Protein AF-I0GXN6-F1 (afdb_monomer_lite)

Structure (mmCIF, N/CA/C/O backbone):
data_AF-I0GXN6-F1
#
_entry.id   AF-I0GXN6-F1
#
loop_
_atom_site.group_PDB
_atom_site.id
_atom_site.type_symbol
_atom_site.label_atom_id
_atom_site.label_alt_id
_atom_site.label_comp_id
_atom_site.label_asym_id
_atom_site.label_entity_id
_atom_site.label_seq_id
_atom_site.pdbx_PDB_ins_code
_atom_site.Cartn_x
_atom_site.Cartn_y
_atom_site.Cartn_z
_atom_site.occupancy
_atom_site.B_iso_or_equiv
_atom_site.auth_seq_id
_atom_site.auth_comp_id
_atom_site.auth_asym_id
_atom_site.auth_atom_id
_atom_site.pdbx_PDB_model_num
ATOM 1 N N . MET A 1 1 ? -26.404 16.709 31.142 1.00 31.50 1 MET A N 1
ATOM 2 C CA . MET A 1 1 ? -27.588 17.248 31.840 1.00 31.50 1 MET A CA 1
ATOM 3 C C . MET A 1 1 ? -27.893 18.623 31.267 1.00 31.50 1 MET A C 1
ATOM 5 O O . MET A 1 1 ? -26.993 19.454 31.212 1.00 31.50 1 MET A O 1
ATOM 9 N N . THR A 1 2 ? -29.100 18.821 30.747 1.00 30.22 2 THR A N 1
ATOM 10 C CA . THR A 1 2 ? -29.524 20.034 30.027 1.00 30.22 2 THR A CA 1
ATOM 11 C C . THR A 1 2 ? -30.707 20.605 30.791 1.00 30.22 2 THR A C 1
ATOM 13 O O . THR A 1 2 ? -31.682 19.888 30.996 1.00 30.22 2 THR A O 1
ATOM 16 N N . VAL A 1 3 ? -30.616 21.853 31.242 1.00 32.50 3 VAL A N 1
ATOM 17 C CA . VAL A 1 3 ? -31.709 22.527 31.955 1.00 32.50 3 VAL A CA 1
ATOM 18 C C . VAL A 1 3 ? -32.399 23.438 30.945 1.00 32.50 3 VAL A C 1
ATOM 20 O O . VAL A 1 3 ? -31.756 24.317 30.375 1.00 32.50 3 VAL A O 1
ATOM 23 N N . SER A 1 4 ? -33.682 23.206 30.658 1.00 33.03 4 SER A N 1
ATOM 24 C CA . SER A 1 4 ? -34.466 24.128 29.832 1.00 33.03 4 SER A CA 1
ATOM 25 C C . SER A 1 4 ? -35.092 25.189 30.728 1.00 33.03 4 SER A C 1
ATOM 27 O O . SER A 1 4 ? -36.022 24.895 31.477 1.00 33.03 4 SER A O 1
ATOM 29 N N . LEU A 1 5 ? -34.598 26.420 30.648 1.00 36.62 5 LEU A N 1
ATOM 30 C CA . LEU A 1 5 ? -35.263 27.571 31.249 1.00 36.62 5 LEU A CA 1
ATOM 31 C C . LEU A 1 5 ? -36.235 28.145 30.214 1.00 36.62 5 LEU A C 1
ATOM 33 O O . LEU A 1 5 ? -35.822 28.652 29.173 1.00 36.62 5 LEU A O 1
ATOM 37 N N . SER A 1 6 ? -37.534 28.012 30.481 1.00 29.80 6 SER A N 1
ATOM 38 C CA . SER A 1 6 ? -38.593 28.665 29.712 1.00 29.80 6 SER A CA 1
ATOM 39 C C . SER A 1 6 ? -38.822 30.054 30.300 1.00 29.80 6 SER A C 1
ATOM 41 O O . SER A 1 6 ? -39.542 30.192 31.285 1.00 29.80 6 SER A O 1
ATOM 43 N N . VAL A 1 7 ? -38.216 31.078 29.704 1.00 34.28 7 VAL A N 1
ATOM 44 C CA . VAL A 1 7 ? -38.621 32.471 29.933 1.00 34.28 7 VAL A CA 1
ATOM 45 C C . VAL A 1 7 ? -39.534 32.864 28.774 1.00 34.28 7 VAL A C 1
ATOM 47 O O . VAL A 1 7 ? -39.228 32.575 27.618 1.00 34.28 7 VAL A O 1
ATOM 50 N N . GLY A 1 8 ? -40.698 33.427 29.106 1.00 36.94 8 GLY A N 1
ATOM 51 C CA . GLY A 1 8 ? -41.785 33.719 28.174 1.00 36.94 8 GLY A CA 1
ATOM 52 C C . GLY A 1 8 ? -41.322 34.409 26.887 1.00 36.94 8 GLY A C 1
ATOM 53 O O . GLY A 1 8 ? -40.549 35.361 26.930 1.00 36.94 8 GLY A O 1
ATOM 54 N N . SER A 1 9 ? -41.865 33.925 25.765 1.00 33.72 9 SER A N 1
ATOM 55 C CA . SER A 1 9 ? -41.633 34.293 24.354 1.00 33.72 9 SER A CA 1
ATOM 56 C C . SER A 1 9 ? -40.656 33.393 23.566 1.00 33.72 9 SER A C 1
ATOM 58 O O . SER A 1 9 ? -39.495 33.690 23.311 1.00 33.72 9 SER A O 1
ATOM 60 N N . GLY A 1 10 ? -41.188 32.253 23.107 1.00 33.81 10 GLY A N 1
ATOM 61 C CA . GLY A 1 10 ? -40.954 31.698 21.763 1.00 33.81 10 GLY A CA 1
ATOM 62 C C . GLY A 1 10 ? -39.565 31.197 21.340 1.00 33.81 10 GLY A C 1
ATOM 63 O O . GLY A 1 10 ? -39.453 30.701 20.220 1.00 33.81 10 GLY A O 1
ATOM 64 N N . ARG A 1 11 ? -38.511 31.270 22.162 1.00 32.34 11 ARG A N 1
ATOM 65 C CA . ARG A 1 11 ? -37.195 30.682 21.835 1.00 32.34 11 ARG A CA 1
ATOM 66 C C . ARG A 1 11 ? -36.614 29.925 23.025 1.00 32.34 11 ARG A C 1
ATOM 68 O O . ARG A 1 11 ? -36.042 30.512 23.935 1.00 32.34 11 ARG A O 1
ATOM 75 N N . ALA A 1 12 ? -36.718 28.596 22.992 1.00 33.88 12 ALA A N 1
ATOM 76 C CA . ALA A 1 12 ? -36.054 27.726 23.956 1.00 33.88 12 ALA A CA 1
ATOM 77 C C . ALA A 1 12 ? -34.528 27.759 23.738 1.00 33.88 12 ALA A C 1
ATOM 79 O O . ALA A 1 12 ? -33.988 27.014 22.917 1.00 33.88 12 ALA A O 1
ATOM 80 N N . PHE A 1 13 ? -33.822 28.623 24.469 1.00 42.44 13 PHE A N 1
ATOM 81 C CA . PHE A 1 13 ? -32.364 28.577 24.560 1.00 42.44 13 PHE A CA 1
ATOM 82 C C . PHE A 1 13 ? -31.957 27.342 25.373 1.00 42.44 13 PHE A C 1
ATOM 84 O O . PHE A 1 13 ? -32.178 27.262 26.580 1.00 42.44 13 PHE A O 1
ATOM 91 N N . ARG A 1 14 ? -31.370 26.342 24.709 1.00 49.38 14 ARG A N 1
ATOM 92 C CA . ARG A 1 14 ? -30.769 25.191 25.394 1.00 49.38 14 ARG A CA 1
ATOM 93 C C . ARG A 1 14 ? -29.404 25.607 25.939 1.00 49.38 14 ARG A C 1
ATOM 95 O O . ARG A 1 14 ? -28.432 25.627 25.192 1.00 49.38 14 ARG A O 1
ATOM 102 N N . VAL A 1 15 ? -29.342 25.930 27.227 1.00 56.28 15 VAL A N 1
ATOM 103 C CA . VAL A 1 15 ? -28.089 26.237 27.932 1.00 56.28 15 VAL A CA 1
ATOM 104 C C . VAL A 1 15 ? -27.496 24.938 28.478 1.00 56.28 15 VAL A C 1
ATOM 106 O O . VAL A 1 15 ? -28.181 24.134 29.119 1.00 56.28 15 VAL A O 1
ATOM 109 N N . HIS A 1 16 ? -26.219 24.689 28.195 1.00 66.00 16 HIS A N 1
ATOM 110 C CA . HIS A 1 16 ? -25.517 23.518 28.714 1.00 66.00 16 HIS A CA 1
ATOM 111 C C . HIS A 1 16 ? -25.014 23.772 30.146 1.00 66.00 16 HIS A C 1
ATOM 113 O O . HIS A 1 16 ? -24.611 24.881 30.474 1.00 66.00 16 HIS A O 1
ATOM 119 N N . LEU A 1 17 ? -24.965 22.735 30.994 1.00 70.75 17 LEU A N 1
ATOM 120 C CA . LEU A 1 17 ? -24.555 22.848 32.407 1.00 70.75 17 LEU A CA 1
ATOM 121 C C . LEU A 1 17 ? -23.215 23.585 32.606 1.00 70.75 17 LEU A C 1
ATOM 123 O O . LEU A 1 17 ? -23.088 24.390 33.520 1.00 70.75 17 LEU A O 1
ATOM 127 N N . HIS A 1 18 ? -22.238 23.368 31.720 1.00 68.19 18 HIS A N 1
ATOM 128 C CA . HIS A 1 18 ? -20.937 24.041 31.793 1.00 68.19 18 HIS A CA 1
ATOM 129 C C . HIS A 1 18 ? -21.024 25.560 31.578 1.00 68.19 18 HIS A C 1
ATOM 131 O O . HIS A 1 18 ? -20.219 26.282 32.150 1.00 68.19 18 HIS A O 1
ATOM 137 N N . GLN A 1 19 ? -22.002 26.047 30.807 1.00 76.38 19 GLN A N 1
ATOM 138 C CA . GLN A 1 19 ? -22.241 27.481 30.597 1.00 76.38 19 GLN A CA 1
ATOM 139 C C . GLN A 1 19 ? -22.880 28.126 31.827 1.00 76.38 19 GLN A C 1
ATOM 141 O O . GLN A 1 19 ? -22.605 29.280 32.138 1.00 76.38 19 GLN A O 1
ATOM 146 N N . LEU A 1 20 ? -23.717 27.381 32.552 1.00 75.69 20 LEU A N 1
ATOM 147 C CA . LEU A 1 20 ? -24.344 27.866 33.779 1.00 75.69 20 LEU A CA 1
ATOM 148 C C . LEU A 1 20 ? -23.318 27.958 34.916 1.00 75.69 20 LEU A C 1
ATOM 150 O O . LEU A 1 20 ? -23.207 28.996 35.563 1.00 75.69 20 LEU A O 1
ATOM 154 N N . VAL A 1 21 ? -22.503 26.911 35.081 1.00 76.56 21 VAL A N 1
ATOM 155 C CA . VAL A 1 21 ? -21.411 26.879 36.065 1.00 76.56 21 VAL A CA 1
ATOM 156 C C . VAL A 1 21 ? -20.353 27.943 35.758 1.00 76.56 21 VAL A C 1
ATOM 158 O O . VAL A 1 21 ? -19.896 28.626 36.670 1.00 76.56 21 VAL A O 1
ATOM 161 N N . SER A 1 22 ? -19.990 28.142 34.485 1.00 76.50 22 SER A N 1
ATOM 162 C CA . SER A 1 22 ? -19.014 29.171 34.107 1.00 76.50 22 SER A CA 1
ATOM 163 C C . SER A 1 22 ? -19.541 30.589 34.333 1.00 76.50 22 SER A C 1
ATOM 165 O O . SER A 1 22 ? -18.807 31.443 34.822 1.00 76.50 22 SER A O 1
ATOM 167 N N . THR A 1 23 ? -20.824 30.834 34.059 1.00 82.25 23 THR A N 1
ATOM 168 C CA . THR A 1 23 ? -21.454 32.139 34.308 1.00 82.25 23 THR A CA 1
ATOM 169 C C . THR A 1 23 ? -21.528 32.448 35.806 1.00 82.25 23 THR A C 1
ATOM 171 O O . THR A 1 23 ? -21.248 33.573 36.213 1.00 82.25 23 THR A O 1
ATOM 174 N N . GLN A 1 24 ? -21.820 31.448 36.644 1.00 85.06 24 GLN A N 1
ATOM 175 C CA . GLN A 1 24 ? -21.778 31.595 38.104 1.00 85.06 24 GLN A CA 1
ATOM 176 C C . GLN A 1 24 ? -20.355 31.854 38.616 1.00 85.06 24 GLN A C 1
ATOM 178 O O . GLN A 1 24 ? -20.150 32.765 39.414 1.00 85.06 24 GLN A O 1
ATOM 183 N N . ALA A 1 25 ? -19.360 31.113 38.121 1.00 79.88 25 ALA A N 1
ATOM 184 C CA . ALA A 1 25 ? -17.959 31.314 38.492 1.00 79.88 25 ALA A CA 1
ATOM 185 C C . ALA A 1 25 ? -17.436 32.701 38.079 1.00 79.88 25 ALA A C 1
ATOM 187 O O . ALA A 1 25 ? -16.730 33.345 38.851 1.00 79.88 25 ALA A O 1
ATOM 188 N N . ALA A 1 26 ? -17.821 33.190 36.895 1.00 83.06 26 ALA A N 1
ATOM 189 C CA . ALA A 1 26 ? -17.499 34.536 36.426 1.00 83.06 26 ALA A CA 1
ATOM 190 C C . ALA A 1 26 ? -18.100 35.624 37.336 1.00 83.06 26 ALA A C 1
ATOM 192 O O . ALA A 1 26 ? -17.415 36.590 37.665 1.00 83.06 26 ALA A O 1
ATOM 193 N N . ALA A 1 27 ? -19.345 35.445 37.795 1.00 82.00 27 ALA A N 1
ATOM 194 C CA . ALA A 1 27 ? -19.984 36.366 38.735 1.00 82.00 27 ALA A CA 1
ATOM 195 C C . ALA A 1 27 ? -19.277 36.392 40.102 1.00 82.00 27 ALA A C 1
ATOM 197 O O . ALA A 1 27 ? -19.053 37.467 40.654 1.00 82.00 27 ALA A O 1
ATOM 198 N N . VAL A 1 28 ? -18.867 35.227 40.621 1.00 84.00 28 VAL A N 1
ATOM 199 C CA . VAL A 1 28 ? -18.099 35.123 41.877 1.00 84.00 28 VAL A CA 1
ATOM 200 C C . VAL A 1 28 ? -16.722 35.779 41.749 1.00 84.00 28 VAL A C 1
ATOM 202 O O . VAL A 1 28 ? -16.310 36.496 42.654 1.00 84.00 28 VAL A O 1
ATOM 205 N N . LEU A 1 29 ? -16.031 35.584 40.621 1.00 82.50 29 LEU A N 1
ATOM 206 C CA . LEU A 1 29 ? -14.744 36.230 40.330 1.00 82.50 29 LEU A CA 1
ATOM 207 C C . LEU A 1 29 ? -14.850 37.756 40.392 1.00 82.50 29 LEU A C 1
ATOM 209 O O . LEU A 1 29 ? -14.042 38.395 41.058 1.00 82.50 29 LEU A O 1
ATOM 213 N N . ILE A 1 30 ? -15.869 38.330 39.746 1.00 81.88 30 ILE A N 1
ATOM 214 C CA . ILE A 1 30 ? -16.115 39.778 39.770 1.00 81.88 30 ILE A CA 1
ATOM 215 C C . ILE A 1 30 ? -16.428 40.251 41.196 1.00 81.88 30 ILE A C 1
ATOM 217 O O . ILE A 1 30 ? -15.875 41.257 41.629 1.00 81.88 30 ILE A O 1
ATOM 221 N N . LEU A 1 31 ? -17.258 39.511 41.942 1.00 81.88 31 LEU A N 1
ATOM 222 C CA . LEU A 1 31 ? -17.613 39.851 43.324 1.00 81.88 31 LEU A CA 1
ATOM 223 C C . LEU A 1 31 ? -16.386 39.865 44.251 1.00 81.88 31 LEU A C 1
ATOM 225 O O . LEU A 1 31 ? -16.247 40.774 45.061 1.00 81.88 31 LEU A O 1
ATOM 229 N N . LEU A 1 32 ? -15.486 38.888 44.107 1.00 80.19 32 LEU A N 1
ATOM 230 C CA . LEU A 1 32 ? -14.233 38.827 44.865 1.00 80.19 32 LEU A CA 1
ATOM 231 C C . LEU A 1 32 ? -13.286 39.977 44.503 1.00 80.19 32 LEU A C 1
ATOM 233 O O . LEU A 1 32 ? -12.672 40.550 45.394 1.00 80.19 32 LEU A O 1
ATOM 237 N N . GLY A 1 33 ? -13.208 40.357 43.223 1.00 79.12 33 GLY A N 1
ATOM 238 C CA . GLY A 1 33 ? -12.402 41.501 42.788 1.00 79.12 33 GLY A CA 1
ATOM 239 C C . GLY A 1 33 ? -12.858 42.822 43.414 1.00 79.12 33 GLY A C 1
ATOM 240 O O . GLY A 1 33 ? -12.026 43.612 43.841 1.00 79.12 33 GLY A O 1
ATOM 241 N N . VAL A 1 34 ? -14.174 43.033 43.546 1.00 83.94 34 VAL A N 1
ATOM 242 C CA . VAL A 1 34 ? -14.754 44.251 44.155 1.00 83.94 34 VAL A CA 1
ATOM 243 C C . VAL A 1 34 ? -14.379 44.408 45.634 1.00 83.94 34 VAL A C 1
ATOM 245 O O . VAL A 1 34 ? -14.353 45.528 46.136 1.00 83.94 34 VAL A O 1
ATOM 248 N N . LEU A 1 35 ? -14.052 43.316 46.329 1.00 81.12 35 LEU A N 1
ATOM 249 C CA . LEU A 1 35 ? -13.689 43.341 47.748 1.00 81.12 35 LEU A CA 1
ATOM 250 C C . LEU A 1 35 ? -12.219 43.723 48.007 1.00 81.12 35 LEU A C 1
ATOM 252 O O . LEU A 1 35 ? -11.901 44.089 49.134 1.00 81.12 35 LEU A O 1
ATOM 256 N N . ASP A 1 36 ? -11.344 43.659 46.996 1.00 76.31 36 ASP A N 1
ATOM 257 C CA . ASP A 1 36 ? -9.877 43.687 47.167 1.00 76.31 36 ASP A CA 1
ATOM 258 C C . ASP A 1 36 ? -9.191 44.905 46.487 1.00 76.31 36 ASP A C 1
ATOM 260 O O . ASP A 1 36 ? -7.967 45.028 46.530 1.00 76.31 36 ASP A O 1
ATOM 264 N N . GLY A 1 37 ? -9.952 45.805 45.834 1.00 79.75 37 GLY A N 1
ATOM 265 C CA . GLY A 1 37 ? -9.473 47.085 45.260 1.00 79.75 37 GLY A CA 1
ATOM 266 C C . GLY A 1 37 ? -9.602 47.263 43.730 1.00 79.75 37 GLY A C 1
ATOM 267 O O . GLY A 1 37 ? -9.988 46.362 42.994 1.00 79.75 37 GLY A O 1
ATOM 268 N N . ASP A 1 38 ? -9.262 48.450 43.207 1.00 75.75 38 ASP A N 1
ATOM 269 C CA . ASP A 1 38 ? -9.528 48.813 41.795 1.00 75.75 38 ASP A CA 1
ATOM 270 C C . ASP A 1 38 ? -8.754 47.962 40.767 1.00 75.75 38 ASP A C 1
ATOM 272 O O . ASP A 1 38 ? -9.274 47.623 39.700 1.00 75.75 38 ASP A O 1
ATOM 276 N N . LEU A 1 39 ? -7.511 47.571 41.073 1.00 78.56 39 LEU A N 1
ATOM 277 C CA . LEU A 1 39 ? -6.679 46.782 40.153 1.00 78.56 39 LEU A CA 1
ATOM 278 C C . LEU A 1 39 ? -7.114 45.306 40.091 1.00 78.56 39 LEU A C 1
ATOM 280 O O . LEU A 1 39 ? -7.051 44.675 39.031 1.00 78.56 39 LEU A O 1
ATOM 284 N N . SER A 1 40 ? -7.587 44.753 41.211 1.00 77.88 40 SER A N 1
ATOM 285 C CA . SER A 1 40 ? -8.103 43.384 41.289 1.00 77.88 40 SER A CA 1
ATOM 286 C C . SER A 1 40 ? -9.468 43.257 40.611 1.00 77.88 40 SER A C 1
ATOM 288 O O . SER A 1 40 ? -9.710 42.231 39.976 1.00 77.88 40 SER A O 1
ATOM 290 N N . VAL A 1 41 ? -10.306 44.305 40.605 1.00 81.38 41 VAL A N 1
ATOM 291 C CA . VAL A 1 41 ? -11.535 44.359 39.786 1.00 81.38 41 VAL A CA 1
ATOM 292 C C . VAL A 1 41 ? -11.224 44.229 38.297 1.00 81.38 41 VAL A C 1
ATOM 294 O O . VAL A 1 41 ? -11.871 43.441 37.609 1.00 81.38 41 VAL A O 1
ATOM 297 N N . VAL A 1 42 ? -10.225 44.955 37.784 1.00 82.12 42 VAL A N 1
ATOM 298 C CA . VAL A 1 42 ? -9.860 44.892 36.356 1.00 82.12 42 VAL A CA 1
ATOM 299 C C . VAL A 1 42 ? -9.353 43.496 35.978 1.00 82.12 42 VAL A C 1
ATOM 301 O O . VAL A 1 42 ? -9.777 42.941 34.962 1.00 82.12 42 VAL A O 1
ATOM 304 N N . LEU A 1 43 ? -8.500 42.889 36.810 1.00 80.88 43 LEU A N 1
ATOM 305 C CA . LEU A 1 43 ? -8.011 41.520 36.602 1.00 80.88 43 LEU A CA 1
ATOM 306 C C . LEU A 1 43 ? -9.135 40.477 36.704 1.00 80.88 43 LEU A C 1
ATOM 308 O O . LEU A 1 43 ? -9.212 39.571 35.869 1.00 80.88 43 LEU A O 1
ATOM 312 N N . ALA A 1 44 ? -10.037 40.618 37.677 1.00 81.25 44 ALA A N 1
ATOM 313 C CA . ALA A 1 44 ? -11.186 39.736 37.857 1.00 81.25 44 ALA A CA 1
ATOM 314 C C . ALA A 1 44 ? -12.187 39.846 36.699 1.00 81.25 44 ALA A C 1
ATOM 316 O O . ALA A 1 44 ? -12.662 38.825 36.201 1.00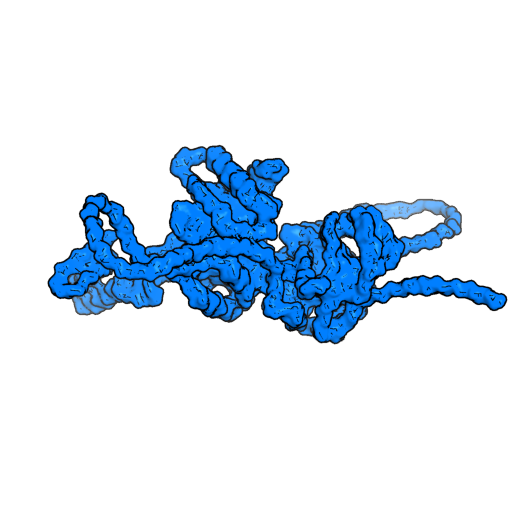 81.25 44 ALA A O 1
ATOM 317 N N . ALA A 1 45 ? -12.462 41.062 36.221 1.00 81.94 45 ALA A N 1
ATOM 318 C CA . ALA A 1 45 ? -13.316 41.310 35.065 1.00 81.94 45 ALA A CA 1
ATOM 319 C C . ALA A 1 45 ? -12.705 40.733 33.781 1.00 81.94 45 ALA A C 1
ATOM 321 O O . ALA A 1 45 ? -13.408 40.081 33.007 1.00 81.94 45 ALA A O 1
ATOM 322 N N . ALA A 1 46 ? -11.393 40.892 33.577 1.00 82.88 46 ALA A N 1
ATOM 323 C CA . ALA A 1 46 ? -10.683 40.273 32.459 1.00 82.88 46 ALA A CA 1
ATOM 324 C C . ALA A 1 46 ? -10.731 38.734 32.529 1.00 82.88 46 ALA A C 1
ATOM 326 O O . ALA A 1 46 ? -11.007 38.076 31.522 1.00 82.88 46 ALA A O 1
ATOM 327 N N . GLY A 1 47 ? -10.536 38.150 33.716 1.00 81.88 47 GLY A N 1
ATOM 328 C CA . GLY A 1 47 ? -10.654 36.706 33.946 1.00 81.88 47 GLY A CA 1
ATOM 329 C C . GLY A 1 47 ? -12.070 36.174 33.701 1.00 81.88 47 GLY A C 1
ATOM 330 O O . GLY A 1 47 ? -12.246 35.174 33.003 1.00 81.88 47 GLY A O 1
ATOM 331 N N . ALA A 1 48 ? -13.090 36.875 34.203 1.00 84.12 48 ALA A N 1
ATOM 332 C CA . ALA A 1 48 ? -14.500 36.559 33.985 1.00 84.12 48 ALA A CA 1
ATOM 333 C C . ALA A 1 48 ? -14.886 36.648 32.500 1.00 84.12 48 ALA A C 1
ATOM 335 O O . ALA A 1 48 ? -15.521 35.731 31.972 1.00 84.12 48 ALA A O 1
ATOM 336 N N . ALA A 1 49 ? -14.444 37.698 31.800 1.00 82.25 49 ALA A N 1
ATOM 337 C CA . ALA A 1 49 ? -14.640 37.850 30.361 1.00 82.25 49 ALA A CA 1
ATOM 338 C C . ALA A 1 49 ? -13.961 36.721 29.570 1.00 82.25 49 ALA A C 1
ATOM 340 O O . ALA A 1 49 ? -14.573 36.157 28.664 1.00 82.25 49 ALA A O 1
ATOM 341 N N . GLY A 1 50 ? -12.737 36.329 29.943 1.00 80.94 50 GLY A N 1
ATOM 342 C CA . GLY A 1 50 ? -12.037 35.189 29.345 1.00 80.94 50 GLY A CA 1
ATOM 343 C C . GLY A 1 50 ? -12.767 33.858 29.556 1.00 80.94 50 GLY A C 1
ATOM 344 O O . GLY A 1 50 ? -12.911 33.070 28.621 1.00 80.94 50 GLY A O 1
ATOM 345 N N . LEU A 1 51 ? -13.292 33.620 30.759 1.00 81.12 51 LEU A N 1
ATOM 346 C CA . LEU A 1 51 ? -14.006 32.392 31.125 1.00 81.12 51 LEU A CA 1
ATOM 347 C C . LEU A 1 51 ? -15.372 32.278 30.421 1.00 81.12 51 LEU A C 1
ATOM 349 O O . LEU A 1 51 ? -15.745 31.207 29.922 1.00 81.12 51 LEU A O 1
ATOM 353 N N . LEU A 1 52 ? -16.089 33.398 30.300 1.00 80.94 52 LEU A N 1
ATOM 354 C CA . LEU A 1 52 ? -17.300 33.494 29.485 1.00 80.94 52 LEU A CA 1
ATOM 355 C C . LEU A 1 52 ? -16.980 33.304 28.001 1.00 80.94 52 LEU A C 1
ATOM 357 O O . LEU A 1 52 ? -17.620 32.479 27.350 1.00 80.94 52 LEU A O 1
ATOM 361 N N . ALA A 1 53 ? -15.941 33.960 27.478 1.00 79.69 53 ALA A N 1
ATOM 362 C CA . ALA A 1 53 ? -15.508 33.774 26.096 1.00 79.69 53 ALA A CA 1
ATOM 363 C C . ALA A 1 53 ? -15.163 32.302 25.808 1.00 79.69 53 ALA A C 1
ATOM 365 O O . ALA A 1 53 ? -15.611 31.746 24.809 1.00 79.69 53 ALA A O 1
ATOM 366 N N . MET A 1 54 ? -14.465 31.614 26.714 1.00 73.31 54 MET A N 1
ATOM 367 C CA . MET A 1 54 ? -14.129 30.195 26.552 1.00 73.31 54 MET A CA 1
ATOM 368 C C . MET A 1 54 ? -15.350 29.267 26.474 1.00 73.31 54 MET A C 1
ATOM 370 O O . MET A 1 54 ? -15.286 28.231 25.806 1.00 73.31 54 MET A O 1
ATOM 374 N N . THR A 1 55 ? -16.449 29.609 27.146 1.00 74.81 55 THR A N 1
ATOM 375 C CA . THR A 1 55 ? -17.639 28.746 27.269 1.00 74.81 55 THR A CA 1
ATOM 376 C C . THR A 1 55 ? -18.801 29.145 26.360 1.00 74.81 55 THR A C 1
ATOM 378 O O . THR A 1 55 ? -19.677 28.317 26.101 1.00 74.81 55 THR A O 1
ATOM 381 N N . TRP A 1 56 ? -18.780 30.364 25.818 1.00 74.62 56 TRP A N 1
ATOM 382 C CA . TRP A 1 56 ? -19.810 30.892 24.920 1.00 74.62 56 TRP A CA 1
ATOM 383 C C . TRP A 1 56 ? -19.329 31.130 23.483 1.00 74.62 56 TRP A C 1
ATOM 385 O O . TRP A 1 56 ? -20.153 31.133 22.569 1.00 74.62 56 TRP A O 1
ATOM 395 N N . VAL A 1 57 ? -18.022 31.277 23.235 1.00 77.06 57 VAL A N 1
ATOM 396 C CA . VAL A 1 57 ? -17.500 31.458 21.870 1.00 77.06 57 VAL A CA 1
ATOM 397 C C . VAL A 1 57 ? -17.345 30.106 21.181 1.00 77.06 57 VAL A C 1
ATOM 399 O O . VAL A 1 57 ? -16.673 29.193 21.675 1.00 77.06 57 VAL A O 1
ATOM 402 N N . ARG A 1 58 ? -17.948 29.997 19.993 1.00 70.25 58 ARG A N 1
ATOM 403 C CA . ARG A 1 58 ? -17.851 28.828 19.119 1.00 70.25 58 ARG A CA 1
ATOM 404 C C . ARG A 1 58 ? -17.020 29.170 17.886 1.00 70.25 58 ARG A C 1
ATOM 406 O O . ARG A 1 58 ? -17.356 30.079 17.136 1.00 70.25 58 ARG A O 1
ATOM 413 N N . VAL A 1 59 ? -15.938 28.429 17.669 1.00 63.59 59 VAL A N 1
ATOM 414 C CA . VAL A 1 59 ? -15.018 28.598 16.538 1.00 63.59 59 VAL A CA 1
ATOM 415 C C . VAL A 1 59 ? -14.947 27.282 15.772 1.00 63.59 59 VAL A C 1
ATOM 417 O O . VAL A 1 59 ? -14.521 26.270 16.333 1.00 63.59 59 VAL A O 1
ATOM 420 N N . ARG A 1 60 ? -15.332 27.299 14.486 1.00 55.25 60 ARG A N 1
ATOM 421 C CA . ARG A 1 60 ? -15.322 26.119 13.591 1.00 55.25 60 ARG A CA 1
ATOM 422 C C . ARG A 1 60 ? -16.035 24.907 14.214 1.00 55.25 60 ARG A C 1
ATOM 424 O O . ARG A 1 60 ? -15.435 23.853 14.403 1.00 55.25 60 ARG A O 1
ATOM 431 N N . ASP A 1 61 ? -17.289 25.113 14.614 1.00 58.78 61 ASP A N 1
ATOM 432 C CA . ASP A 1 61 ? -18.183 24.134 15.257 1.00 58.78 61 ASP A CA 1
ATOM 433 C C . ASP A 1 61 ? -17.787 23.627 16.652 1.00 58.78 61 ASP A C 1
ATOM 435 O O . ASP A 1 61 ? -18.574 22.899 17.266 1.00 58.78 61 ASP A O 1
ATOM 439 N N . ARG A 1 62 ? -16.665 24.085 17.220 1.00 64.50 62 ARG A N 1
ATOM 440 C CA . ARG A 1 62 ? -16.193 23.716 18.568 1.00 64.50 62 ARG A CA 1
ATOM 441 C C . ARG A 1 62 ? -16.222 24.898 19.533 1.00 64.50 62 ARG A C 1
ATOM 443 O O . ARG A 1 62 ? -16.002 26.038 19.130 1.00 64.50 62 ARG A O 1
ATOM 450 N N . TRP A 1 63 ? -16.469 24.633 20.812 1.00 74.62 63 TRP A N 1
ATOM 451 C CA . TRP A 1 63 ? -16.393 25.658 21.861 1.00 74.62 63 TRP A CA 1
ATOM 452 C C . TRP A 1 63 ? -14.930 25.981 22.192 1.00 74.62 63 TRP A C 1
ATOM 454 O O . TRP A 1 63 ? -14.076 25.094 22.157 1.00 74.62 63 TRP A O 1
ATOM 464 N N . ALA A 1 64 ? -14.617 27.231 22.531 1.00 70.94 64 ALA A N 1
ATOM 465 C CA . ALA A 1 64 ? -13.241 27.671 22.786 1.00 70.94 64 ALA A CA 1
ATOM 466 C C . ALA A 1 64 ? -12.524 26.873 23.903 1.00 70.94 64 ALA A C 1
ATOM 468 O O . ALA A 1 64 ? -11.340 26.562 23.767 1.00 70.94 64 ALA A O 1
ATOM 469 N N . PHE A 1 65 ? -13.231 26.418 24.944 1.00 65.38 65 PHE A N 1
ATOM 470 C CA . PHE A 1 65 ? -12.651 25.530 25.964 1.00 65.38 65 PHE A CA 1
ATOM 471 C C . PHE A 1 65 ? -12.227 24.157 25.420 1.00 65.38 65 PHE A C 1
ATOM 473 O O . PHE A 1 65 ? -11.287 23.554 25.932 1.00 65.38 65 PHE A O 1
ATOM 480 N N . GLN A 1 66 ? -12.882 23.662 24.366 1.00 68.31 66 GLN A N 1
ATOM 481 C CA . GLN A 1 66 ? -12.520 22.396 23.723 1.00 68.31 66 GLN A CA 1
ATOM 482 C C . GLN A 1 66 ? -11.221 22.543 22.938 1.00 68.31 66 GLN A C 1
ATOM 484 O O . GLN A 1 66 ? -10.382 21.644 22.967 1.00 68.31 66 GLN A O 1
ATOM 489 N N . TRP A 1 67 ? -11.029 23.691 22.281 1.00 70.62 67 TRP A N 1
ATOM 490 C CA . TRP A 1 67 ? -9.747 24.039 21.673 1.00 70.62 67 TRP A CA 1
ATOM 491 C C . TRP A 1 67 ? -8.646 24.145 22.726 1.00 70.62 67 TRP A C 1
ATOM 493 O O . TRP A 1 67 ? -7.567 23.605 22.503 1.00 70.62 67 TRP A O 1
ATOM 503 N N . LEU A 1 68 ? -8.917 24.754 23.886 1.00 71.56 68 LEU A N 1
ATOM 504 C CA . LEU A 1 68 ? -7.926 24.849 24.962 1.00 71.56 68 LEU A CA 1
ATOM 505 C C . LEU A 1 68 ? -7.582 23.474 25.549 1.00 71.56 68 LEU A C 1
ATOM 507 O O . LEU A 1 68 ? -6.407 23.181 25.736 1.00 71.56 68 LEU A O 1
ATOM 511 N N . ALA A 1 69 ? -8.568 22.598 25.756 1.00 71.38 69 ALA A N 1
ATOM 512 C CA . ALA A 1 69 ? -8.327 21.225 26.200 1.00 71.38 69 ALA A CA 1
ATOM 513 C C . ALA A 1 69 ? -7.488 20.425 25.186 1.00 71.38 69 ALA A C 1
ATOM 515 O O . ALA A 1 69 ? -6.562 19.719 25.579 1.00 71.38 69 ALA A O 1
ATOM 516 N N . LEU A 1 70 ? -7.768 20.564 23.883 1.00 69.00 70 LEU A N 1
ATOM 517 C CA . LEU A 1 70 ? -6.967 19.953 22.816 1.00 69.00 70 LEU A CA 1
ATOM 518 C C . LEU A 1 70 ? -5.541 20.513 22.780 1.00 69.00 70 LEU A C 1
ATOM 520 O O . LEU A 1 70 ? -4.593 19.739 22.691 1.00 69.00 70 LEU A O 1
ATOM 524 N N . LEU A 1 71 ? -5.377 21.833 22.892 1.00 73.94 71 LEU A N 1
ATOM 525 C CA . LEU A 1 71 ? -4.070 22.495 22.910 1.00 73.94 71 LEU A CA 1
ATOM 526 C C . LEU A 1 71 ? -3.248 22.107 24.143 1.00 73.94 71 LEU A C 1
ATOM 528 O O . LEU A 1 71 ? -2.075 21.781 23.999 1.00 73.94 71 LEU A O 1
ATOM 532 N N . ALA A 1 72 ? -3.847 22.090 25.335 1.00 71.00 72 ALA A N 1
ATOM 533 C CA . ALA A 1 72 ? -3.180 21.696 26.576 1.00 71.00 72 ALA A CA 1
ATOM 534 C C . ALA A 1 72 ? -2.748 20.222 26.540 1.00 71.00 72 ALA A C 1
ATOM 536 O O . ALA A 1 72 ? -1.626 19.872 26.906 1.00 71.00 72 ALA A O 1
ATOM 537 N N . HIS A 1 73 ? -3.617 19.351 26.031 1.00 71.00 73 HIS A N 1
ATOM 538 C CA . HIS A 1 73 ? -3.324 17.933 25.844 1.00 71.00 73 HIS A CA 1
ATOM 539 C C . HIS A 1 73 ? -2.231 17.694 24.795 1.00 71.00 73 HIS A C 1
ATOM 541 O O . HIS A 1 73 ? -1.345 16.865 24.988 1.00 71.00 73 HIS A O 1
ATOM 547 N N . PHE A 1 74 ? -2.250 18.455 23.702 1.00 68.69 74 PHE A N 1
ATOM 548 C CA . PHE A 1 74 ? -1.203 18.411 22.684 1.00 68.69 74 PHE A CA 1
ATOM 549 C C . PHE A 1 74 ? 0.137 18.940 23.220 1.00 68.69 74 PHE A C 1
ATOM 551 O O . PHE A 1 74 ? 1.187 18.359 22.952 1.00 68.69 74 PHE A O 1
ATOM 558 N N . ALA A 1 75 ? 0.113 20.011 24.018 1.00 71.38 75 ALA A N 1
ATOM 559 C CA . ALA A 1 75 ? 1.307 20.618 24.603 1.00 71.38 75 ALA A CA 1
ATOM 560 C C . ALA A 1 75 ? 1.991 19.719 25.648 1.00 71.38 75 ALA A C 1
ATOM 562 O O . ALA A 1 75 ? 3.213 19.760 25.774 1.00 71.38 75 ALA A O 1
ATOM 563 N N . THR A 1 76 ? 1.222 18.896 26.367 1.00 69.50 76 THR A N 1
ATOM 564 C CA . THR A 1 76 ? 1.729 18.011 27.434 1.00 69.50 76 THR A CA 1
ATOM 565 C C . THR A 1 76 ? 2.231 16.653 26.929 1.00 69.50 76 THR A C 1
ATOM 567 O O . THR A 1 76 ? 2.910 15.937 27.664 1.00 69.50 76 THR A O 1
ATOM 570 N N . ARG A 1 77 ? 1.952 16.284 25.671 1.00 73.50 77 ARG A N 1
ATOM 571 C CA . ARG A 1 77 ? 2.370 15.003 25.079 1.00 73.50 77 ARG A CA 1
ATOM 572 C C . ARG A 1 77 ? 3.775 15.042 24.476 1.00 73.50 77 ARG A C 1
ATOM 574 O O . ARG A 1 77 ? 4.233 16.053 23.941 1.00 73.50 77 ARG A O 1
ATOM 581 N N . ARG A 1 78 ? 4.457 13.888 24.498 1.00 69.12 78 ARG A N 1
ATOM 582 C CA . ARG A 1 78 ? 5.703 13.687 23.743 1.00 69.12 78 ARG A CA 1
ATOM 583 C C . ARG A 1 78 ? 5.387 13.698 22.249 1.00 69.12 78 ARG A C 1
ATOM 585 O O . ARG A 1 78 ? 4.663 12.841 21.762 1.00 69.12 78 ARG A O 1
ATOM 592 N N . ARG A 1 79 ? 5.957 14.672 21.538 1.00 77.81 79 ARG A N 1
ATOM 593 C CA . ARG A 1 79 ? 5.712 14.924 20.106 1.00 77.81 79 ARG A CA 1
ATOM 594 C C . ARG A 1 79 ? 6.700 14.223 19.183 1.00 77.81 79 ARG A C 1
ATOM 596 O O . ARG A 1 79 ? 6.595 14.360 17.969 1.00 77.81 79 ARG A O 1
ATOM 603 N N . THR A 1 80 ? 7.680 13.516 19.737 1.00 82.50 80 THR A N 1
ATOM 604 C CA . THR A 1 80 ? 8.716 12.836 18.967 1.00 82.50 80 THR A CA 1
ATOM 605 C C . THR A 1 80 ? 8.938 11.420 19.478 1.00 82.50 80 THR A C 1
ATOM 607 O O . THR A 1 80 ? 8.986 11.185 20.686 1.00 82.50 80 THR A O 1
ATOM 610 N N . ALA A 1 81 ? 9.078 10.476 18.551 1.00 82.50 81 ALA A N 1
ATOM 611 C CA . ALA A 1 81 ? 9.410 9.087 18.846 1.00 82.50 81 ALA A CA 1
ATOM 612 C C . ALA A 1 81 ? 10.393 8.568 17.794 1.00 82.50 81 ALA A C 1
ATOM 614 O O . ALA A 1 81 ? 10.208 8.804 16.601 1.00 82.50 81 ALA A O 1
ATOM 615 N N . ARG A 1 82 ? 11.450 7.876 18.229 1.00 84.00 82 ARG A N 1
ATOM 616 C CA . ARG A 1 82 ? 12.390 7.205 17.326 1.00 84.00 82 ARG A CA 1
ATOM 617 C C . ARG A 1 82 ? 11.978 5.746 17.186 1.00 84.00 82 ARG A C 1
ATOM 619 O O . ARG A 1 82 ? 11.784 5.068 18.192 1.00 84.00 82 ARG A O 1
ATOM 626 N N . LEU A 1 83 ? 11.835 5.284 15.950 1.00 81.50 83 LEU A N 1
ATOM 627 C CA . LEU A 1 83 ? 11.377 3.933 15.642 1.00 81.50 83 LEU A CA 1
ATOM 628 C C . LEU A 1 83 ? 12.550 3.116 15.109 1.00 81.50 83 LEU A C 1
ATOM 630 O O . LEU A 1 83 ? 12.841 3.172 13.923 1.00 81.50 83 LEU A O 1
ATOM 634 N N . SER A 1 84 ? 13.237 2.373 15.976 1.00 77.38 84 SER A N 1
ATOM 635 C CA . SER A 1 84 ? 14.405 1.580 15.560 1.00 77.38 84 SER A CA 1
ATOM 636 C C . SER A 1 84 ? 14.030 0.313 14.788 1.00 77.38 84 SER A C 1
ATOM 638 O O . SER A 1 84 ? 14.687 -0.051 13.824 1.00 77.38 84 SER A O 1
ATOM 640 N N . ASN A 1 85 ? 12.923 -0.334 15.165 1.00 80.06 85 ASN A N 1
ATOM 641 C CA . ASN A 1 85 ? 12.501 -1.616 14.600 1.00 80.06 85 ASN A CA 1
ATOM 642 C C . ASN A 1 85 ? 11.046 -1.578 14.108 1.00 80.06 85 ASN A C 1
ATOM 644 O O . ASN A 1 85 ? 10.250 -0.800 14.638 1.00 80.06 85 ASN A O 1
ATOM 648 N N . PRO A 1 86 ? 10.645 -2.472 13.181 1.00 78.12 86 PRO A N 1
ATOM 649 C CA . PRO A 1 86 ? 9.252 -2.602 12.749 1.00 78.12 86 PRO A CA 1
ATOM 650 C C . PRO A 1 86 ? 8.267 -2.854 13.896 1.00 78.12 86 PRO A C 1
ATOM 652 O O . PRO A 1 86 ? 7.142 -2.383 13.842 1.00 78.12 86 PRO A O 1
ATOM 655 N N . SER A 1 87 ? 8.678 -3.538 14.968 1.00 81.38 87 SER A N 1
ATOM 656 C CA . SER A 1 87 ? 7.850 -3.754 16.164 1.00 81.38 87 SER A CA 1
ATOM 657 C C . SER A 1 87 ? 7.676 -2.502 17.031 1.00 81.38 87 SER A C 1
ATOM 659 O O . SER A 1 87 ? 6.712 -2.411 17.792 1.00 81.38 87 SER A O 1
ATOM 661 N N . ALA A 1 88 ? 8.558 -1.504 16.898 1.00 83.88 88 ALA A N 1
ATOM 662 C CA . ALA A 1 88 ? 8.488 -0.272 17.680 1.00 83.88 88 ALA A CA 1
ATOM 663 C C . ALA A 1 88 ? 7.219 0.536 17.367 1.00 83.88 88 ALA A C 1
ATOM 665 O O . ALA A 1 88 ? 6.715 1.238 18.242 1.00 83.88 88 ALA A O 1
ATOM 666 N N . ILE A 1 89 ? 6.660 0.403 16.154 1.00 85.31 89 ILE A N 1
ATOM 667 C CA . ILE A 1 89 ? 5.398 1.066 15.809 1.00 85.31 89 ILE A CA 1
ATOM 668 C C . ILE A 1 89 ? 4.231 0.499 16.614 1.00 85.31 89 ILE A C 1
ATOM 670 O O . ILE A 1 89 ? 3.360 1.253 17.038 1.00 85.31 89 ILE A O 1
ATOM 674 N N . LEU A 1 90 ? 4.226 -0.812 16.863 1.00 84.94 90 LEU A N 1
ATOM 675 C CA . LEU A 1 90 ? 3.182 -1.471 17.635 1.00 84.94 90 LEU A CA 1
ATOM 676 C C . LEU A 1 90 ? 3.266 -1.025 19.099 1.00 84.94 90 LEU A C 1
ATOM 678 O O . LEU A 1 90 ? 2.270 -0.574 19.652 1.00 84.94 90 LEU A O 1
ATOM 682 N N . ALA A 1 91 ? 4.476 -1.006 19.666 1.00 85.12 91 ALA A N 1
ATOM 683 C CA . ALA A 1 91 ? 4.717 -0.495 21.017 1.00 85.12 91 ALA A CA 1
ATOM 684 C C . ALA A 1 91 ? 4.323 0.987 21.185 1.00 85.12 91 ALA A C 1
ATOM 686 O O . ALA A 1 91 ? 3.841 1.379 22.246 1.00 85.12 91 ALA A O 1
ATOM 687 N N . LEU A 1 92 ? 4.509 1.809 20.145 1.00 84.38 92 LEU A N 1
ATOM 688 C CA . LEU A 1 92 ? 4.120 3.221 20.152 1.00 84.38 92 LEU A CA 1
ATOM 689 C C . LEU A 1 92 ? 2.602 3.418 20.021 1.00 84.38 92 LEU A C 1
ATOM 691 O O . LEU A 1 92 ? 2.036 4.297 20.667 1.00 84.38 92 LEU A O 1
ATOM 695 N N . THR A 1 93 ? 1.954 2.649 19.145 1.00 84.00 93 THR A N 1
ATOM 696 C CA . THR A 1 93 ? 0.542 2.854 18.776 1.00 84.00 93 THR A CA 1
ATOM 697 C C . THR A 1 93 ? -0.427 2.161 19.723 1.00 84.00 93 THR A C 1
ATOM 699 O O . THR A 1 93 ? -1.517 2.690 19.950 1.00 84.00 93 THR A O 1
ATOM 702 N N . ALA A 1 94 ? -0.032 1.027 20.296 1.00 81.88 94 ALA A N 1
ATOM 703 C CA . ALA A 1 94 ? -0.810 0.247 21.247 1.00 81.88 94 ALA A CA 1
ATOM 704 C C . ALA A 1 94 ? 0.124 -0.317 22.338 1.00 81.88 94 ALA A C 1
ATOM 706 O O . ALA A 1 94 ? 0.543 -1.475 22.281 1.00 81.88 94 ALA A O 1
ATOM 707 N N . PRO A 1 95 ? 0.503 0.506 23.333 1.00 82.06 95 PRO A N 1
ATOM 708 C CA . PRO A 1 95 ? 1.382 0.058 24.406 1.00 82.06 95 PRO A CA 1
ATOM 709 C C . PRO A 1 95 ? 0.736 -1.100 25.178 1.00 82.06 95 PRO A C 1
ATOM 711 O O . PRO A 1 95 ? -0.457 -1.069 25.464 1.00 82.06 95 PRO A O 1
ATOM 714 N N . GLY A 1 96 ? 1.528 -2.123 25.509 1.00 79.75 96 GLY A N 1
ATOM 715 C CA . GLY A 1 96 ? 1.053 -3.309 26.232 1.00 79.75 96 GLY A CA 1
ATOM 716 C C . GLY A 1 96 ? 0.536 -4.448 25.348 1.00 79.75 96 GLY A C 1
ATOM 717 O O . GLY A 1 96 ? 0.280 -5.532 25.869 1.00 79.75 96 GLY A O 1
ATOM 718 N N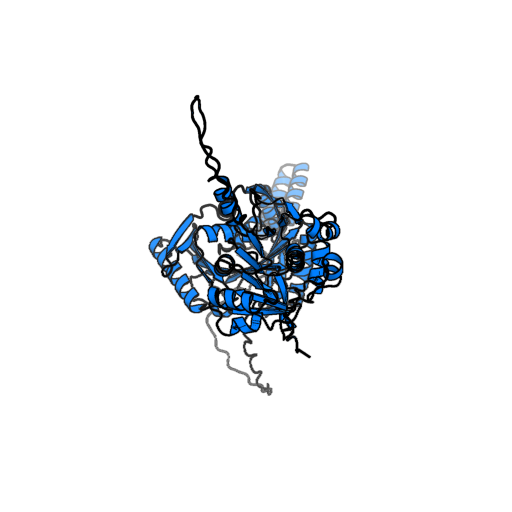 . THR A 1 97 ? 0.452 -4.267 24.023 1.00 86.06 97 THR A N 1
ATOM 719 C CA . THR A 1 97 ? 0.072 -5.363 23.120 1.00 86.06 97 THR A CA 1
ATOM 720 C C . THR A 1 97 ? 1.078 -6.505 23.151 1.00 86.06 97 THR A C 1
ATOM 722 O O . THR A 1 97 ? 2.286 -6.279 23.036 1.00 86.06 97 THR A O 1
ATOM 725 N N . ARG A 1 98 ? 0.576 -7.737 23.201 1.00 89.12 98 ARG A N 1
ATOM 726 C CA . ARG A 1 98 ? 1.361 -8.968 23.057 1.00 89.12 98 ARG A CA 1
ATOM 727 C C . ARG A 1 98 ? 0.910 -9.729 21.817 1.00 89.12 98 ARG A C 1
ATOM 729 O O . ARG A 1 98 ? -0.276 -9.751 21.506 1.00 89.12 98 ARG A O 1
ATOM 736 N N . LEU A 1 99 ? 1.847 -10.361 21.122 1.00 89.50 99 LEU A N 1
ATOM 737 C CA . LEU A 1 99 ? 1.548 -11.282 20.030 1.00 89.50 99 LEU A CA 1
ATOM 738 C C . LEU A 1 99 ? 1.558 -12.708 20.574 1.00 89.50 99 LEU A C 1
ATOM 740 O O . LEU A 1 99 ? 2.500 -13.117 21.246 1.00 89.50 99 LEU A O 1
ATOM 744 N N . ILE A 1 100 ? 0.485 -13.444 20.309 1.00 90.38 100 ILE A N 1
ATOM 745 C CA . ILE A 1 100 ? 0.316 -14.837 20.715 1.00 90.38 100 ILE A CA 1
ATOM 746 C C . ILE A 1 100 ? 0.205 -15.673 19.445 1.00 90.38 100 ILE A C 1
ATOM 748 O O . ILE A 1 100 ? -0.602 -15.375 18.562 1.00 90.38 100 ILE A O 1
ATOM 752 N N . ARG A 1 101 ? 1.006 -16.733 19.348 1.00 90.62 101 ARG A N 1
ATOM 753 C CA . ARG A 1 101 ? 0.913 -17.690 18.247 1.00 90.62 101 ARG A CA 1
ATOM 754 C C . ARG 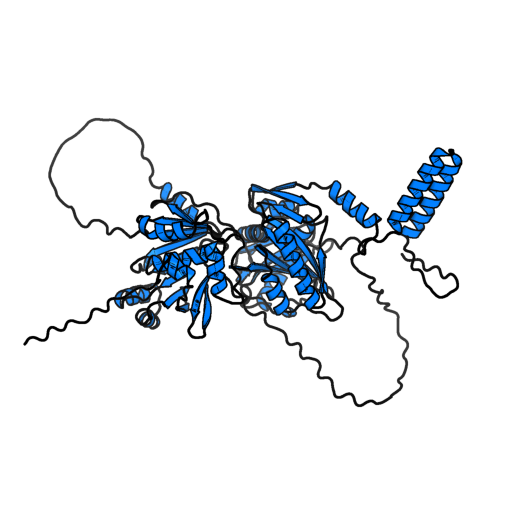A 1 101 ? -0.316 -18.577 18.429 1.00 90.62 101 ARG A C 1
ATOM 756 O O . ARG A 1 101 ? -0.546 -19.114 19.508 1.00 90.62 101 ARG A O 1
ATOM 763 N N . ALA A 1 102 ? -1.071 -18.756 17.358 1.00 87.88 102 ALA A N 1
ATOM 764 C CA . ALA A 1 102 ? -2.217 -19.647 17.283 1.00 87.88 102 ALA A CA 1
ATOM 765 C C . ALA A 1 102 ? -2.141 -20.504 16.014 1.00 87.88 102 ALA A C 1
ATOM 767 O O . ALA A 1 102 ? -1.413 -20.184 15.072 1.00 87.88 102 ALA A O 1
ATOM 768 N N . ASP A 1 103 ? -2.905 -21.590 15.982 1.00 86.06 103 ASP A N 1
ATOM 769 C CA . ASP A 1 103 ? -3.117 -22.387 14.776 1.00 86.06 103 ASP A CA 1
ATOM 770 C C . ASP A 1 103 ? -4.583 -22.279 14.351 1.00 86.06 103 ASP A C 1
ATOM 772 O O . ASP A 1 103 ? -5.506 -22.486 15.145 1.00 86.06 103 ASP A O 1
ATOM 776 N N . LEU A 1 104 ? -4.800 -21.917 13.089 1.00 84.75 104 LEU A N 1
ATOM 777 C CA . LEU A 1 104 ? -6.116 -21.766 12.499 1.00 84.75 104 LEU A CA 1
ATOM 778 C C . LEU A 1 104 ? -6.277 -22.724 11.315 1.00 84.75 104 LEU A C 1
ATOM 780 O O . LEU A 1 104 ? -6.058 -22.359 10.162 1.00 84.75 104 LEU A O 1
ATOM 784 N N . SER A 1 105 ? -6.771 -23.930 11.602 1.00 77.75 105 SER A N 1
ATOM 785 C CA . SER A 1 105 ? -7.000 -24.997 10.607 1.00 77.75 105 SER A CA 1
ATOM 786 C C . SER A 1 105 ? -5.707 -25.510 9.950 1.00 77.75 105 SER A C 1
ATOM 788 O O . SER A 1 105 ? -5.671 -25.708 8.736 1.00 77.75 105 SER A O 1
ATOM 790 N N . GLY A 1 106 ? -4.643 -25.706 10.738 1.00 79.38 106 GLY A N 1
ATOM 791 C CA . GLY A 1 106 ? -3.343 -26.197 10.267 1.00 79.38 106 GLY A CA 1
ATOM 792 C C . GLY A 1 106 ? -2.473 -25.116 9.619 1.00 79.38 106 GLY A C 1
ATOM 793 O O . GLY A 1 106 ? -1.544 -25.430 8.876 1.00 79.38 106 GLY A O 1
ATOM 794 N N . ARG A 1 107 ? -2.786 -23.835 9.854 1.00 84.75 107 ARG A N 1
ATOM 795 C CA . ARG A 1 107 ? -2.027 -22.678 9.364 1.00 84.75 107 ARG A CA 1
ATOM 796 C C . ARG A 1 107 ? -1.630 -21.791 10.543 1.00 84.75 107 ARG A C 1
ATOM 798 O O . ARG A 1 107 ? -2.503 -21.422 11.333 1.00 84.75 107 ARG A O 1
ATOM 805 N N . PRO A 1 108 ? -0.354 -21.376 10.635 1.00 88.31 108 PRO A N 1
ATOM 806 C CA . PRO A 1 108 ? 0.081 -20.472 11.687 1.00 88.31 108 PRO A CA 1
ATOM 807 C C . PRO A 1 108 ? -0.658 -19.135 11.570 1.00 88.31 108 PRO A C 1
ATOM 809 O O . PRO A 1 108 ? -0.739 -18.544 10.494 1.00 88.31 108 PRO A O 1
ATOM 812 N N . ALA A 1 109 ? -1.187 -18.670 12.693 1.00 91.25 109 ALA A N 1
ATOM 813 C CA . ALA A 1 109 ? -1.869 -17.396 12.838 1.00 91.25 109 ALA A CA 1
ATOM 814 C C . ALA A 1 109 ? -1.309 -16.649 14.055 1.00 91.25 109 ALA A C 1
ATOM 816 O O . ALA A 1 109 ? -0.798 -17.260 14.995 1.00 91.25 109 ALA A O 1
ATOM 817 N N . ALA A 1 110 ? -1.418 -15.327 14.053 1.00 92.81 110 ALA A N 1
ATOM 818 C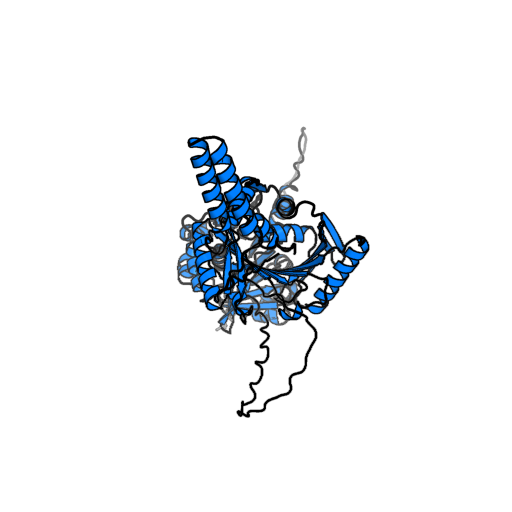 CA . ALA A 1 110 ? -1.120 -14.498 15.211 1.00 92.81 110 ALA A CA 1
ATOM 819 C C . ALA A 1 110 ? -2.390 -13.869 15.782 1.00 92.81 110 ALA A C 1
ATOM 821 O O . ALA A 1 110 ? -3.291 -13.444 15.054 1.00 92.81 110 ALA A O 1
ATOM 822 N N . ILE A 1 111 ? -2.428 -13.795 17.107 1.00 92.56 111 ILE A N 1
ATOM 823 C CA . ILE A 1 111 ? -3.434 -13.078 17.878 1.00 92.56 111 ILE A CA 1
ATOM 824 C C . ILE A 1 111 ? -2.733 -11.895 18.539 1.00 92.56 111 ILE A C 1
ATOM 826 O O . ILE A 1 111 ? -1.780 -12.070 19.297 1.00 92.56 111 ILE A O 1
ATOM 830 N N . ILE A 1 112 ? -3.208 -10.688 18.255 1.00 92.38 112 ILE A N 1
ATOM 831 C CA . ILE A 1 112 ? -2.800 -9.471 18.953 1.00 92.38 112 ILE A CA 1
ATOM 832 C C . ILE A 1 112 ? -3.673 -9.366 20.201 1.00 92.38 112 ILE A C 1
ATOM 834 O O . ILE A 1 112 ? -4.892 -9.243 20.094 1.00 92.38 112 ILE A O 1
ATOM 838 N N . SER A 1 113 ? -3.053 -9.435 21.371 1.00 91.50 113 SER A N 1
ATOM 839 C CA . SER A 1 113 ? -3.711 -9.321 22.668 1.00 91.50 113 SER A CA 1
ATOM 840 C C . SER A 1 113 ? -3.434 -7.959 23.277 1.00 91.50 113 SER A C 1
ATOM 842 O O . SER A 1 113 ? -2.272 -7.581 23.415 1.00 91.50 113 SER A O 1
ATOM 844 N N . ASP A 1 114 ? -4.482 -7.258 23.691 1.00 88.50 114 ASP A N 1
ATOM 845 C CA . ASP A 1 114 ? -4.403 -6.016 24.460 1.00 88.50 114 ASP A CA 1
ATOM 846 C C . ASP A 1 114 ? -5.401 -6.034 25.633 1.00 88.50 114 ASP A C 1
ATOM 848 O O . ASP A 1 114 ? -6.167 -6.986 25.810 1.00 88.50 114 ASP A O 1
ATOM 852 N N . ASP A 1 115 ? -5.398 -4.975 26.442 1.00 84.44 115 ASP A N 1
ATOM 853 C CA . ASP A 1 115 ? -6.283 -4.847 27.611 1.00 84.44 115 ASP A CA 1
ATOM 854 C C . ASP A 1 115 ? -7.777 -4.770 27.239 1.00 84.44 115 ASP A C 1
ATOM 856 O O . ASP A 1 115 ? -8.658 -4.924 28.082 1.00 84.44 115 ASP A O 1
ATOM 860 N N . LEU A 1 116 ? -8.079 -4.512 25.968 1.00 84.31 116 LEU A N 1
ATOM 861 C CA . LEU A 1 116 ? -9.412 -4.246 25.442 1.00 84.31 116 LEU A CA 1
ATOM 862 C C . LEU A 1 116 ? -9.974 -5.428 24.621 1.00 84.31 116 LEU A C 1
ATOM 864 O O . LEU A 1 116 ? -11.149 -5.386 24.242 1.00 84.31 116 LEU A O 1
ATOM 868 N N . GLY A 1 117 ? -9.181 -6.457 24.307 1.00 89.06 117 GLY A N 1
ATOM 869 C CA . GLY A 1 117 ? -9.619 -7.634 23.556 1.00 89.06 117 GLY A CA 1
ATOM 870 C C . GLY A 1 117 ? -8.515 -8.363 22.789 1.00 89.06 117 GLY A C 1
ATOM 871 O O . GLY A 1 117 ? -7.322 -8.103 22.944 1.00 89.06 117 GLY A O 1
ATOM 872 N N . LEU A 1 118 ? -8.946 -9.289 21.930 1.00 92.06 118 LEU A N 1
ATOM 873 C CA . LEU A 1 118 ? -8.082 -10.044 21.020 1.00 92.06 118 LEU A CA 1
ATOM 874 C C . LEU A 1 118 ? -8.415 -9.703 19.568 1.00 92.06 118 LEU A C 1
ATOM 876 O O . LEU A 1 118 ? -9.581 -9.757 19.172 1.00 92.06 118 LEU A O 1
ATOM 880 N N . THR A 1 119 ? -7.395 -9.406 18.766 1.00 93.81 119 THR A N 1
ATOM 881 C CA . THR A 1 119 ? -7.522 -9.098 17.336 1.00 93.81 119 THR A CA 1
ATOM 882 C C . THR A 1 119 ? -6.741 -10.111 16.500 1.00 93.81 119 THR A C 1
ATOM 884 O O . THR A 1 119 ? -5.554 -10.334 16.730 1.00 93.81 119 THR A O 1
ATOM 887 N N . MET A 1 120 ? -7.385 -10.697 15.491 1.00 94.00 120 MET A N 1
ATOM 888 C CA . MET A 1 120 ? -6.745 -11.546 14.478 1.00 94.00 120 MET A CA 1
ATOM 889 C C . MET A 1 120 ? -6.801 -10.871 13.110 1.00 94.00 120 MET A C 1
ATOM 891 O O . MET A 1 120 ? -7.800 -10.230 12.773 1.00 94.00 120 MET A O 1
ATOM 895 N N . LEU A 1 121 ? -5.740 -11.021 12.312 1.00 94.81 121 LEU A N 1
ATOM 896 C CA . LEU A 1 121 ? -5.639 -10.393 10.994 1.00 94.81 121 LEU A CA 1
ATOM 897 C C . LEU A 1 121 ? -5.754 -11.417 9.867 1.00 94.81 121 LEU A C 1
ATOM 899 O O . LEU A 1 121 ? -5.105 -12.465 9.887 1.00 94.81 121 LEU A O 1
ATOM 903 N N . VAL A 1 122 ? -6.538 -11.068 8.852 1.00 92.50 122 VAL A N 1
ATOM 904 C CA . VAL A 1 122 ? -6.733 -11.861 7.637 1.00 92.50 122 VAL A CA 1
ATOM 905 C C . VAL A 1 122 ? -6.402 -11.005 6.423 1.00 92.50 122 VAL A C 1
ATOM 907 O O . VAL A 1 122 ? -6.950 -9.915 6.254 1.00 92.50 122 VAL A O 1
ATOM 910 N N . GLU A 1 123 ? -5.529 -11.504 5.553 1.00 91.06 123 GLU A N 1
ATOM 911 C CA . GLU A 1 123 ? -5.259 -10.860 4.269 1.00 91.06 123 GLU A CA 1
ATOM 912 C C . GLU A 1 123 ? -6.312 -11.270 3.234 1.00 91.06 123 GLU A C 1
ATOM 914 O O . GLU A 1 123 ? -6.678 -12.444 3.106 1.00 91.06 123 GLU A O 1
ATOM 919 N N . LEU A 1 124 ? -6.820 -10.284 2.497 1.00 87.88 124 LEU A N 1
ATOM 920 C CA . LEU A 1 124 ? -7.857 -10.459 1.489 1.00 87.88 124 LEU A CA 1
ATOM 921 C C . LEU A 1 124 ? -7.236 -10.368 0.092 1.00 87.88 124 LEU A C 1
ATOM 923 O O . LEU A 1 124 ? -6.621 -9.365 -0.265 1.00 87.88 124 LEU A O 1
ATOM 927 N N . GLY A 1 125 ? -7.426 -11.408 -0.720 1.00 78.00 125 GLY A N 1
ATOM 928 C CA . GLY A 1 125 ? -7.013 -11.416 -2.127 1.00 78.00 125 GLY A CA 1
ATOM 929 C C . GLY A 1 125 ? -7.978 -10.645 -3.033 1.00 78.00 125 GLY A C 1
ATOM 930 O O . GLY A 1 125 ? -7.582 -10.117 -4.075 1.00 78.00 125 GLY A O 1
ATOM 931 N N . THR A 1 126 ? -9.248 -10.557 -2.635 1.00 75.75 126 THR A N 1
ATOM 932 C CA . THR A 1 126 ? -10.272 -9.732 -3.284 1.00 75.75 126 THR A CA 1
ATOM 933 C C . THR A 1 126 ? -11.146 -9.061 -2.240 1.00 75.75 126 THR A C 1
ATOM 935 O O . THR A 1 126 ? -11.349 -9.595 -1.152 1.00 75.75 126 THR A O 1
ATOM 938 N N . LEU A 1 127 ? -11.684 -7.889 -2.576 1.00 74.31 127 LEU A N 1
ATOM 939 C CA . LEU A 1 127 ? -12.571 -7.172 -1.672 1.00 74.31 127 LEU A CA 1
ATOM 940 C C . LEU A 1 127 ? -13.903 -7.923 -1.523 1.00 74.31 127 LEU A C 1
ATOM 942 O O . LEU A 1 127 ? -14.529 -8.236 -2.539 1.00 74.31 127 LEU A O 1
ATOM 946 N N . PRO A 1 128 ? -14.339 -8.220 -0.286 1.00 72.38 128 PRO A N 1
ATOM 947 C CA . PRO A 1 128 ? -15.628 -8.847 -0.046 1.00 72.38 128 PRO A CA 1
ATOM 948 C C . PRO A 1 128 ? -16.769 -7.854 -0.287 1.00 72.38 128 PRO A C 1
ATOM 950 O O . PRO A 1 128 ? -16.565 -6.638 -0.351 1.00 72.38 128 PRO A O 1
ATOM 953 N N . ARG A 1 129 ? -17.999 -8.367 -0.386 1.00 73.56 129 ARG A N 1
ATOM 954 C CA . ARG A 1 129 ? -19.192 -7.509 -0.345 1.00 73.56 129 ARG A CA 1
ATOM 955 C C . ARG A 1 129 ? -19.309 -6.892 1.045 1.00 73.56 129 ARG A C 1
ATOM 957 O O . ARG A 1 129 ? -19.158 -7.606 2.034 1.00 73.56 129 ARG A O 1
ATOM 964 N N . LEU A 1 130 ? -19.611 -5.600 1.145 1.00 70.69 130 LEU A N 1
ATOM 965 C CA . LEU A 1 130 ? -19.720 -4.946 2.455 1.00 70.69 130 LEU A CA 1
ATOM 966 C C . LEU A 1 130 ? -20.816 -5.588 3.324 1.00 70.69 130 LEU A C 1
ATOM 968 O O . LEU A 1 130 ? -20.584 -5.787 4.510 1.00 70.69 130 LEU A O 1
ATOM 972 N N . ALA A 1 131 ? -21.920 -6.049 2.724 1.00 69.44 131 ALA A N 1
ATOM 973 C CA . ALA A 1 131 ? -22.967 -6.805 3.418 1.00 69.44 131 ALA A CA 1
ATOM 974 C C . ALA A 1 131 ? -22.471 -8.131 4.040 1.00 69.44 131 ALA A C 1
ATOM 976 O O . ALA A 1 131 ? -22.980 -8.573 5.064 1.00 69.44 131 ALA A O 1
ATOM 977 N N . THR A 1 132 ? -21.429 -8.770 3.484 1.00 68.38 132 THR A N 1
ATOM 978 C CA . THR A 1 132 ? -20.866 -10.004 4.082 1.00 68.38 132 THR A CA 1
ATOM 979 C C . THR A 1 132 ? -20.099 -9.756 5.382 1.00 68.38 132 THR A C 1
ATOM 981 O O . THR A 1 132 ? -19.832 -10.704 6.123 1.00 68.38 132 THR A O 1
ATOM 984 N N . LEU A 1 133 ? -19.771 -8.492 5.673 1.00 69.50 133 LEU A N 1
ATOM 985 C CA . LEU A 1 133 ? -19.126 -8.068 6.914 1.00 69.50 133 LEU A CA 1
ATOM 986 C C . LEU A 1 133 ? -20.140 -7.844 8.051 1.00 69.50 133 LEU A C 1
ATOM 988 O O . LEU A 1 133 ? -19.736 -7.524 9.164 1.00 69.50 133 LEU A O 1
ATOM 992 N N . GLU A 1 134 ? -21.438 -8.052 7.821 1.00 65.94 134 GLU A N 1
ATOM 993 C CA . GLU A 1 134 ? -22.423 -8.074 8.900 1.00 65.94 134 GLU A CA 1
ATOM 994 C C . GLU A 1 134 ? -22.286 -9.376 9.716 1.00 65.94 134 GLU A C 1
ATOM 996 O O . GLU A 1 134 ? -22.356 -10.506 9.203 1.00 65.94 134 GLU A O 1
ATOM 1001 N N . ILE A 1 135 ? -22.039 -9.229 11.019 1.00 62.09 135 ILE A N 1
ATOM 1002 C CA . ILE A 1 135 ? -21.950 -10.340 11.972 1.00 62.09 135 ILE A CA 1
ATOM 1003 C C . ILE A 1 135 ? -22.865 -10.058 13.157 1.00 62.09 135 ILE A C 1
ATOM 1005 O O . ILE A 1 135 ? -23.008 -8.924 13.606 1.00 62.09 135 ILE A O 1
ATOM 1009 N N . THR A 1 136 ? -23.426 -11.131 13.700 1.00 58.94 136 THR A N 1
ATOM 1010 C CA . THR A 1 136 ? -24.002 -11.166 15.037 1.00 58.94 136 THR A CA 1
ATOM 1011 C C . THR A 1 136 ? -22.940 -10.752 16.083 1.00 58.94 136 THR A C 1
ATOM 1013 O O . THR A 1 136 ? -21.844 -11.320 16.086 1.00 58.94 136 THR A O 1
ATOM 1016 N N . PRO A 1 137 ? -23.219 -9.755 16.944 1.00 60.59 137 PRO A N 1
ATOM 1017 C CA . PRO A 1 137 ? -22.295 -9.271 17.979 1.00 60.59 137 PRO A CA 1
ATOM 1018 C C . PRO A 1 137 ? -21.867 -10.388 18.958 1.00 60.59 137 PRO A C 1
ATOM 1020 O O . PRO A 1 137 ? -22.596 -11.372 19.087 1.00 60.59 137 PRO A O 1
ATOM 1023 N N . PRO A 1 138 ? -20.706 -10.264 19.649 1.00 71.00 138 PRO A N 1
ATOM 1024 C CA . PRO A 1 138 ? -19.971 -9.027 19.951 1.00 71.00 138 PRO A CA 1
ATOM 1025 C C . PRO A 1 138 ? -18.683 -8.805 19.130 1.00 71.00 138 PRO A C 1
ATOM 1027 O O . PRO A 1 138 ? -17.747 -8.192 19.624 1.00 71.00 138 PRO A O 1
ATOM 1030 N N . VAL A 1 139 ? -18.581 -9.290 17.891 1.00 85.12 139 VAL A N 1
ATOM 1031 C CA . VAL A 1 139 ? -17.365 -9.093 17.073 1.00 85.12 139 VAL A CA 1
ATOM 1032 C C . VAL A 1 139 ? -17.325 -7.680 16.482 1.00 85.12 139 VAL A C 1
ATOM 1034 O O . VAL A 1 139 ? -18.292 -7.238 15.864 1.00 85.12 139 VAL A O 1
ATOM 1037 N N . ARG A 1 140 ? -16.187 -6.991 16.612 1.00 87.75 140 ARG A N 1
ATOM 1038 C CA . ARG A 1 140 ? -15.884 -5.761 15.868 1.00 87.75 140 ARG A CA 1
ATOM 1039 C C . ARG A 1 140 ? -15.037 -6.108 14.650 1.00 87.75 140 ARG A C 1
ATOM 1041 O O . ARG A 1 140 ? -14.050 -6.836 14.762 1.00 87.75 140 ARG A O 1
ATOM 1048 N N . LEU A 1 141 ? -15.394 -5.548 13.500 1.00 89.69 141 LEU A N 1
ATOM 1049 C CA . LEU A 1 141 ? -14.619 -5.697 12.274 1.00 89.69 141 LEU A CA 1
ATOM 1050 C C . LEU A 1 141 ? -13.997 -4.380 11.853 1.00 89.69 141 LEU A C 1
ATOM 1052 O O . LEU A 1 141 ? -14.633 -3.329 11.916 1.00 89.69 141 LEU A O 1
ATOM 1056 N N . GLN A 1 142 ? -12.782 -4.454 11.329 1.00 92.06 142 GLN A N 1
ATOM 1057 C CA . GLN A 1 142 ? -12.143 -3.329 10.674 1.00 92.06 142 GLN A CA 1
ATOM 1058 C C . GLN A 1 142 ? -11.506 -3.777 9.361 1.00 92.06 142 GLN A C 1
ATOM 1060 O O . GLN A 1 142 ? -10.567 -4.571 9.345 1.00 92.06 142 GLN A O 1
ATOM 1065 N N . LEU A 1 143 ? -12.010 -3.247 8.249 1.00 92.19 143 LEU A N 1
ATOM 1066 C CA . LEU A 1 143 ? -11.442 -3.441 6.921 1.00 92.19 143 LEU A CA 1
ATOM 1067 C C . LEU A 1 143 ? -10.472 -2.295 6.617 1.00 92.19 143 LEU A C 1
ATOM 1069 O O . LEU A 1 143 ? -10.891 -1.147 6.462 1.00 92.19 143 LEU A O 1
ATOM 1073 N N . VAL A 1 144 ? -9.183 -2.611 6.509 1.00 94.62 144 VAL A N 1
ATOM 1074 C CA . VAL A 1 144 ? -8.121 -1.663 6.157 1.00 94.62 144 VAL A CA 1
ATOM 1075 C C . VAL A 1 144 ? -7.705 -1.876 4.706 1.00 94.62 144 VAL A C 1
ATOM 1077 O O . VAL A 1 144 ? -7.157 -2.920 4.349 1.00 94.62 144 VAL A O 1
ATOM 1080 N N . LEU A 1 145 ? -7.958 -0.878 3.862 1.00 93.38 145 LEU A N 1
ATOM 1081 C CA . LEU A 1 145 ? -7.596 -0.858 2.447 1.00 93.38 145 LEU A CA 1
ATOM 1082 C C . LEU A 1 145 ? -6.482 0.151 2.217 1.00 93.38 145 LEU A C 1
ATOM 1084 O O . LEU A 1 145 ? -6.608 1.300 2.628 1.00 93.38 145 LEU A O 1
ATOM 1088 N N . THR A 1 146 ? -5.434 -0.230 1.500 1.00 93.38 146 THR A N 1
ATOM 1089 C CA . THR A 1 146 ? -4.392 0.707 1.066 1.00 93.38 146 THR A CA 1
ATOM 1090 C C . THR A 1 146 ? -4.257 0.741 -0.435 1.00 93.38 146 THR A C 1
ATOM 1092 O O . THR A 1 146 ? -4.464 -0.259 -1.120 1.00 93.38 146 THR A O 1
ATOM 1095 N N . GLY A 1 147 ? -3.939 1.918 -0.957 1.00 91.25 147 GLY A N 1
ATOM 1096 C CA . GLY A 1 147 ? -3.716 2.149 -2.374 1.00 91.25 147 GLY A CA 1
ATOM 1097 C C . GLY A 1 147 ? -2.606 3.165 -2.552 1.00 91.25 147 GLY A C 1
ATOM 1098 O O . GLY A 1 147 ? -2.671 4.261 -1.994 1.00 91.25 147 GLY A O 1
ATOM 1099 N N . ALA A 1 148 ? -1.588 2.786 -3.314 1.00 90.25 148 ALA A N 1
ATOM 1100 C CA . ALA A 1 148 ? -0.555 3.690 -3.794 1.00 90.25 148 ALA A CA 1
ATOM 1101 C C . ALA A 1 148 ? -0.779 3.883 -5.299 1.00 90.25 148 ALA A C 1
ATOM 1103 O O . ALA A 1 148 ? -0.675 2.900 -6.035 1.00 90.25 148 ALA A O 1
ATOM 1104 N N . PRO A 1 149 ? -1.142 5.081 -5.784 1.00 88.38 149 PRO A N 1
ATOM 1105 C CA . PRO A 1 149 ? -1.352 5.305 -7.210 1.00 88.38 149 PRO A CA 1
ATOM 1106 C C . PRO A 1 149 ? -0.033 5.203 -7.985 1.00 88.38 149 PRO A C 1
ATOM 1108 O O . PRO A 1 149 ? 1.020 5.612 -7.496 1.00 88.38 149 PRO A O 1
ATOM 1111 N N . ALA A 1 150 ? -0.092 4.676 -9.211 1.00 84.06 150 ALA A N 1
ATOM 1112 C CA . ALA A 1 150 ? 1.012 4.774 -10.156 1.00 84.06 150 ALA A CA 1
ATOM 1113 C C . ALA A 1 150 ? 0.765 5.934 -11.139 1.00 84.06 150 ALA A C 1
ATOM 1115 O O . ALA A 1 150 ? -0.342 6.059 -11.670 1.00 84.06 150 ALA A O 1
ATOM 1116 N N . PRO A 1 151 ? 1.782 6.747 -11.459 1.00 78.12 151 PRO A N 1
ATOM 1117 C CA . PRO A 1 151 ? 3.138 6.715 -10.923 1.00 78.12 151 PRO A CA 1
ATOM 1118 C C . PRO A 1 151 ? 3.232 7.361 -9.536 1.00 78.12 151 PRO A C 1
ATOM 1120 O O . PRO A 1 151 ? 2.481 8.285 -9.216 1.00 78.12 151 PRO A O 1
ATOM 1123 N N . VAL A 1 152 ? 4.201 6.916 -8.739 1.00 71.69 152 VAL A N 1
ATOM 1124 C CA . VAL A 1 152 ? 4.491 7.533 -7.437 1.00 71.69 152 VAL A CA 1
ATOM 1125 C C . VAL A 1 152 ? 5.199 8.872 -7.675 1.00 71.69 152 VAL A C 1
ATOM 1127 O O . VAL A 1 152 ? 6.010 8.994 -8.591 1.00 71.69 152 VAL A O 1
ATOM 1130 N N . ALA A 1 153 ? 4.905 9.888 -6.857 1.00 60.16 153 ALA A N 1
ATOM 1131 C CA . ALA A 1 153 ? 5.289 11.295 -7.061 1.00 60.16 153 ALA A CA 1
ATOM 1132 C C . ALA A 1 153 ? 6.798 11.582 -7.269 1.00 60.16 153 ALA A C 1
ATOM 1134 O O . ALA A 1 153 ? 7.149 12.702 -7.628 1.00 60.16 153 ALA A O 1
ATOM 1135 N N . ARG A 1 154 ? 7.681 10.599 -7.049 1.00 58.84 154 ARG A N 1
ATOM 1136 C CA . ARG A 1 154 ? 9.133 10.700 -7.263 1.00 58.84 154 ARG A CA 1
ATOM 1137 C C . ARG A 1 154 ? 9.602 10.344 -8.674 1.00 58.84 154 ARG A C 1
ATOM 1139 O O . ARG A 1 154 ? 10.734 10.655 -9.009 1.00 58.84 154 ARG A O 1
ATOM 1146 N N . ALA A 1 155 ? 8.786 9.684 -9.488 1.00 59.25 155 ALA A N 1
ATOM 1147 C CA . ALA A 1 155 ? 9.275 9.154 -10.751 1.00 59.25 155 ALA A CA 1
ATOM 1148 C C . ALA A 1 155 ? 9.393 10.269 -11.810 1.00 59.25 155 ALA A C 1
ATOM 1150 O O . ALA A 1 155 ? 8.433 10.987 -12.082 1.00 59.25 155 ALA A O 1
ATOM 1151 N N . GLY A 1 156 ? 10.585 10.432 -12.388 1.00 77.44 156 GLY A N 1
ATOM 1152 C CA . GLY A 1 156 ? 10.889 11.419 -13.429 1.00 77.44 156 GLY A CA 1
ATOM 1153 C C . GLY A 1 156 ? 10.287 11.048 -14.801 1.00 77.44 156 GLY A C 1
ATOM 1154 O O . GLY A 1 156 ? 9.077 10.816 -14.908 1.00 77.44 156 GLY A O 1
ATOM 1155 N N . PRO A 1 157 ? 11.083 10.949 -15.883 1.00 85.44 157 PRO A N 1
ATOM 1156 C CA . PRO A 1 157 ? 10.593 10.557 -17.215 1.00 85.44 157 PRO A CA 1
ATOM 1157 C C . PRO A 1 157 ? 9.772 9.254 -17.222 1.00 85.44 157 PRO A C 1
ATOM 1159 O O . PRO A 1 157 ? 8.788 9.132 -17.958 1.00 85.44 157 PRO A O 1
ATOM 1162 N N . ALA A 1 158 ? 10.119 8.311 -16.340 1.00 88.19 158 ALA A N 1
ATOM 1163 C CA . ALA A 1 158 ? 9.386 7.069 -16.119 1.00 88.19 158 ALA A CA 1
ATOM 1164 C C . ALA A 1 158 ? 7.913 7.301 -15.730 1.00 88.19 158 ALA A C 1
ATOM 1166 O O . ALA A 1 158 ? 7.023 6.665 -16.295 1.00 88.19 158 ALA A O 1
ATOM 1167 N N . ALA A 1 159 ? 7.613 8.256 -14.838 1.00 86.50 159 ALA A N 1
ATOM 1168 C CA . ALA A 1 159 ? 6.231 8.572 -14.456 1.00 86.50 159 ALA A CA 1
ATOM 1169 C C . ALA A 1 159 ? 5.417 9.147 -15.607 1.00 86.50 159 ALA A C 1
ATOM 1171 O O . ALA A 1 159 ? 4.220 8.874 -15.727 1.00 86.50 159 ALA A O 1
ATOM 1172 N N . VAL A 1 160 ? 6.041 10.018 -16.403 1.00 86.75 160 VAL A N 1
ATOM 1173 C CA . VAL A 1 160 ? 5.390 10.651 -17.555 1.00 86.75 160 VAL A CA 1
ATOM 1174 C C . VAL A 1 160 ? 5.021 9.578 -18.572 1.00 86.75 160 VAL A C 1
ATOM 1176 O O . VAL A 1 160 ? 3.870 9.519 -19.003 1.00 86.75 160 VAL A O 1
ATOM 1179 N N . SER A 1 161 ? 5.961 8.678 -18.878 1.00 88.69 161 SER A N 1
ATOM 1180 C CA . SER A 1 161 ? 5.698 7.525 -19.740 1.00 88.69 161 SER A CA 1
ATOM 1181 C C . SER A 1 161 ? 4.591 6.633 -19.180 1.00 88.69 161 SER A C 1
ATOM 1183 O O . SER A 1 161 ? 3.627 6.331 -19.878 1.00 88.69 161 SER A O 1
ATOM 1185 N N . TYR A 1 162 ? 4.673 6.250 -17.904 1.00 89.12 162 TYR A N 1
ATOM 1186 C CA . TYR A 1 162 ? 3.725 5.307 -17.313 1.00 89.12 162 TYR A CA 1
ATOM 1187 C C . TYR A 1 162 ? 2.285 5.841 -17.306 1.00 89.12 162 TYR A C 1
ATOM 1189 O O . TYR A 1 162 ? 1.350 5.091 -17.582 1.00 89.12 162 TYR A O 1
ATOM 1197 N N . ARG A 1 163 ? 2.093 7.153 -17.092 1.00 85.75 163 ARG A N 1
ATOM 1198 C CA . ARG A 1 163 ? 0.774 7.807 -17.216 1.00 85.75 163 ARG A CA 1
ATOM 1199 C C . ARG A 1 163 ? 0.189 7.717 -18.620 1.00 85.75 163 ARG A C 1
ATOM 1201 O O . ARG A 1 163 ? -1.024 7.631 -18.760 1.00 85.75 163 ARG A O 1
ATOM 1208 N N . ALA A 1 164 ? 1.019 7.708 -19.662 1.00 86.94 164 ALA A N 1
ATOM 1209 C CA . ALA A 1 164 ? 0.536 7.599 -21.036 1.00 86.94 164 ALA A CA 1
ATOM 1210 C C . ALA A 1 164 ? -0.012 6.196 -21.378 1.00 86.94 164 ALA A C 1
ATOM 1212 O O . ALA A 1 164 ? -0.682 6.036 -22.398 1.00 86.94 164 ALA A O 1
ATOM 1213 N N . LEU A 1 165 ? 0.225 5.179 -20.536 1.00 84.12 165 LEU A N 1
ATOM 1214 C CA . LEU A 1 165 ? -0.250 3.808 -20.767 1.00 84.12 165 LEU A CA 1
ATOM 1215 C C . LEU A 1 165 ? -1.757 3.618 -20.481 1.00 84.12 165 LEU A C 1
ATOM 1217 O O . LEU A 1 165 ? -2.358 2.650 -20.968 1.00 84.12 165 LEU A O 1
ATOM 1221 N N . GLY A 1 166 ? -2.401 4.533 -19.743 1.00 71.19 166 GLY A N 1
ATOM 1222 C CA . GLY A 1 166 ? -3.830 4.454 -19.422 1.00 71.19 166 GLY A CA 1
ATOM 1223 C C . GLY A 1 166 ? -4.398 5.712 -18.756 1.00 71.19 166 GLY A C 1
ATOM 1224 O O . GLY A 1 166 ? -3.683 6.445 -18.088 1.00 71.19 166 GLY A O 1
ATOM 1225 N N . ARG A 1 167 ? -5.705 5.957 -18.942 1.00 58.41 167 ARG A N 1
ATOM 1226 C CA . ARG A 1 167 ? -6.410 7.155 -18.439 1.00 58.41 167 ARG A CA 1
ATOM 1227 C C . ARG A 1 167 ? -6.646 7.117 -16.921 1.00 58.41 167 ARG A C 1
ATOM 1229 O O . ARG A 1 167 ? -6.467 8.136 -16.269 1.00 58.41 167 ARG A O 1
ATOM 1236 N N . ASP A 1 168 ? -6.961 5.934 -16.394 1.00 59.53 168 ASP A N 1
ATOM 1237 C CA . ASP A 1 168 ? -6.973 5.610 -14.965 1.00 59.53 168 ASP A CA 1
ATOM 1238 C C . ASP A 1 168 ? -5.871 4.564 -14.745 1.00 59.53 168 ASP A C 1
ATOM 1240 O O . ASP A 1 168 ? -6.071 3.367 -14.972 1.00 59.53 168 ASP A O 1
ATOM 1244 N N . GLY A 1 169 ? -4.652 5.028 -14.458 1.00 68.31 169 GLY A N 1
ATOM 1245 C CA . GLY A 1 169 ? -3.510 4.144 -14.229 1.00 68.31 169 GLY A CA 1
ATOM 1246 C C . GLY A 1 169 ? -3.798 3.177 -13.073 1.00 68.31 169 GLY A C 1
ATOM 1247 O O . GLY A 1 169 ? -4.418 3.588 -12.092 1.00 68.31 169 GLY A O 1
ATOM 1248 N N . PRO A 1 170 ? -3.378 1.901 -13.167 1.00 83.06 170 PRO A N 1
ATOM 1249 C CA . PRO A 1 170 ? -3.538 0.957 -12.067 1.00 83.06 170 PRO A CA 1
ATOM 1250 C C . PRO A 1 170 ? -2.831 1.487 -10.818 1.00 83.06 170 PRO A C 1
ATOM 1252 O O . PRO A 1 170 ? -1.859 2.242 -10.914 1.00 83.06 170 PRO A O 1
ATOM 1255 N N . LEU A 1 171 ? -3.265 1.048 -9.640 1.00 88.38 171 LEU A N 1
ATOM 1256 C CA . LEU A 1 171 ? -2.495 1.321 -8.431 1.00 88.38 171 LEU A CA 1
ATOM 1257 C C . LEU A 1 171 ? -1.109 0.672 -8.581 1.00 88.38 171 LEU A C 1
ATOM 1259 O O . LEU A 1 171 ? -0.990 -0.447 -9.072 1.00 88.38 171 LEU A O 1
ATOM 1263 N N . ALA A 1 172 ? -0.047 1.342 -8.150 1.00 88.12 172 ALA A N 1
ATOM 1264 C CA . ALA A 1 172 ? 1.262 0.711 -8.022 1.00 88.12 172 ALA A CA 1
ATOM 1265 C C . ALA A 1 172 ? 1.157 -0.499 -7.088 1.00 88.12 172 ALA A C 1
ATOM 1267 O O . ALA A 1 172 ? 1.670 -1.578 -7.381 1.00 88.12 172 ALA A O 1
ATOM 1268 N N . GLN A 1 173 ? 0.431 -0.318 -5.984 1.00 87.94 173 GLN A N 1
ATOM 1269 C CA . GLN A 1 173 ? 0.216 -1.330 -4.963 1.00 87.94 173 GLN A CA 1
ATOM 1270 C C . GLN A 1 173 ? -1.162 -1.167 -4.330 1.00 87.94 173 GLN A C 1
ATOM 1272 O O . GLN A 1 173 ? -1.665 -0.053 -4.168 1.00 87.94 173 GLN A O 1
ATOM 1277 N N . HIS A 1 174 ? -1.750 -2.292 -3.942 1.00 89.56 174 HIS A N 1
ATOM 1278 C CA . HIS A 1 174 ? -3.000 -2.341 -3.207 1.00 89.56 174 HIS A CA 1
ATOM 1279 C C . HIS A 1 174 ? -2.940 -3.477 -2.195 1.00 89.56 174 HIS A C 1
ATOM 1281 O O . HIS A 1 174 ? -2.434 -4.554 -2.509 1.00 89.56 174 HIS A O 1
ATOM 1287 N N . ARG A 1 175 ? -3.474 -3.242 -0.998 1.00 89.38 175 ARG A N 1
ATOM 1288 C CA . ARG A 1 175 ? -3.621 -4.278 0.022 1.00 89.38 175 ARG A CA 1
ATOM 1289 C C . ARG A 1 175 ? -4.959 -4.137 0.726 1.00 89.38 175 ARG A C 1
ATOM 1291 O O . ARG A 1 175 ? -5.459 -3.025 0.896 1.00 89.38 175 ARG A O 1
ATOM 1298 N N . ALA A 1 176 ? -5.519 -5.264 1.142 1.00 91.31 176 ALA A N 1
ATOM 1299 C CA . ALA A 1 176 ? -6.759 -5.327 1.894 1.00 91.31 176 ALA A CA 1
ATOM 1300 C C . ALA A 1 176 ? -6.576 -6.285 3.073 1.00 91.31 176 ALA A C 1
ATOM 1302 O O . ALA A 1 176 ? -6.308 -7.470 2.882 1.00 91.31 176 ALA A O 1
ATOM 1303 N N . ILE A 1 177 ? -6.695 -5.758 4.288 1.00 93.88 177 ILE A N 1
ATOM 1304 C CA . ILE A 1 177 ? -6.545 -6.506 5.536 1.00 93.88 177 ILE A CA 1
ATOM 1305 C C . ILE A 1 177 ? -7.846 -6.392 6.318 1.00 93.88 177 ILE A C 1
ATOM 1307 O O . ILE A 1 177 ? -8.362 -5.292 6.512 1.00 93.88 177 ILE A O 1
ATOM 1311 N N . LEU A 1 178 ? -8.368 -7.522 6.778 1.00 93.69 178 LEU A N 1
ATOM 1312 C CA . LEU A 1 178 ? -9.496 -7.574 7.693 1.00 93.69 178 LEU A CA 1
ATOM 1313 C C . LEU A 1 178 ? -8.981 -7.882 9.098 1.00 93.69 178 LEU A C 1
ATOM 1315 O O . LEU A 1 178 ? -8.434 -8.958 9.338 1.00 93.69 178 LEU A O 1
ATOM 1319 N N . ALA A 1 179 ? -9.170 -6.942 10.017 1.00 93.94 179 ALA A N 1
ATOM 1320 C CA . ALA A 1 179 ? -8.978 -7.164 11.439 1.00 93.94 179 ALA A CA 1
ATOM 1321 C C . ALA A 1 179 ? -10.304 -7.605 12.063 1.00 93.94 179 ALA A C 1
ATOM 1323 O O . ALA A 1 179 ? -11.332 -6.936 11.917 1.00 93.94 179 ALA A O 1
ATOM 1324 N N . ILE A 1 180 ? -10.269 -8.746 12.742 1.00 92.50 180 ILE A N 1
ATOM 1325 C CA . ILE A 1 180 ? -11.412 -9.354 13.420 1.00 92.50 180 ILE A CA 1
ATOM 1326 C C . ILE A 1 180 ? -11.114 -9.292 14.906 1.00 92.50 180 ILE A C 1
ATOM 1328 O O . ILE A 1 180 ? -10.174 -9.938 15.373 1.00 92.50 180 ILE A O 1
ATOM 1332 N N . ARG A 1 181 ? -11.890 -8.498 15.640 1.00 91.62 181 ARG A N 1
ATOM 1333 C CA . ARG A 1 181 ? -11.659 -8.259 17.059 1.00 91.62 181 ARG A CA 1
ATOM 1334 C C . ARG A 1 181 ? -12.802 -8.771 17.905 1.00 91.62 181 ARG A C 1
ATOM 1336 O O . ARG A 1 181 ? -13.958 -8.417 17.677 1.00 91.62 181 ARG A O 1
ATOM 1343 N N . VAL A 1 182 ? -12.454 -9.543 18.926 1.00 91.31 182 VAL A N 1
ATOM 1344 C CA . VAL A 1 182 ? -13.367 -9.907 20.007 1.00 91.31 182 VAL A CA 1
ATOM 1345 C C . VAL A 1 182 ? -13.037 -9.011 21.201 1.00 91.31 182 VAL A C 1
ATOM 1347 O O . VAL A 1 182 ? -11.933 -9.111 21.745 1.00 91.31 182 VAL A O 1
ATOM 1350 N N . PRO A 1 183 ? -13.924 -8.066 21.559 1.00 88.25 183 PRO A N 1
ATOM 1351 C CA . PRO A 1 183 ? -13.726 -7.211 22.716 1.00 88.25 183 PRO A CA 1
ATOM 1352 C C . PRO A 1 183 ? -13.797 -8.060 23.983 1.00 88.25 183 PRO A C 1
ATOM 1354 O O . PRO A 1 183 ? -14.647 -8.941 24.091 1.00 88.25 183 PRO A O 1
ATOM 1357 N N . ARG A 1 184 ? -12.920 -7.771 24.942 1.00 87.94 184 ARG A N 1
ATOM 1358 C CA . ARG A 1 184 ? -12.929 -8.442 26.242 1.00 87.94 184 ARG A CA 1
ATOM 1359 C C . ARG A 1 184 ? -14.160 -8.003 27.036 1.00 87.94 184 ARG A C 1
ATOM 1361 O O . ARG A 1 184 ? -14.360 -6.799 27.225 1.00 87.94 184 ARG A O 1
ATOM 1368 N N . GLN A 1 185 ? -14.969 -8.953 27.502 1.00 83.75 185 GLN A N 1
ATOM 1369 C CA . GLN A 1 185 ? -16.034 -8.669 28.465 1.00 83.75 185 GLN A CA 1
ATOM 1370 C C . GLN A 1 185 ? -15.494 -8.740 29.900 1.00 83.75 185 GLN A C 1
ATOM 1372 O O . GLN A 1 185 ? -14.419 -9.283 30.158 1.00 83.75 185 GLN A O 1
ATOM 1377 N N . ARG A 1 186 ? -16.202 -8.110 30.843 1.00 75.62 186 ARG A N 1
ATOM 1378 C CA . ARG A 1 186 ? -15.777 -8.070 32.248 1.00 75.62 186 ARG A CA 1
ATOM 1379 C C . ARG A 1 186 ? -15.752 -9.496 32.815 1.00 75.62 186 ARG A C 1
ATOM 1381 O O . ARG A 1 186 ? -16.724 -10.218 32.636 1.00 75.62 186 ARG A O 1
ATOM 1388 N N . ASP A 1 187 ? -14.660 -9.852 33.492 1.00 76.88 187 ASP A N 1
ATOM 1389 C CA . ASP A 1 187 ? -14.439 -11.140 34.173 1.00 76.88 187 ASP A CA 1
ATOM 1390 C C . ASP A 1 187 ? -14.358 -12.390 33.264 1.00 76.88 187 ASP A C 1
ATOM 1392 O O . ASP A 1 187 ? -14.464 -13.516 33.744 1.00 76.88 187 ASP A O 1
ATOM 1396 N N . GLU A 1 188 ? -14.106 -12.215 31.962 1.00 80.25 188 GLU A N 1
ATOM 1397 C CA . GLU A 1 188 ? -13.932 -13.322 31.008 1.00 80.25 188 GLU A CA 1
ATOM 1398 C C . GLU A 1 188 ? -12.483 -13.870 31.015 1.00 80.25 188 GLU A C 1
ATOM 1400 O O . GLU A 1 188 ? -11.531 -13.085 30.868 1.00 80.25 188 GLU A O 1
ATOM 1405 N N . PRO A 1 189 ? -12.274 -15.195 31.162 1.00 85.69 189 PRO A N 1
ATOM 1406 C CA . PRO A 1 189 ? -10.942 -15.793 31.153 1.00 85.69 189 PRO A CA 1
ATOM 1407 C C . PRO A 1 189 ? -10.305 -15.777 29.752 1.00 85.69 189 PRO A C 1
ATOM 1409 O O . PRO A 1 189 ? -10.967 -15.937 28.727 1.00 85.69 189 PRO A O 1
ATOM 1412 N N . ASP A 1 190 ? -8.975 -15.648 29.701 1.00 85.00 190 ASP A N 1
ATOM 1413 C CA . ASP A 1 190 ? -8.218 -15.505 28.445 1.00 85.00 190 ASP A CA 1
ATOM 1414 C C . ASP A 1 190 ? -8.378 -16.683 27.468 1.00 85.00 190 ASP A C 1
ATOM 1416 O O . ASP A 1 190 ? -8.246 -16.492 26.259 1.00 85.00 190 ASP A O 1
ATOM 1420 N N . GLU A 1 191 ? -8.624 -17.898 27.969 1.00 87.44 191 GLU A N 1
ATOM 1421 C CA . GLU A 1 191 ? -8.815 -19.094 27.136 1.00 87.44 191 GLU A CA 1
ATOM 1422 C C . GLU A 1 191 ? -10.139 -19.042 26.367 1.00 87.44 191 GLU A C 1
ATOM 1424 O O . GLU A 1 191 ? -10.168 -19.277 25.158 1.00 87.44 191 GLU A O 1
ATOM 1429 N N . GLU A 1 192 ? -11.226 -18.661 27.042 1.00 87.81 192 GLU A N 1
ATOM 1430 C CA . GLU A 1 192 ? -12.545 -18.508 26.423 1.00 87.81 192 GLU A CA 1
ATOM 1431 C C . GLU A 1 192 ? -12.517 -17.399 25.371 1.00 87.81 192 GLU A C 1
ATOM 1433 O O . GLU A 1 192 ? -12.963 -17.607 24.238 1.00 87.81 192 GLU A O 1
ATOM 1438 N N . LEU A 1 193 ? -11.863 -16.276 25.685 1.00 89.31 193 LEU A N 1
ATOM 1439 C CA . LEU A 1 193 ? -11.680 -15.174 24.745 1.00 89.31 193 LEU A CA 1
ATOM 1440 C C . LEU A 1 193 ? -10.870 -15.608 23.506 1.00 89.31 193 LEU A C 1
ATOM 1442 O O . LEU A 1 193 ? -11.208 -15.245 22.373 1.00 89.31 193 LEU A O 1
ATOM 1446 N N . ARG A 1 194 ? -9.826 -16.434 23.686 1.00 89.69 194 ARG A N 1
ATOM 1447 C CA . ARG A 1 194 ? -9.035 -17.016 22.582 1.00 89.69 194 ARG A CA 1
ATOM 1448 C C . ARG A 1 194 ? -9.863 -17.975 21.732 1.00 89.69 194 ARG A C 1
ATOM 1450 O O . ARG A 1 194 ? -9.799 -17.906 20.496 1.00 89.69 194 ARG A O 1
ATOM 1457 N N . HIS A 1 195 ? -10.671 -18.832 22.350 1.00 89.44 195 HIS A N 1
ATOM 1458 C CA . HIS A 1 195 ? -11.598 -19.705 21.633 1.00 89.44 195 HIS A CA 1
ATOM 1459 C C . HIS A 1 195 ? -12.639 -18.907 20.841 1.00 89.44 195 HIS A C 1
ATOM 1461 O O . HIS A 1 195 ? -12.853 -19.210 19.662 1.00 89.44 195 HIS A O 1
ATOM 1467 N N . ALA A 1 196 ? -13.209 -17.852 21.425 1.00 89.62 196 ALA A N 1
ATOM 1468 C CA . ALA A 1 196 ? -14.155 -16.958 20.764 1.00 89.62 196 ALA A CA 1
ATOM 1469 C C . ALA A 1 196 ? -13.523 -16.242 19.557 1.00 89.62 196 ALA A C 1
ATOM 1471 O O . ALA A 1 196 ? -14.094 -16.260 18.464 1.00 89.62 196 ALA A O 1
ATOM 1472 N N . ALA A 1 197 ? -12.312 -15.693 19.703 1.00 89.94 197 ALA A N 1
ATOM 1473 C CA . ALA A 1 197 ? -11.575 -15.051 18.607 1.00 89.94 197 ALA A CA 1
ATOM 1474 C C . ALA A 1 197 ? -11.268 -16.023 17.459 1.00 89.94 197 ALA A C 1
ATOM 1476 O O . ALA A 1 197 ? -11.479 -15.711 16.281 1.00 89.94 197 ALA A O 1
ATOM 1477 N N . THR A 1 198 ? -10.848 -17.241 17.798 1.00 90.44 198 THR A N 1
ATOM 1478 C CA . THR A 1 198 ? -10.566 -18.301 16.822 1.00 90.44 198 THR A CA 1
ATOM 1479 C C . THR A 1 198 ? -11.843 -18.746 16.099 1.00 90.44 198 THR A C 1
ATOM 1481 O O . THR A 1 198 ? -11.835 -18.951 14.881 1.00 90.44 198 THR A O 1
ATOM 1484 N N . ALA A 1 199 ? -12.956 -18.890 16.825 1.00 89.75 199 ALA A N 1
ATOM 1485 C CA . ALA A 1 199 ? -14.252 -19.275 16.271 1.00 89.75 199 ALA A CA 1
ATOM 1486 C C . ALA A 1 199 ? -14.827 -18.189 15.349 1.00 89.75 199 ALA A C 1
ATOM 1488 O O . ALA A 1 199 ? -15.257 -18.506 14.235 1.00 89.75 199 ALA A O 1
ATOM 1489 N N . ALA A 1 200 ? -14.764 -16.920 15.764 1.00 89.25 200 ALA A N 1
ATOM 1490 C CA . ALA A 1 200 ? -15.176 -15.769 14.963 1.00 89.25 200 ALA A CA 1
ATOM 1491 C C . ALA A 1 200 ? -14.359 -15.663 13.668 1.00 89.25 200 ALA A C 1
ATOM 1493 O O . ALA A 1 200 ? -14.925 -15.517 12.582 1.00 89.25 200 ALA A O 1
ATOM 1494 N N . THR A 1 201 ? -13.038 -15.830 13.759 1.00 90.19 201 THR A N 1
ATOM 1495 C CA . THR A 1 201 ? -12.145 -15.808 12.592 1.00 90.19 201 THR A CA 1
ATOM 1496 C C . THR A 1 201 ? -12.439 -16.969 11.643 1.00 90.19 201 THR A C 1
ATOM 1498 O O . THR A 1 201 ? -12.577 -16.750 10.440 1.00 90.19 201 THR A O 1
ATOM 1501 N N . ARG A 1 202 ? -12.637 -18.196 12.152 1.00 90.06 202 ARG A N 1
ATOM 1502 C CA . ARG A 1 202 ? -13.069 -19.345 11.329 1.00 90.06 202 ARG A CA 1
ATOM 1503 C C . ARG A 1 202 ? -14.409 -19.089 10.643 1.00 90.06 202 ARG A C 1
ATOM 1505 O O . ARG A 1 202 ? -14.552 -19.391 9.461 1.00 90.06 202 ARG A O 1
ATOM 1512 N N . ALA A 1 203 ? -15.386 -18.539 11.361 1.00 88.19 203 ALA A N 1
ATOM 1513 C CA . ALA A 1 203 ? -16.687 -18.201 10.792 1.00 88.19 203 ALA A CA 1
ATOM 1514 C C . ALA A 1 203 ? -16.558 -17.164 9.669 1.00 88.19 203 ALA A C 1
ATOM 1516 O O . ALA A 1 203 ? -17.171 -17.330 8.615 1.00 88.19 203 ALA A O 1
ATOM 1517 N N . MET A 1 204 ? -15.716 -16.147 9.857 1.00 86.75 204 MET A N 1
ATOM 1518 C CA . MET A 1 204 ? -15.467 -15.128 8.843 1.00 86.75 204 MET A CA 1
ATOM 1519 C C . MET A 1 204 ? -14.729 -15.689 7.625 1.00 86.75 204 MET A C 1
ATOM 1521 O O . MET A 1 204 ? -15.151 -15.446 6.501 1.00 86.75 204 MET A O 1
ATOM 1525 N N . LEU A 1 205 ? -13.689 -16.506 7.810 1.00 87.69 205 LEU A N 1
ATOM 1526 C CA . LEU A 1 205 ? -13.001 -17.162 6.691 1.00 87.69 205 LEU A CA 1
ATOM 1527 C C . LEU A 1 205 ? -13.955 -18.032 5.863 1.00 87.69 205 LEU A C 1
ATOM 1529 O O . LEU A 1 205 ? -13.910 -17.981 4.635 1.00 87.69 205 LEU A O 1
ATOM 1533 N N . ARG A 1 206 ? -14.870 -18.764 6.516 1.00 87.25 206 ARG A N 1
ATOM 1534 C CA . ARG A 1 206 ? -15.925 -19.520 5.818 1.00 87.25 206 ARG A CA 1
ATOM 1535 C C . ARG A 1 206 ? -16.855 -18.611 5.010 1.00 87.25 206 ARG A C 1
ATOM 1537 O O . ARG A 1 206 ? -17.166 -18.948 3.874 1.00 87.25 206 ARG A O 1
ATOM 1544 N N . LYS A 1 207 ? -17.268 -17.464 5.565 1.00 85.62 207 LYS A N 1
ATOM 1545 C CA . LYS A 1 207 ? -18.105 -16.472 4.860 1.00 85.62 207 LYS A CA 1
ATOM 1546 C C . LYS A 1 207 ? -17.380 -15.825 3.671 1.00 85.62 207 LYS A C 1
ATOM 1548 O O . LYS A 1 207 ? -17.993 -15.600 2.634 1.00 85.62 207 LYS A O 1
ATOM 1553 N N . LEU A 1 208 ? -16.088 -15.524 3.815 1.00 83.25 208 LEU A N 1
ATOM 1554 C CA . LEU A 1 208 ? -15.271 -14.874 2.781 1.00 83.25 208 LEU A CA 1
ATOM 1555 C C . LEU A 1 208 ? -14.914 -15.815 1.620 1.00 83.25 208 LEU A C 1
ATOM 1557 O O . LEU A 1 208 ? -14.662 -15.341 0.505 1.00 83.25 208 LEU A O 1
ATOM 1561 N N . GLY A 1 209 ? -14.874 -17.127 1.873 1.00 83.88 209 GLY A N 1
ATOM 1562 C CA . GLY A 1 209 ? -14.551 -18.146 0.878 1.00 83.88 209 GLY A CA 1
ATOM 1563 C C . GLY A 1 209 ? -13.208 -17.866 0.200 1.00 83.88 209 GLY A C 1
ATOM 1564 O O . GLY A 1 209 ? -12.193 -17.645 0.857 1.00 83.88 209 GLY A O 1
ATOM 1565 N N . THR A 1 210 ? -13.208 -17.806 -1.133 1.00 77.00 210 THR A N 1
ATOM 1566 C CA . THR A 1 210 ? -12.005 -17.558 -1.949 1.00 77.00 210 THR A CA 1
ATOM 1567 C C . THR A 1 210 ? -11.467 -16.127 -1.864 1.00 77.00 210 THR A C 1
ATOM 1569 O O . THR A 1 210 ? -10.412 -15.845 -2.429 1.00 77.00 210 THR A O 1
ATOM 1572 N N . SER A 1 211 ? -12.182 -15.203 -1.211 1.00 78.00 211 SER A N 1
ATOM 1573 C CA . SER A 1 211 ? -11.716 -13.818 -1.050 1.00 78.00 211 SER A CA 1
ATOM 1574 C C . SER A 1 211 ? -10.595 -13.697 -0.020 1.00 78.00 211 SER A C 1
ATOM 1576 O O . SER A 1 211 ? -9.811 -12.751 -0.086 1.00 78.00 211 SER A O 1
ATOM 1578 N N . ALA A 1 212 ? -10.499 -14.640 0.922 1.00 80.38 212 ALA A N 1
ATOM 1579 C CA . ALA A 1 212 ? -9.452 -14.664 1.934 1.00 80.38 212 ALA A CA 1
ATOM 1580 C C . ALA A 1 212 ? -8.201 -15.391 1.414 1.00 80.38 212 ALA A C 1
ATOM 1582 O O . ALA A 1 212 ? -8.272 -16.545 0.997 1.00 80.38 212 ALA A O 1
ATOM 1583 N N . ALA A 1 213 ? -7.042 -14.734 1.483 1.00 79.12 213 ALA A N 1
ATOM 1584 C CA . ALA A 1 213 ? -5.745 -15.368 1.231 1.00 79.12 213 ALA A CA 1
ATOM 1585 C C . ALA A 1 213 ? -5.295 -16.229 2.434 1.00 79.12 213 ALA A C 1
ATOM 1587 O O . ALA A 1 213 ? -4.608 -17.248 2.285 1.00 79.12 213 ALA A O 1
ATOM 1588 N N . GLY A 1 214 ? -5.728 -15.847 3.639 1.00 84.62 214 GLY A N 1
ATOM 1589 C CA . GLY A 1 214 ? -5.534 -16.603 4.874 1.00 84.62 214 GLY A CA 1
ATOM 1590 C C . GLY A 1 214 ? -5.216 -15.719 6.082 1.00 84.62 214 GLY A C 1
ATOM 1591 O O . GLY A 1 214 ? -5.085 -14.499 5.935 1.00 84.62 214 GLY A O 1
ATOM 1592 N N . PRO A 1 215 ? -5.112 -16.325 7.278 1.00 90.50 215 PRO A N 1
ATOM 1593 C CA . PRO A 1 215 ? -4.642 -15.629 8.469 1.00 90.50 215 PRO A CA 1
ATOM 1594 C C . PRO A 1 215 ? -3.162 -15.251 8.330 1.00 90.50 215 PRO A C 1
ATOM 1596 O O . PRO A 1 215 ? -2.401 -15.931 7.637 1.00 90.50 215 PRO A O 1
ATOM 1599 N N . LEU A 1 216 ? -2.766 -14.171 9.000 1.00 91.12 216 LEU A N 1
ATOM 1600 C CA . LEU A 1 216 ? -1.375 -13.731 9.077 1.00 91.12 216 LEU A CA 1
ATOM 1601 C C . LEU A 1 216 ? -0.677 -14.359 10.288 1.00 91.12 216 LEU A C 1
ATOM 1603 O O . LEU A 1 216 ? -1.246 -14.402 11.378 1.00 91.12 216 LEU A O 1
ATOM 1607 N N . ASP A 1 217 ? 0.563 -14.812 10.100 1.00 91.38 217 ASP A N 1
ATOM 1608 C CA . ASP A 1 217 ? 1.438 -15.238 11.194 1.00 91.38 217 ASP A CA 1
ATOM 1609 C C . ASP A 1 217 ? 2.019 -14.030 11.963 1.00 91.38 217 ASP A C 1
ATOM 1611 O O . ASP A 1 217 ? 1.699 -12.870 11.683 1.00 91.38 217 ASP A O 1
ATOM 1615 N N . GLU A 1 218 ? 2.863 -14.286 12.964 1.00 90.38 218 GLU A N 1
ATOM 1616 C CA . GLU A 1 218 ? 3.427 -13.245 13.831 1.00 90.38 218 GLU A CA 1
ATOM 1617 C C . GLU A 1 218 ? 4.332 -12.264 13.072 1.00 90.38 218 GLU A C 1
ATOM 1619 O O . GLU A 1 218 ? 4.186 -11.044 13.193 1.00 90.38 218 GLU A O 1
ATOM 1624 N N . THR A 1 219 ? 5.228 -12.788 12.233 1.00 88.62 219 THR A N 1
ATOM 1625 C CA . THR A 1 219 ? 6.188 -11.970 11.477 1.00 88.62 219 THR A CA 1
ATOM 1626 C C . THR A 1 219 ? 5.470 -11.138 10.419 1.00 88.62 219 THR A C 1
ATOM 1628 O O . THR A 1 219 ? 5.746 -9.945 10.255 1.00 88.62 219 THR A O 1
ATOM 1631 N N . ALA A 1 220 ? 4.510 -11.747 9.724 1.00 88.38 220 ALA A N 1
ATOM 1632 C CA . ALA A 1 220 ? 3.668 -11.093 8.743 1.00 88.38 220 ALA A CA 1
ATOM 1633 C C . ALA A 1 220 ? 2.796 -10.020 9.400 1.00 88.38 220 ALA A C 1
ATOM 1635 O O . ALA A 1 220 ? 2.683 -8.933 8.843 1.00 88.38 220 ALA A O 1
ATOM 1636 N N . THR A 1 221 ? 2.254 -10.263 10.596 1.00 91.88 221 THR A N 1
ATOM 1637 C CA . THR A 1 221 ? 1.450 -9.284 11.347 1.00 91.88 221 THR A CA 1
ATOM 1638 C C . THR A 1 221 ? 2.246 -8.026 11.685 1.00 91.88 221 THR A C 1
ATOM 1640 O O . THR A 1 221 ? 1.818 -6.924 11.334 1.00 91.88 221 THR A O 1
ATOM 1643 N N . VAL A 1 222 ? 3.430 -8.164 12.295 1.00 89.44 222 VAL A N 1
ATOM 1644 C CA . VAL A 1 222 ? 4.295 -7.008 12.608 1.00 89.44 222 VAL A CA 1
ATOM 1645 C C . VAL A 1 222 ? 4.666 -6.252 11.333 1.00 89.44 222 VAL A C 1
ATOM 1647 O O . VAL A 1 222 ? 4.594 -5.022 11.294 1.00 89.44 222 VAL A O 1
ATOM 1650 N N . ARG A 1 223 ? 5.008 -6.982 10.265 1.00 87.00 223 ARG A N 1
ATOM 1651 C CA . ARG A 1 223 ? 5.359 -6.392 8.968 1.00 87.00 223 ARG A CA 1
ATOM 1652 C C . ARG A 1 223 ? 4.193 -5.633 8.344 1.00 87.00 223 ARG A C 1
ATOM 1654 O O . ARG A 1 223 ? 4.384 -4.504 7.916 1.00 87.00 223 ARG A O 1
ATOM 1661 N N . VAL A 1 224 ? 2.994 -6.213 8.327 1.00 90.50 224 VAL A N 1
ATOM 1662 C CA . VAL A 1 224 ? 1.776 -5.567 7.814 1.00 90.50 224 VAL A CA 1
ATOM 1663 C C . VAL A 1 224 ? 1.523 -4.262 8.551 1.00 90.50 224 VAL A C 1
ATOM 1665 O O . VAL A 1 224 ? 1.272 -3.249 7.911 1.00 90.50 224 VAL A O 1
ATOM 1668 N N . ILE A 1 225 ? 1.610 -4.262 9.881 1.00 91.56 225 ILE A N 1
ATOM 1669 C CA . ILE A 1 225 ? 1.368 -3.057 10.680 1.00 91.56 225 ILE A CA 1
ATOM 1670 C C . ILE A 1 225 ? 2.418 -1.980 10.368 1.00 91.56 225 ILE A C 1
ATOM 1672 O O . ILE A 1 225 ? 2.051 -0.819 10.183 1.00 91.56 225 ILE A O 1
ATOM 1676 N N . ALA A 1 226 ? 3.696 -2.352 10.249 1.00 87.69 226 ALA A N 1
ATOM 1677 C CA . ALA A 1 226 ? 4.770 -1.426 9.884 1.00 87.69 226 ALA A CA 1
ATOM 1678 C C . ALA A 1 226 ? 4.611 -0.854 8.462 1.00 87.69 226 ALA A C 1
ATOM 1680 O O . ALA A 1 226 ? 4.676 0.363 8.279 1.00 87.69 226 ALA A O 1
ATOM 1681 N N . ASP A 1 227 ? 4.326 -1.710 7.477 1.00 87.62 227 ASP A N 1
ATOM 1682 C CA . ASP A 1 227 ? 4.079 -1.322 6.083 1.00 87.62 227 ASP A CA 1
ATOM 1683 C C . ASP A 1 227 ? 2.887 -0.352 5.993 1.00 87.62 227 ASP A C 1
ATOM 1685 O O . ASP A 1 227 ? 2.986 0.741 5.424 1.00 87.62 227 ASP A O 1
ATOM 1689 N N . LEU A 1 228 ? 1.773 -0.701 6.651 1.00 91.62 228 LEU A N 1
ATOM 1690 C CA . LEU A 1 228 ? 0.574 0.132 6.699 1.00 91.62 228 LEU A CA 1
ATOM 1691 C C . LEU A 1 228 ? 0.842 1.467 7.388 1.00 91.62 228 LEU A C 1
ATOM 1693 O O . LEU A 1 228 ? 0.322 2.481 6.930 1.00 91.62 228 LEU A O 1
ATOM 1697 N N . ALA A 1 229 ? 1.668 1.523 8.434 1.00 90.75 229 ALA A N 1
ATOM 1698 C CA . ALA A 1 229 ? 2.012 2.783 9.088 1.00 90.75 229 ALA A CA 1
ATOM 1699 C C . ALA A 1 229 ? 2.728 3.769 8.149 1.00 90.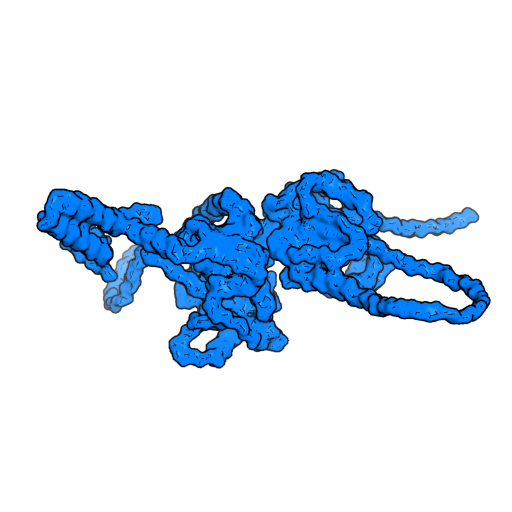75 229 ALA A C 1
ATOM 1701 O O . ALA A 1 229 ? 2.658 4.976 8.384 1.00 90.75 229 ALA A O 1
ATOM 1702 N N . CYS A 1 230 ? 3.337 3.295 7.053 1.00 87.50 230 CYS A N 1
ATOM 1703 C CA . CYS A 1 230 ? 4.106 4.112 6.108 1.00 87.50 230 CYS A CA 1
ATOM 1704 C C . CYS A 1 230 ? 5.220 4.912 6.807 1.00 87.50 230 CYS A C 1
ATOM 1706 O O . CYS A 1 230 ? 5.442 6.085 6.496 1.00 87.50 230 CYS A O 1
ATOM 1708 N N . ILE A 1 231 ? 5.871 4.291 7.795 1.00 84.75 231 ILE A N 1
ATOM 1709 C CA . ILE A 1 231 ? 6.995 4.857 8.539 1.00 84.75 231 ILE A CA 1
ATOM 1710 C C . ILE A 1 231 ? 8.176 3.903 8.383 1.00 84.75 231 ILE A C 1
ATOM 1712 O O . ILE A 1 231 ? 8.105 2.750 8.800 1.00 84.75 231 ILE A O 1
ATOM 1716 N N . GLU A 1 232 ? 9.247 4.382 7.755 1.00 79.38 232 GLU A N 1
ATOM 1717 C CA . GLU A 1 232 ? 10.465 3.593 7.578 1.00 79.38 232 GLU A CA 1
ATOM 1718 C C . GLU A 1 232 ? 11.197 3.413 8.925 1.00 79.38 232 GLU A C 1
ATOM 1720 O O . GLU A 1 232 ? 11.132 4.300 9.789 1.00 79.38 232 GLU A O 1
ATOM 1725 N N . PRO A 1 233 ? 11.889 2.277 9.132 1.00 73.31 233 PRO A N 1
ATOM 1726 C CA . PRO A 1 233 ? 12.706 2.068 10.324 1.00 73.31 233 PRO A CA 1
ATOM 1727 C C . PRO A 1 233 ? 13.833 3.107 10.414 1.00 73.31 233 PRO A C 1
ATOM 1729 O O . PRO A 1 233 ? 14.229 3.710 9.419 1.00 73.31 233 PRO A O 1
ATOM 1732 N N . GLU A 1 234 ? 14.331 3.335 11.626 1.00 80.12 234 GLU A N 1
ATOM 1733 C CA . GLU A 1 234 ? 15.336 4.348 11.984 1.00 80.12 234 GLU A CA 1
ATOM 1734 C C . GLU A 1 234 ? 14.932 5.807 11.714 1.00 80.12 234 GLU A C 1
ATOM 1736 O O . GLU A 1 234 ? 15.742 6.728 11.851 1.00 80.12 234 GLU A O 1
ATOM 1741 N N . THR A 1 235 ? 13.657 6.063 11.412 1.00 83.06 235 THR A N 1
ATOM 1742 C CA . THR A 1 235 ? 13.144 7.428 11.271 1.00 83.06 235 THR A CA 1
ATOM 1743 C C . THR A 1 235 ? 12.626 7.992 12.596 1.00 83.06 235 THR A C 1
ATOM 1745 O O . THR A 1 235 ? 12.185 7.281 13.505 1.00 83.06 235 THR A O 1
ATOM 1748 N N . VAL A 1 236 ? 12.688 9.320 12.717 1.00 88.69 236 VAL A N 1
ATOM 1749 C CA . VAL A 1 236 ? 12.075 10.054 13.828 1.00 88.69 236 VAL A CA 1
ATOM 1750 C C . VAL A 1 236 ? 10.678 10.486 13.407 1.00 88.69 236 VAL A C 1
ATOM 1752 O O . VAL A 1 236 ? 10.524 11.315 12.508 1.00 88.69 236 VAL A O 1
ATOM 1755 N N . LEU A 1 237 ? 9.667 9.952 14.085 1.00 90.06 237 LEU A N 1
ATOM 1756 C CA . LEU A 1 237 ? 8.290 10.405 13.973 1.00 90.06 237 LEU A CA 1
ATOM 1757 C C . LEU A 1 237 ? 8.132 11.716 14.741 1.00 90.06 237 LEU A C 1
ATOM 1759 O O . LEU A 1 237 ? 8.523 11.800 15.907 1.00 90.06 237 LEU A O 1
ATOM 1763 N N . ARG A 1 238 ? 7.542 12.728 14.104 1.00 90.00 238 ARG A N 1
ATOM 1764 C CA . ARG A 1 238 ? 7.179 14.004 14.730 1.00 90.00 238 ARG A CA 1
ATOM 1765 C C . ARG A 1 238 ? 5.699 14.292 14.541 1.00 90.00 238 ARG A C 1
ATOM 1767 O O . ARG A 1 238 ? 5.220 14.339 13.408 1.00 90.00 238 ARG A O 1
ATOM 1774 N N . GLU A 1 239 ? 4.995 14.536 15.637 1.00 89.62 239 GLU A N 1
ATOM 1775 C CA . GLU A 1 239 ? 3.608 14.986 15.627 1.00 89.62 239 GLU A CA 1
ATOM 1776 C C . GLU A 1 239 ? 3.546 16.514 15.660 1.00 89.62 239 GLU A C 1
ATOM 1778 O O . GLU A 1 239 ? 4.054 17.178 16.566 1.00 89.62 239 GLU A O 1
ATOM 1783 N N . SER A 1 240 ? 2.920 17.071 14.632 1.00 86.88 240 SER A N 1
ATOM 1784 C CA . SER A 1 240 ? 2.512 18.466 14.553 1.00 86.88 240 SER A CA 1
ATOM 1785 C C . SER A 1 240 ? 1.000 18.557 14.722 1.00 86.88 240 SER A C 1
ATOM 1787 O O . SER A 1 240 ? 0.286 17.562 14.595 1.00 86.88 240 SER A O 1
ATOM 1789 N N . TRP A 1 241 ? 0.497 19.766 14.956 1.00 83.81 241 TRP A N 1
ATOM 1790 C CA . TRP A 1 241 ? -0.940 19.983 15.087 1.00 83.81 241 TRP A CA 1
ATOM 1791 C C . TRP A 1 241 ? -1.729 19.477 13.878 1.00 83.81 241 TRP A C 1
ATOM 1793 O O . TRP A 1 241 ? -2.790 18.897 14.041 1.00 83.81 241 TRP A O 1
ATOM 1803 N N . THR A 1 242 ? -1.199 19.672 12.672 1.00 85.62 242 THR A N 1
ATOM 1804 C CA . THR A 1 242 ? -1.889 19.342 11.425 1.00 85.62 242 THR A CA 1
ATOM 1805 C C . THR A 1 242 ? -1.500 17.971 10.875 1.00 85.62 242 THR A C 1
ATOM 1807 O O . THR A 1 242 ? -2.064 17.522 9.882 1.00 85.62 242 THR A O 1
ATOM 1810 N N . GLY A 1 243 ? -0.542 17.254 11.456 1.00 89.94 243 GLY A N 1
ATOM 1811 C CA . GLY A 1 243 ? -0.168 15.950 10.915 1.00 89.94 243 GLY A CA 1
ATOM 1812 C C . GLY A 1 243 ? 1.055 15.329 11.554 1.00 89.94 243 GLY A C 1
ATOM 1813 O O . GLY A 1 243 ? 1.740 15.940 12.372 1.00 89.94 243 GLY A O 1
ATOM 1814 N N . LEU A 1 244 ? 1.357 14.111 11.124 1.00 92.94 244 LEU A N 1
ATOM 1815 C CA . LEU A 1 244 ? 2.563 13.376 11.481 1.00 92.94 244 LEU A CA 1
ATOM 1816 C C . LEU A 1 244 ? 3.590 13.502 10.362 1.00 92.94 244 LEU A C 1
ATOM 1818 O O . LEU A 1 244 ? 3.232 13.459 9.189 1.00 92.94 244 LEU A O 1
ATOM 1822 N N . THR A 1 245 ? 4.866 13.611 10.708 1.00 92.88 245 THR A N 1
ATOM 1823 C CA . THR A 1 245 ? 5.964 13.571 9.736 1.00 92.88 245 THR A CA 1
ATOM 1824 C C . THR A 1 245 ? 6.997 12.525 10.134 1.00 92.88 245 THR A C 1
ATOM 1826 O O . THR A 1 245 ? 7.367 12.437 11.303 1.00 92.88 245 THR A O 1
ATOM 1829 N N . ALA A 1 246 ? 7.438 11.715 9.173 1.00 90.00 246 ALA A N 1
ATOM 1830 C CA . ALA A 1 246 ? 8.484 10.704 9.343 1.00 90.00 246 ALA A CA 1
ATOM 1831 C C . ALA A 1 246 ? 9.131 10.403 7.984 1.00 90.00 246 ALA A C 1
ATOM 1833 O O . ALA A 1 246 ? 8.425 10.291 6.985 1.00 90.00 246 ALA A O 1
ATOM 1834 N N . GLY A 1 247 ? 10.463 10.299 7.920 1.00 84.75 247 GLY A N 1
ATOM 1835 C CA . GLY A 1 247 ? 11.169 9.890 6.692 1.00 84.75 247 GLY A CA 1
ATOM 1836 C C . GLY A 1 247 ? 10.891 10.758 5.451 1.00 84.75 247 GLY A C 1
ATOM 1837 O O . GLY A 1 247 ? 10.853 10.253 4.335 1.00 84.75 247 GLY A O 1
ATOM 1838 N N . GLY A 1 248 ? 10.619 12.059 5.627 1.00 87.50 248 GLY A N 1
ATOM 1839 C CA . GLY A 1 248 ? 10.247 12.969 4.530 1.00 87.50 248 GLY A CA 1
ATOM 1840 C C . GLY A 1 248 ? 8.793 12.846 4.048 1.00 87.50 248 GLY A C 1
ATOM 1841 O O . GLY A 1 248 ? 8.370 13.581 3.154 1.00 87.50 248 GLY A O 1
ATOM 1842 N N . LEU A 1 249 ? 8.002 11.961 4.655 1.00 91.94 249 LEU A N 1
ATOM 1843 C CA . LEU A 1 249 ? 6.569 11.833 4.416 1.00 91.94 249 LEU A CA 1
ATOM 1844 C C . LEU A 1 249 ? 5.788 12.619 5.464 1.00 91.94 249 LEU A C 1
ATOM 1846 O O . LEU A 1 249 ? 6.178 12.684 6.631 1.00 91.94 249 LEU A O 1
ATOM 1850 N N . ALA A 1 250 ? 4.664 13.190 5.043 1.00 94.38 250 ALA A N 1
ATOM 1851 C CA . ALA A 1 250 ? 3.668 13.778 5.923 1.00 94.38 250 ALA A CA 1
ATOM 1852 C C . ALA A 1 250 ? 2.369 12.974 5.840 1.00 94.38 250 ALA A C 1
ATOM 1854 O O . ALA A 1 250 ? 1.953 12.568 4.752 1.00 94.38 250 ALA A O 1
ATOM 1855 N N . GLN A 1 251 ? 1.729 12.759 6.985 1.00 95.81 251 GLN A N 1
ATOM 1856 C CA . GLN A 1 251 ? 0.490 12.006 7.111 1.00 95.81 251 GLN A CA 1
ATOM 1857 C C . GLN A 1 251 ? -0.568 12.822 7.852 1.00 95.81 251 GLN A C 1
ATOM 1859 O O . GLN A 1 251 ? -0.277 13.463 8.863 1.00 95.81 251 GLN A O 1
ATOM 1864 N N . ALA A 1 252 ? -1.812 12.754 7.390 1.00 95.69 252 ALA A N 1
ATOM 1865 C CA . ALA A 1 252 ? -2.968 13.252 8.130 1.00 95.69 252 ALA A CA 1
ATOM 1866 C C . ALA A 1 252 ? -4.125 12.264 8.034 1.00 95.69 252 ALA A C 1
ATOM 1868 O O . ALA A 1 252 ? -4.317 11.599 7.014 1.00 95.69 252 ALA A O 1
ATOM 1869 N N . VAL A 1 253 ? -4.903 12.196 9.112 1.00 94.81 253 VAL A N 1
ATOM 1870 C CA . VAL A 1 253 ? -6.085 11.340 9.220 1.00 94.81 253 VAL A CA 1
ATOM 1871 C C . VAL A 1 253 ? -7.333 12.207 9.197 1.00 94.81 253 VAL A C 1
ATOM 1873 O O . VAL A 1 253 ? -7.401 13.243 9.866 1.00 94.81 253 VAL A O 1
ATOM 1876 N N . PHE A 1 254 ? -8.316 11.761 8.428 1.00 93.62 254 PHE A N 1
ATOM 1877 C CA . PHE A 1 254 ? -9.611 12.388 8.246 1.00 93.62 254 PHE A CA 1
ATOM 1878 C C . PHE A 1 254 ? -10.707 11.393 8.620 1.00 93.62 254 PHE A C 1
ATOM 1880 O O . PHE A 1 254 ? -10.669 10.237 8.207 1.00 93.62 254 PHE A O 1
ATOM 1887 N N . ARG A 1 255 ? -11.700 11.843 9.380 1.00 90.75 255 ARG A N 1
ATOM 1888 C CA . ARG A 1 255 ? -12.976 11.153 9.543 1.00 90.75 255 ARG A CA 1
ATOM 1889 C C . ARG A 1 255 ? -13.886 11.524 8.388 1.00 90.75 255 ARG A C 1
ATOM 1891 O O . ARG A 1 255 ? -13.963 12.701 8.035 1.00 90.75 255 ARG A O 1
ATOM 1898 N N . CYS A 1 256 ? -14.551 10.532 7.819 1.00 89.12 256 CYS A N 1
ATOM 1899 C CA . CYS A 1 256 ? -15.614 10.737 6.855 1.00 89.12 256 CYS A CA 1
ATOM 1900 C C . CYS A 1 256 ? -16.958 10.634 7.578 1.00 89.12 256 CYS A C 1
ATOM 1902 O O . CYS A 1 256 ? -17.251 9.592 8.166 1.00 89.12 256 CYS A O 1
ATOM 1904 N N . ASP A 1 257 ? -17.760 11.691 7.514 1.00 84.56 257 ASP A N 1
ATOM 1905 C CA . ASP A 1 257 ? -19.107 11.719 8.078 1.00 84.56 257 ASP A CA 1
ATOM 1906 C C . ASP A 1 257 ? -20.121 11.832 6.919 1.00 84.56 257 ASP A C 1
ATOM 1908 O O . ASP A 1 257 ? -20.077 12.802 6.153 1.00 84.56 257 ASP A O 1
ATOM 1912 N N . PRO A 1 258 ? -20.979 10.815 6.703 1.00 84.06 258 PRO A N 1
ATOM 1913 C CA . PRO A 1 258 ? -21.986 10.854 5.648 1.00 84.06 258 PRO A CA 1
ATOM 1914 C C . PRO A 1 258 ? -23.175 11.740 6.042 1.00 84.06 258 PRO A C 1
ATOM 1916 O O . PRO A 1 258 ? -23.619 11.726 7.192 1.00 84.06 258 PRO A O 1
ATOM 1919 N N . GLU A 1 259 ? -23.734 12.481 5.082 1.00 82.62 259 GLU A N 1
ATOM 1920 C CA . GLU A 1 259 ? -25.045 13.115 5.261 1.00 82.62 259 GLU A CA 1
ATOM 1921 C C . GLU A 1 259 ? -26.168 12.062 5.365 1.00 82.62 259 GLU A C 1
ATOM 1923 O O . GLU A 1 259 ? -26.013 10.939 4.876 1.00 82.62 259 GLU A O 1
ATOM 1928 N N . PRO A 1 260 ? -27.338 12.397 5.946 1.00 75.62 260 PRO A N 1
ATOM 1929 C CA . PRO A 1 260 ? -28.485 11.492 5.978 1.00 75.62 260 PRO A CA 1
ATOM 1930 C C . PRO A 1 260 ? -28.847 10.963 4.580 1.00 75.62 260 PRO A C 1
ATOM 1932 O O . PRO A 1 260 ? -29.126 11.736 3.662 1.00 75.62 260 PRO A O 1
ATOM 1935 N N . GLY A 1 261 ? -28.842 9.636 4.421 1.00 70.56 261 GLY A N 1
ATOM 1936 C CA . GLY A 1 261 ? -29.114 8.955 3.148 1.00 70.56 261 GLY A CA 1
ATOM 1937 C C . GLY A 1 261 ? -27.902 8.787 2.220 1.00 70.56 261 GLY A C 1
ATOM 1938 O O . GLY A 1 261 ? -28.040 8.149 1.178 1.00 70.56 261 GLY A O 1
ATOM 1939 N N . ALA A 1 262 ? -26.724 9.310 2.577 1.00 77.75 262 ALA A N 1
ATOM 1940 C CA . ALA A 1 262 ? -25.476 9.021 1.875 1.00 77.75 262 ALA A CA 1
ATOM 1941 C C . ALA A 1 262 ? -24.875 7.698 2.377 1.00 77.75 262 ALA A C 1
ATOM 1943 O O . ALA A 1 262 ? -24.776 7.455 3.580 1.00 77.75 262 ALA A O 1
ATOM 1944 N N . GLY A 1 263 ? -24.467 6.837 1.446 1.00 74.44 263 GLY A N 1
ATOM 1945 C CA . GLY A 1 263 ? -23.902 5.521 1.736 1.00 74.44 263 GLY A CA 1
ATOM 1946 C C . GLY A 1 263 ? -22.508 5.350 1.145 1.00 74.44 263 GLY A C 1
ATOM 1947 O O . GLY A 1 263 ? -22.149 5.980 0.149 1.00 74.44 263 GLY A O 1
ATOM 1948 N N . LEU A 1 264 ? -21.712 4.470 1.747 1.00 80.12 264 LEU A N 1
ATOM 1949 C CA . LEU A 1 264 ? -20.419 4.085 1.193 1.00 80.12 264 LEU A CA 1
ATOM 1950 C C . LEU A 1 264 ? -20.626 3.204 -0.040 1.00 80.12 264 LEU A C 1
ATOM 1952 O O . LEU A 1 264 ? -21.284 2.170 0.032 1.00 80.12 264 LEU A O 1
ATOM 1956 N N . SER A 1 265 ? -20.026 3.593 -1.165 1.00 79.75 265 SER A N 1
ATOM 1957 C CA . SER A 1 265 ? -20.053 2.801 -2.394 1.00 79.75 265 SER A CA 1
ATOM 1958 C C . SER A 1 265 ? -18.677 2.231 -2.730 1.00 79.75 265 SER A C 1
ATOM 1960 O O . SER A 1 265 ? -17.636 2.843 -2.479 1.00 79.75 265 SER A O 1
ATOM 1962 N N . ALA A 1 266 ? -18.668 1.070 -3.386 1.00 78.06 266 ALA A N 1
ATOM 1963 C CA . ALA A 1 266 ? -17.470 0.464 -3.963 1.00 78.06 266 ALA A CA 1
ATOM 1964 C C . ALA A 1 266 ? -16.667 1.451 -4.832 1.00 78.06 266 ALA A C 1
ATOM 1966 O O . ALA A 1 266 ? -15.439 1.537 -4.760 1.00 78.06 266 ALA A O 1
ATOM 1967 N N . ARG A 1 267 ? -17.388 2.226 -5.649 1.00 83.75 267 ARG A N 1
ATOM 1968 C CA . ARG A 1 267 ? -16.819 3.219 -6.559 1.00 83.75 267 ARG A CA 1
ATOM 1969 C C . ARG A 1 267 ? -16.145 4.359 -5.801 1.00 83.75 267 ARG A C 1
ATOM 1971 O O . ARG A 1 267 ? -15.068 4.788 -6.208 1.00 83.75 267 ARG A O 1
ATOM 1978 N N . LEU A 1 268 ? -16.747 4.825 -4.707 1.00 87.69 268 LEU A N 1
ATOM 1979 C CA . LEU A 1 268 ? -16.149 5.836 -3.842 1.00 87.69 268 LEU A CA 1
ATOM 1980 C C . LEU A 1 268 ? -14.834 5.329 -3.239 1.00 87.69 268 LEU A C 1
ATOM 1982 O O . LEU A 1 268 ? -13.812 5.996 -3.384 1.00 87.69 268 LEU A O 1
ATOM 1986 N N . LEU A 1 269 ? -14.830 4.129 -2.648 1.00 89.12 269 LEU A N 1
ATOM 1987 C CA . LEU A 1 269 ? -13.616 3.527 -2.081 1.00 89.12 269 LEU A CA 1
ATOM 1988 C C . LEU A 1 269 ? -12.506 3.403 -3.135 1.00 89.12 269 LEU A C 1
ATOM 1990 O O . LEU A 1 269 ? -11.369 3.799 -2.885 1.00 89.12 269 LEU A O 1
ATOM 1994 N N . ALA A 1 270 ? -12.842 2.947 -4.345 1.00 86.81 270 ALA A N 1
ATOM 1995 C CA . ALA A 1 270 ? -11.893 2.873 -5.451 1.00 86.81 270 ALA A CA 1
ATOM 1996 C C . ALA A 1 270 ? -11.312 4.251 -5.819 1.00 86.81 270 ALA A C 1
ATOM 1998 O O . ALA A 1 270 ? -10.096 4.377 -5.969 1.00 86.81 270 ALA A O 1
ATOM 1999 N N . ARG A 1 271 ? -12.146 5.297 -5.925 1.00 90.44 271 ARG A N 1
ATOM 2000 C CA . ARG A 1 271 ? -11.686 6.665 -6.238 1.00 90.44 271 ARG A CA 1
ATOM 2001 C C . ARG A 1 271 ? -10.834 7.263 -5.116 1.00 90.44 271 ARG A C 1
ATOM 2003 O O . ARG A 1 271 ? -9.864 7.955 -5.408 1.00 90.44 271 ARG A O 1
ATOM 2010 N N . LEU A 1 272 ? -11.163 6.981 -3.854 1.00 93.31 272 LEU A N 1
ATOM 2011 C CA . LEU A 1 272 ? -10.375 7.411 -2.696 1.00 93.31 272 LEU A CA 1
ATOM 2012 C C . LEU A 1 272 ? -8.960 6.816 -2.722 1.00 93.31 272 LEU A C 1
ATOM 2014 O O . LEU A 1 272 ? -7.995 7.529 -2.468 1.00 93.31 272 LEU A O 1
ATOM 2018 N N . LEU A 1 273 ? -8.815 5.542 -3.095 1.00 92.00 273 LEU A N 1
ATOM 2019 C CA . LEU A 1 273 ? -7.503 4.889 -3.207 1.00 92.00 273 LEU A CA 1
ATOM 2020 C C . LEU A 1 273 ? -6.623 5.463 -4.334 1.00 92.00 273 LEU A C 1
ATOM 2022 O O . LEU A 1 273 ? -5.408 5.294 -4.289 1.00 92.00 273 LEU A O 1
ATOM 2026 N N . HIS A 1 274 ? -7.214 6.167 -5.307 1.00 90.12 274 HIS A N 1
ATOM 2027 C CA . HIS A 1 274 ? -6.510 6.839 -6.409 1.00 90.12 274 HIS A CA 1
ATOM 2028 C C . HIS A 1 274 ? -6.281 8.340 -6.163 1.00 90.12 274 HIS A C 1
ATOM 2030 O O . HIS A 1 274 ? -5.931 9.072 -7.091 1.00 90.12 274 HIS A O 1
ATOM 2036 N N . LEU A 1 275 ? -6.484 8.836 -4.935 1.00 91.81 275 LEU A N 1
ATOM 2037 C CA . LEU A 1 275 ? -6.133 10.218 -4.599 1.00 91.81 275 LEU A CA 1
ATOM 2038 C C . LEU A 1 275 ? -4.650 10.497 -4.903 1.00 91.81 275 LEU A C 1
ATOM 2040 O O . LEU A 1 275 ? -3.825 9.598 -4.747 1.00 91.81 275 LEU A O 1
ATOM 2044 N N . PRO A 1 276 ? -4.287 11.734 -5.299 1.00 89.31 276 PRO A N 1
ATOM 2045 C CA . PRO A 1 276 ? -2.923 12.100 -5.685 1.00 89.31 276 PRO A CA 1
ATOM 2046 C C . PRO A 1 276 ? -2.008 12.217 -4.453 1.00 89.31 276 PRO A C 1
ATOM 2048 O O . PRO A 1 276 ? -1.624 13.310 -4.039 1.00 89.31 276 PRO A O 1
ATOM 2051 N N . ALA A 1 277 ? -1.707 11.080 -3.840 1.00 91.38 277 ALA A N 1
ATOM 2052 C CA . ALA A 1 277 ? -0.926 10.914 -2.623 1.00 91.38 277 ALA A CA 1
ATOM 2053 C C . ALA A 1 277 ? 0.085 9.770 -2.809 1.00 91.38 277 ALA A C 1
ATOM 2055 O O . ALA A 1 277 ? -0.057 8.964 -3.724 1.00 91.38 277 ALA A O 1
ATOM 2056 N N . THR A 1 278 ? 1.092 9.669 -1.939 1.00 91.19 278 THR A N 1
ATOM 2057 C CA . THR A 1 278 ? 2.001 8.508 -1.925 1.00 91.19 278 THR A CA 1
ATOM 2058 C C . THR A 1 278 ? 1.225 7.236 -1.603 1.00 91.19 278 THR A C 1
ATOM 2060 O O . THR A 1 278 ? 1.399 6.201 -2.241 1.00 91.19 278 THR A O 1
ATOM 2063 N N . THR A 1 279 ? 0.353 7.305 -0.600 1.00 93.81 279 THR A N 1
ATOM 2064 C CA . THR A 1 279 ? -0.526 6.202 -0.211 1.00 93.81 279 THR A CA 1
ATOM 2065 C C . THR A 1 279 ? -1.779 6.767 0.438 1.00 93.81 279 THR A C 1
ATOM 2067 O O . THR A 1 279 ? -1.703 7.696 1.244 1.00 93.81 279 THR A O 1
ATOM 2070 N N . THR A 1 280 ? -2.928 6.186 0.111 1.00 95.62 280 THR A N 1
ATOM 2071 C CA . THR A 1 280 ? -4.187 6.419 0.822 1.00 95.62 280 THR A CA 1
ATOM 2072 C C . THR A 1 280 ? -4.577 5.144 1.553 1.00 95.62 280 THR A C 1
ATOM 2074 O O . THR A 1 280 ? -4.620 4.073 0.950 1.00 95.62 280 THR A O 1
ATOM 2077 N N . THR A 1 281 ? -4.852 5.257 2.850 1.00 96.69 281 THR A N 1
ATOM 2078 C CA . THR A 1 281 ? -5.354 4.166 3.692 1.00 96.69 281 THR A CA 1
ATOM 2079 C C . THR A 1 281 ? -6.788 4.463 4.101 1.00 96.69 281 THR A C 1
ATOM 2081 O O . THR A 1 281 ? -7.069 5.532 4.637 1.00 96.69 281 THR A O 1
ATOM 2084 N N . LEU A 1 282 ? -7.692 3.521 3.868 1.00 95.38 282 LEU A N 1
ATOM 2085 C CA . LEU A 1 282 ? -9.088 3.570 4.282 1.00 95.38 282 LEU A CA 1
ATOM 2086 C C . LEU A 1 282 ? -9.281 2.537 5.383 1.00 95.38 282 LEU A C 1
ATOM 2088 O O . LEU A 1 282 ? -9.016 1.363 5.154 1.00 95.38 282 LEU A O 1
ATOM 2092 N N . ALA A 1 283 ? -9.734 2.957 6.555 1.00 93.94 283 ALA A N 1
ATOM 2093 C CA . ALA A 1 283 ? -10.094 2.061 7.643 1.00 93.94 283 ALA A CA 1
ATOM 2094 C C . ALA A 1 283 ? -11.602 2.163 7.874 1.00 93.94 283 ALA A C 1
ATOM 2096 O O . ALA A 1 283 ? -12.096 3.170 8.385 1.00 93.94 283 ALA A O 1
ATOM 2097 N N . LEU A 1 284 ? -12.322 1.133 7.438 1.00 90.25 284 LEU A N 1
ATOM 2098 C CA . LEU A 1 284 ? -13.759 0.992 7.621 1.00 90.25 284 LEU A CA 1
ATOM 2099 C C . LEU A 1 284 ? -14.012 0.107 8.839 1.00 90.25 284 LEU A C 1
ATOM 2101 O O . LEU A 1 284 ? -13.790 -1.101 8.778 1.00 90.25 284 LEU A O 1
ATOM 2105 N N . THR A 1 285 ? -14.474 0.707 9.928 1.00 87.50 285 THR A N 1
ATOM 2106 C CA . THR A 1 285 ? -14.788 -0.005 11.169 1.00 87.50 285 THR A CA 1
ATOM 2107 C C . THR A 1 285 ? -16.291 -0.218 11.268 1.00 87.50 285 THR A C 1
ATOM 2109 O O . THR A 1 285 ? -17.061 0.743 11.230 1.00 87.50 285 THR A O 1
ATOM 2112 N N . VAL A 1 286 ? -16.698 -1.477 11.406 1.00 82.31 286 VAL A N 1
ATOM 2113 C CA . VAL A 1 286 ? -18.074 -1.883 11.688 1.00 82.31 286 VAL A CA 1
ATOM 2114 C C . VAL A 1 286 ? -18.146 -2.246 13.166 1.00 82.31 286 VAL A C 1
ATOM 2116 O O . VAL A 1 286 ? -17.582 -3.247 13.615 1.00 82.31 286 VAL A O 1
ATOM 2119 N N . ASP A 1 287 ? -18.795 -1.367 13.921 1.00 72.88 287 ASP A N 1
ATOM 2120 C CA . ASP A 1 287 ? -19.117 -1.571 15.327 1.00 72.88 287 ASP A CA 1
ATOM 2121 C C . ASP A 1 287 ? -20.408 -2.386 15.481 1.00 72.88 287 ASP A C 1
ATOM 2123 O O . ASP A 1 287 ? -21.217 -2.406 14.555 1.00 72.88 287 ASP A O 1
ATOM 2127 N N . PRO A 1 288 ? -20.663 -3.008 16.649 1.00 62.75 288 PRO A N 1
ATOM 2128 C CA . PRO A 1 288 ? -21.937 -3.666 16.969 1.00 62.75 288 PRO A CA 1
ATOM 2129 C C . PRO A 1 288 ? -23.136 -2.689 17.119 1.00 62.75 288 PRO A C 1
ATOM 2131 O O . PRO A 1 288 ? -24.025 -2.899 17.939 1.00 62.75 288 PRO A O 1
ATOM 2134 N N . GLY A 1 289 ? -23.176 -1.613 16.325 1.00 59.03 289 GLY A N 1
ATOM 2135 C CA . GLY A 1 289 ? -24.227 -0.595 16.260 1.00 59.03 289 GLY A CA 1
ATOM 2136 C C . GLY A 1 289 ? -24.519 -0.159 14.811 1.00 59.03 289 GLY A C 1
ATOM 2137 O O . GLY A 1 289 ? -23.865 -0.621 13.881 1.00 59.03 289 GLY A O 1
ATOM 2138 N N . PRO A 1 290 ? -25.494 0.738 14.582 1.00 51.47 290 PRO A N 1
ATOM 2139 C CA . PRO A 1 290 ? -26.116 0.920 13.264 1.00 51.47 290 PRO A CA 1
ATOM 2140 C C . PRO A 1 290 ? -25.286 1.685 12.212 1.00 51.47 290 PRO A C 1
ATOM 2142 O O . PRO A 1 290 ? -25.789 1.913 11.117 1.00 51.47 290 PRO A O 1
ATOM 2145 N N . ALA A 1 291 ? -24.050 2.116 12.500 1.00 66.25 291 ALA A N 1
ATOM 2146 C CA . ALA A 1 291 ? -23.265 2.930 11.566 1.00 66.25 291 ALA A CA 1
ATOM 2147 C C . ALA A 1 291 ? -21.791 2.507 11.496 1.00 66.25 291 ALA A C 1
ATOM 2149 O O . ALA A 1 291 ? -21.074 2.524 12.497 1.00 66.25 291 ALA A O 1
ATOM 2150 N N . ALA A 1 292 ? -21.322 2.195 10.286 1.00 76.44 292 ALA A N 1
ATOM 2151 C CA . ALA A 1 292 ? -19.904 2.000 10.011 1.00 76.44 292 ALA A CA 1
ATOM 2152 C C . ALA A 1 292 ? -19.165 3.349 10.015 1.00 76.44 292 ALA A C 1
ATOM 2154 O O . ALA A 1 292 ? -19.637 4.332 9.443 1.00 76.44 292 ALA A O 1
ATOM 2155 N N . THR A 1 293 ? -17.987 3.398 10.637 1.00 84.81 293 THR A N 1
ATOM 2156 C CA . THR A 1 293 ? -17.124 4.589 10.640 1.00 84.81 293 THR A CA 1
ATOM 2157 C C . THR A 1 293 ? -16.025 4.431 9.596 1.00 84.81 293 THR A C 1
ATOM 2159 O O . THR A 1 293 ? -15.317 3.426 9.599 1.00 84.81 293 THR A O 1
ATOM 2162 N N . LEU A 1 294 ? -15.840 5.434 8.730 1.00 90.44 294 LEU A N 1
ATOM 2163 C CA . LEU A 1 294 ? -14.747 5.471 7.757 1.00 90.44 294 LEU A CA 1
ATOM 2164 C C . LEU A 1 294 ? -13.690 6.504 8.167 1.00 90.44 294 LEU A C 1
ATOM 2166 O O . LEU A 1 294 ? -13.961 7.706 8.239 1.00 90.44 294 LEU A O 1
ATOM 2170 N N . LEU A 1 295 ? -12.462 6.033 8.376 1.00 93.88 295 LEU A N 1
ATOM 2171 C CA . LEU A 1 295 ? -11.271 6.868 8.508 1.00 93.88 295 LEU A CA 1
ATOM 2172 C C . LEU A 1 295 ? -10.438 6.805 7.229 1.00 93.88 295 LEU A C 1
ATOM 2174 O O . LEU A 1 295 ? -10.266 5.746 6.629 1.00 93.88 295 LEU A O 1
ATOM 2178 N N . ILE A 1 296 ? -9.896 7.947 6.829 1.00 96.38 296 ILE A N 1
ATOM 2179 C CA . ILE A 1 296 ? -9.096 8.121 5.621 1.00 96.38 296 ILE A CA 1
ATOM 2180 C C . ILE A 1 296 ? -7.769 8.735 6.041 1.00 96.38 296 ILE A C 1
ATOM 2182 O O . ILE A 1 296 ? -7.721 9.886 6.474 1.00 96.38 296 ILE A O 1
ATOM 2186 N N . ARG A 1 297 ? -6.679 7.986 5.911 1.00 96.94 297 ARG A N 1
ATOM 2187 C CA . ARG A 1 297 ? -5.324 8.500 6.100 1.00 96.94 297 ARG A CA 1
ATOM 2188 C C . ARG A 1 297 ? -4.671 8.739 4.753 1.00 96.94 297 ARG A C 1
ATOM 2190 O O . ARG A 1 297 ? -4.640 7.855 3.902 1.00 96.94 297 ARG A O 1
ATOM 2197 N N . ILE A 1 298 ? -4.137 9.940 4.585 1.00 96.69 298 ILE A N 1
ATOM 2198 C CA . ILE A 1 298 ? -3.377 10.339 3.405 1.00 96.69 298 ILE A CA 1
ATOM 2199 C C . ILE A 1 298 ? -1.917 10.470 3.815 1.00 96.69 298 ILE A C 1
ATOM 2201 O O . ILE A 1 298 ? -1.620 11.188 4.769 1.00 96.69 298 ILE A O 1
ATOM 2205 N N . THR A 1 299 ? -1.030 9.823 3.065 1.00 95.25 299 THR A N 1
ATOM 2206 C CA . THR A 1 299 ? 0.427 9.937 3.179 1.00 95.25 299 THR A CA 1
ATOM 2207 C C . THR A 1 299 ? 0.972 10.558 1.898 1.00 95.25 299 THR A C 1
ATOM 2209 O O . THR A 1 299 ? 0.672 10.077 0.806 1.00 95.25 299 THR A O 1
ATOM 2212 N N . ALA A 1 300 ? 1.764 11.622 2.001 1.00 94.00 300 ALA A N 1
ATOM 2213 C CA . ALA A 1 300 ? 2.279 12.378 0.856 1.00 94.00 300 ALA A CA 1
ATOM 2214 C C . ALA A 1 300 ? 3.734 12.837 1.086 1.00 94.00 300 ALA A C 1
ATOM 2216 O O . ALA A 1 300 ? 4.178 12.869 2.239 1.00 94.00 300 ALA A O 1
ATOM 2217 N N . PRO A 1 301 ? 4.494 13.201 0.030 1.00 90.62 301 PRO A N 1
ATOM 2218 C CA . PRO A 1 301 ? 5.851 13.718 0.187 1.00 90.62 301 PRO A CA 1
ATOM 2219 C C . PRO A 1 301 ? 5.806 15.151 0.739 1.00 90.62 301 PRO A C 1
ATOM 2221 O O . PRO A 1 301 ? 5.612 16.121 0.006 1.00 90.62 301 PRO A O 1
ATOM 2224 N N . GLY A 1 302 ? 5.955 15.279 2.057 1.00 90.88 302 GLY A N 1
ATOM 2225 C CA . GLY A 1 302 ? 5.882 16.551 2.772 1.00 90.88 302 GLY A CA 1
ATOM 2226 C C . GLY A 1 302 ? 4.477 17.161 2.893 1.00 90.88 302 GLY A C 1
ATOM 2227 O O . GLY A 1 302 ? 3.489 16.711 2.306 1.00 90.88 302 GLY A O 1
ATOM 2228 N N . MET A 1 303 ? 4.392 18.230 3.687 1.00 90.19 303 MET A N 1
ATOM 2229 C CA . MET A 1 303 ? 3.133 18.923 3.993 1.00 90.19 303 MET A CA 1
ATOM 2230 C C . MET A 1 303 ? 2.442 19.574 2.777 1.00 90.19 303 MET A C 1
ATOM 2232 O O . MET A 1 303 ? 1.221 19.454 2.675 1.00 90.19 303 MET A O 1
ATOM 2236 N N . PRO A 1 304 ? 3.141 20.224 1.822 1.00 91.75 304 PRO A N 1
ATOM 2237 C CA . PRO A 1 304 ? 2.470 20.859 0.679 1.00 91.75 304 PRO A CA 1
ATOM 2238 C C . PRO A 1 304 ? 1.717 19.864 -0.221 1.00 91.75 304 PRO A C 1
ATOM 2240 O O . PRO A 1 304 ? 0.595 20.130 -0.670 1.00 91.75 304 PRO A O 1
ATOM 2243 N N . ALA A 1 305 ? 2.310 18.689 -0.462 1.00 91.88 305 ALA A N 1
ATOM 2244 C CA . ALA A 1 305 ? 1.666 17.619 -1.216 1.00 91.88 305 ALA A CA 1
ATOM 2245 C C . ALA A 1 305 ? 0.473 17.039 -0.440 1.00 91.88 305 ALA A C 1
ATOM 2247 O O . ALA A 1 305 ? -0.590 16.819 -1.025 1.00 91.88 305 ALA A O 1
ATOM 2248 N N . LEU A 1 306 ? 0.610 16.887 0.884 1.00 94.69 306 LEU A N 1
ATOM 2249 C CA . LEU A 1 306 ? -0.472 16.442 1.762 1.00 94.69 306 LEU A CA 1
ATOM 2250 C C . LEU A 1 306 ? -1.690 17.372 1.693 1.00 94.69 306 LEU A C 1
ATOM 2252 O O . LEU A 1 306 ? -2.808 16.895 1.519 1.00 94.69 306 LEU A O 1
ATOM 2256 N N . GLU A 1 307 ? -1.498 18.692 1.754 1.00 94.31 307 GLU A N 1
ATOM 2257 C CA . GLU A 1 307 ? -2.609 19.653 1.649 1.00 94.31 307 GLU A CA 1
ATOM 2258 C C . GLU A 1 307 ? -3.273 19.634 0.263 1.00 94.31 307 GLU A C 1
ATOM 2260 O O . GLU A 1 307 ? -4.481 19.843 0.122 1.00 94.31 307 GLU A O 1
ATOM 2265 N N . THR A 1 308 ? -2.509 19.342 -0.790 1.00 94.81 308 THR A N 1
ATOM 2266 C CA . THR A 1 308 ? -3.043 19.181 -2.152 1.00 94.81 308 THR A CA 1
ATOM 2267 C C . THR A 1 308 ? -3.893 17.916 -2.286 1.00 94.81 308 THR A C 1
ATOM 2269 O O . THR A 1 308 ? -4.998 17.963 -2.845 1.00 94.81 308 THR A O 1
ATOM 2272 N N . ALA A 1 309 ? -3.434 16.807 -1.708 1.00 95.00 309 ALA A N 1
ATOM 2273 C CA . ALA A 1 309 ? -4.204 15.574 -1.616 1.00 95.00 309 ALA A CA 1
ATOM 2274 C C . ALA A 1 309 ? -5.459 15.755 -0.742 1.00 95.00 309 ALA A C 1
ATOM 2276 O O . ALA A 1 309 ? -6.550 15.365 -1.157 1.00 95.00 309 ALA A O 1
ATOM 2277 N N . ALA A 1 310 ? -5.355 16.449 0.397 1.00 95.50 310 ALA A N 1
ATOM 2278 C CA . ALA A 1 310 ? -6.480 16.755 1.283 1.00 95.50 310 ALA A CA 1
ATOM 2279 C C . ALA A 1 310 ? -7.554 17.627 0.606 1.00 95.50 310 ALA A C 1
ATOM 2281 O O . ALA A 1 310 ? -8.751 17.387 0.771 1.00 95.50 310 ALA A O 1
ATOM 2282 N N . ARG A 1 311 ? -7.163 18.618 -0.210 1.00 96.25 311 ARG A N 1
ATOM 2283 C CA . ARG A 1 311 ? -8.113 19.385 -1.043 1.00 96.25 311 ARG A CA 1
ATOM 2284 C C . ARG A 1 311 ? -8.826 18.499 -2.065 1.00 96.25 311 ARG A C 1
ATOM 2286 O O . ARG A 1 311 ? -10.010 18.694 -2.326 1.00 96.25 311 ARG A O 1
ATOM 2293 N N . SER A 1 312 ? -8.127 17.529 -2.648 1.00 96.00 312 SER A N 1
ATOM 2294 C CA . SER A 1 312 ? -8.720 16.580 -3.599 1.00 96.00 312 SER A CA 1
ATOM 2295 C C . SER A 1 312 ? -9.673 15.599 -2.910 1.00 96.00 312 SER A C 1
ATOM 2297 O O . SER A 1 312 ? -10.762 15.372 -3.429 1.00 96.00 312 SER A O 1
ATOM 2299 N N . LEU A 1 313 ? -9.331 15.135 -1.703 1.00 96.88 313 LEU A N 1
ATOM 2300 C CA . LEU A 1 313 ? -10.220 14.358 -0.835 1.00 96.88 313 LEU A CA 1
ATOM 2301 C C . LEU A 1 313 ? -11.520 15.111 -0.546 1.00 96.88 313 LEU A C 1
ATOM 2303 O O . LEU A 1 313 ? -12.598 14.583 -0.797 1.00 96.88 313 LEU A O 1
ATOM 2307 N N . ARG A 1 314 ? -11.429 16.353 -0.053 1.00 95.62 314 ARG A N 1
ATOM 2308 C CA . ARG A 1 314 ? -12.613 17.157 0.295 1.00 95.62 314 ARG A CA 1
ATOM 2309 C C . ARG A 1 314 ? -13.528 17.380 -0.908 1.00 95.62 314 ARG A C 1
ATOM 2311 O O . ARG A 1 314 ? -14.734 17.233 -0.776 1.00 95.62 314 ARG A O 1
ATOM 2318 N N . ARG A 1 315 ? -12.961 17.682 -2.083 1.00 95.69 315 ARG A N 1
ATOM 2319 C CA . ARG A 1 315 ? -13.733 17.832 -3.331 1.00 95.69 315 ARG A CA 1
ATOM 2320 C C . ARG A 1 315 ? -14.448 16.540 -3.727 1.00 95.69 315 ARG A C 1
ATOM 2322 O O . ARG A 1 315 ? -15.598 16.585 -4.147 1.00 95.69 315 ARG A O 1
ATOM 2329 N N . LEU A 1 316 ? -13.773 15.402 -3.585 1.00 95.31 316 LEU A N 1
ATOM 2330 C CA . LEU A 1 316 ? -14.331 14.096 -3.915 1.00 95.31 316 LEU A CA 1
ATOM 2331 C C . LEU A 1 316 ? -15.449 13.693 -2.943 1.00 95.31 316 LEU A C 1
ATOM 2333 O O . LEU A 1 316 ? -16.508 13.279 -3.401 1.00 95.31 316 LEU A O 1
ATOM 2337 N N . LEU A 1 317 ? -15.263 13.873 -1.635 1.00 93.81 317 LEU A N 1
ATOM 2338 C CA . LEU A 1 317 ? -16.301 13.574 -0.641 1.00 93.81 317 LEU A CA 1
ATOM 2339 C C . LEU A 1 317 ? -17.510 14.509 -0.759 1.00 93.81 317 LEU A C 1
ATOM 2341 O O . LEU A 1 317 ? -18.644 14.041 -0.713 1.00 93.81 317 LEU A O 1
ATOM 2345 N N . ALA A 1 318 ? -17.282 15.801 -1.015 1.00 91.88 318 ALA A N 1
ATOM 2346 C CA . ALA A 1 318 ? -18.364 16.757 -1.242 1.00 91.88 318 ALA A CA 1
ATOM 2347 C C . ALA A 1 318 ? -19.243 16.360 -2.443 1.00 91.88 318 ALA A C 1
ATOM 2349 O O . ALA A 1 318 ? -20.458 16.525 -2.390 1.00 91.88 318 ALA A O 1
ATOM 2350 N N . SER A 1 319 ? -18.654 15.773 -3.497 1.00 92.00 319 SER A N 1
ATOM 2351 C CA . SER A 1 319 ? -19.419 15.275 -4.654 1.00 92.00 319 SER A CA 1
ATOM 2352 C C . SER A 1 319 ? -20.323 14.075 -4.342 1.00 92.00 319 SER A C 1
ATOM 2354 O O . SER A 1 319 ? -21.211 13.769 -5.128 1.00 92.00 319 SER A O 1
ATOM 2356 N N . GLU A 1 320 ? -20.118 13.422 -3.198 1.00 90.69 320 GLU A N 1
ATOM 2357 C CA . GLU A 1 320 ? -20.825 12.210 -2.763 1.00 90.69 320 GLU A CA 1
ATOM 2358 C C . GLU A 1 320 ? -21.629 12.457 -1.470 1.00 90.69 320 GLU A C 1
ATOM 2360 O O . GLU A 1 320 ? -22.015 11.510 -0.790 1.00 90.69 320 GLU A O 1
ATOM 2365 N N . ARG A 1 321 ? -21.884 13.732 -1.122 1.00 90.62 321 ARG A N 1
ATOM 2366 C CA . ARG A 1 321 ? -22.628 14.147 0.086 1.00 90.62 321 ARG A CA 1
ATOM 2367 C C . ARG A 1 321 ? -22.004 13.639 1.393 1.00 90.62 321 ARG A C 1
ATOM 2369 O O . ARG A 1 321 ? -22.689 13.164 2.298 1.00 90.62 321 ARG A O 1
ATOM 2376 N N . MET A 1 322 ? -20.678 13.726 1.481 1.00 90.06 322 MET A N 1
ATOM 2377 C CA . MET A 1 322 ? -19.910 13.388 2.679 1.00 90.06 322 MET A CA 1
ATOM 2378 C C . MET A 1 322 ? -18.976 14.533 3.069 1.00 90.06 322 MET A C 1
ATOM 2380 O O . MET A 1 322 ? -18.415 15.221 2.208 1.00 90.06 322 MET A O 1
ATOM 2384 N N . THR A 1 323 ? -18.753 14.713 4.369 1.00 88.94 323 THR A N 1
ATOM 2385 C CA . THR A 1 323 ? -17.804 15.697 4.901 1.00 88.94 323 THR A CA 1
ATOM 2386 C C . THR A 1 323 ? -16.543 15.014 5.427 1.00 88.94 323 THR A C 1
ATOM 2388 O O . THR A 1 323 ? -16.570 13.883 5.908 1.00 88.94 323 THR A O 1
ATOM 2391 N N . ALA A 1 324 ? -15.403 15.704 5.314 1.00 90.50 324 ALA A N 1
ATOM 2392 C CA . ALA A 1 324 ? -14.126 15.249 5.865 1.00 90.50 324 ALA A CA 1
ATOM 2393 C C . ALA A 1 324 ? -13.676 16.143 7.022 1.00 90.50 324 ALA A C 1
ATOM 2395 O O . ALA A 1 324 ? -13.406 17.333 6.825 1.00 90.50 324 ALA A O 1
ATOM 2396 N N . HIS A 1 325 ? -13.485 15.544 8.195 1.00 88.81 325 HIS A N 1
ATOM 2397 C CA . HIS A 1 325 ? -12.985 16.213 9.394 1.00 88.81 325 HIS A CA 1
ATOM 2398 C C . HIS A 1 325 ? -11.573 15.727 9.728 1.00 88.81 325 HIS A C 1
ATOM 2400 O O . HIS A 1 325 ? -11.351 14.539 9.929 1.00 88.81 325 HIS A O 1
ATOM 2406 N N . ARG A 1 326 ? -10.593 16.635 9.781 1.00 89.69 326 ARG A N 1
ATOM 2407 C CA . ARG A 1 326 ? -9.195 16.300 10.104 1.00 89.69 326 ARG A CA 1
ATOM 2408 C C . ARG A 1 326 ? -9.011 16.129 11.615 1.00 89.69 326 ARG A C 1
ATOM 2410 O O . ARG A 1 326 ? -9.562 16.907 12.392 1.00 89.69 326 ARG A O 1
ATOM 2417 N N . TYR A 1 327 ? -8.205 15.151 12.019 1.00 87.19 327 TYR A N 1
ATOM 2418 C CA . TYR A 1 327 ? -7.831 14.906 13.421 1.00 87.19 327 TYR A CA 1
ATOM 2419 C C . TYR A 1 327 ? -6.713 15.833 13.922 1.00 87.19 327 TYR A C 1
ATOM 2421 O O . TYR A 1 327 ? -5.711 15.364 14.457 1.00 87.19 327 TYR A O 1
ATOM 2429 N N . ASP A 1 328 ? -6.879 17.146 13.748 1.00 84.06 328 ASP A N 1
ATOM 2430 C CA . ASP A 1 328 ? -5.874 18.113 14.198 1.00 84.06 328 ASP A CA 1
ATOM 2431 C C . ASP A 1 328 ? -5.627 17.979 15.716 1.00 84.06 328 ASP A C 1
ATOM 2433 O O . ASP A 1 328 ? -6.571 17.987 16.512 1.00 84.06 328 ASP A O 1
ATOM 2437 N N . GLY A 1 329 ? -4.356 17.838 16.102 1.00 78.88 329 GLY A N 1
ATOM 2438 C CA . GLY A 1 329 ? -3.889 17.682 17.484 1.00 78.88 329 GLY A CA 1
ATOM 2439 C C . GLY A 1 329 ? -3.975 16.267 18.074 1.00 78.88 329 GLY A C 1
ATOM 2440 O O . GLY A 1 329 ? -3.459 16.054 19.168 1.00 78.88 329 GLY A O 1
ATOM 2441 N N . ASP A 1 330 ? -4.583 15.304 17.375 1.00 83.44 330 ASP A N 1
ATOM 2442 C CA . ASP A 1 330 ? -4.731 13.907 17.822 1.00 83.44 330 ASP A CA 1
ATOM 2443 C C . ASP A 1 330 ? -4.377 12.924 16.680 1.00 83.44 330 ASP A C 1
ATOM 2445 O O . ASP A 1 330 ? -5.036 11.899 16.468 1.00 83.44 330 ASP A O 1
ATOM 2449 N N . HIS A 1 331 ? -3.321 13.217 15.919 1.00 86.94 331 HIS A N 1
ATOM 2450 C CA . HIS A 1 331 ? -2.947 12.425 14.750 1.00 86.94 331 HIS A CA 1
ATOM 2451 C C . HIS A 1 331 ? -2.312 11.080 15.097 1.00 86.94 331 HIS A C 1
ATOM 2453 O O . HIS A 1 331 ? -2.524 10.130 14.346 1.00 86.94 331 HIS A O 1
ATOM 2459 N N . LEU A 1 332 ? -1.576 10.959 16.204 1.00 86.94 332 LEU A N 1
ATOM 2460 C CA . LEU A 1 332 ? -0.998 9.679 16.628 1.00 86.94 332 LEU A CA 1
ATOM 2461 C C . LEU A 1 332 ? -2.077 8.657 17.056 1.00 86.94 332 LEU A C 1
ATOM 2463 O O . LEU A 1 332 ? -2.080 7.554 16.511 1.00 86.94 332 LEU A O 1
ATOM 2467 N N . PRO A 1 333 ? -3.062 8.995 17.916 1.00 85.88 333 PRO A N 1
ATOM 2468 C CA . PRO A 1 333 ? -4.210 8.116 18.163 1.00 85.88 333 PRO A CA 1
ATOM 2469 C C . PRO A 1 333 ? -5.029 7.823 16.899 1.00 85.88 333 PRO A C 1
ATOM 2471 O O . PRO A 1 333 ? -5.509 6.705 16.711 1.00 85.88 333 PRO A O 1
ATOM 2474 N N . ALA A 1 334 ? -5.181 8.813 16.014 1.00 88.69 334 ALA A N 1
ATOM 2475 C CA . ALA A 1 334 ? -5.874 8.613 14.747 1.00 88.69 334 ALA A CA 1
ATOM 2476 C C . ALA A 1 334 ? -5.095 7.678 13.803 1.00 88.69 334 ALA A C 1
ATOM 2478 O O . ALA A 1 334 ? -5.715 6.886 13.098 1.00 88.69 334 ALA A O 1
ATOM 2479 N N . LEU A 1 335 ? -3.755 7.711 13.816 1.00 91.75 335 LEU A N 1
ATOM 2480 C CA . LEU A 1 335 ? -2.907 6.745 13.114 1.00 91.75 335 LEU A CA 1
ATOM 2481 C C . LEU A 1 335 ? -3.176 5.336 13.645 1.00 91.75 335 LEU A C 1
ATOM 2483 O O . LEU A 1 335 ? -3.487 4.464 12.836 1.00 91.75 335 LEU A O 1
ATOM 2487 N N . THR A 1 336 ? -3.144 5.134 14.969 1.00 91.50 336 THR A N 1
ATOM 2488 C CA . THR A 1 336 ? -3.469 3.845 15.609 1.00 91.50 336 THR A CA 1
ATOM 2489 C C . THR A 1 336 ? -4.815 3.308 15.131 1.00 91.50 336 THR A C 1
ATOM 2491 O O . THR A 1 336 ? -4.915 2.145 14.755 1.00 91.50 336 THR A O 1
ATOM 2494 N N . ALA A 1 337 ? -5.839 4.160 15.069 1.00 90.56 337 ALA A N 1
ATOM 2495 C CA . ALA A 1 337 ? -7.170 3.763 14.619 1.00 90.56 337 ALA A CA 1
ATOM 2496 C C . ALA A 1 337 ? -7.262 3.444 13.115 1.00 90.56 337 ALA A C 1
ATOM 2498 O O . ALA A 1 337 ? -8.258 2.878 12.679 1.00 90.56 337 ALA A O 1
ATOM 2499 N N . THR A 1 338 ? -6.253 3.796 12.313 1.00 93.94 338 THR A N 1
ATOM 2500 C CA . THR A 1 338 ? -6.160 3.404 10.891 1.00 93.94 338 THR A CA 1
ATOM 2501 C C . THR A 1 338 ? -5.290 2.171 10.654 1.00 93.94 338 THR A C 1
ATOM 2503 O O . THR A 1 338 ? -5.251 1.663 9.534 1.00 93.94 338 THR A O 1
ATOM 2506 N N . LEU A 1 339 ? -4.590 1.695 11.686 1.00 94.12 339 LEU A N 1
ATOM 2507 C CA . LEU A 1 339 ? -3.904 0.407 11.675 1.00 94.12 339 LEU A CA 1
ATOM 2508 C C . LEU A 1 339 ? -4.915 -0.709 11.974 1.00 94.12 339 LEU A C 1
ATOM 2510 O O . LEU A 1 339 ? -5.922 -0.445 12.633 1.00 94.12 339 LEU A O 1
ATOM 2514 N N . PRO A 1 340 ? -4.664 -1.953 11.525 1.00 93.50 340 PRO A N 1
ATOM 2515 C CA . PRO A 1 340 ? -5.595 -3.071 11.668 1.00 93.50 340 PRO A CA 1
ATOM 2516 C C . PRO A 1 340 ? -5.591 -3.631 13.102 1.00 93.50 340 PRO A C 1
ATOM 2518 O O . PRO A 1 340 ? -5.498 -4.828 13.315 1.00 93.50 340 PRO A O 1
ATOM 2521 N N . LEU A 1 341 ? -5.647 -2.766 14.111 1.00 87.06 341 LEU A N 1
ATOM 2522 C CA . LEU A 1 341 ? -5.701 -3.141 15.524 1.00 87.06 341 LEU A CA 1
ATOM 2523 C C . LEU A 1 341 ? -7.151 -3.235 16.012 1.00 87.06 341 LEU A C 1
ATOM 2525 O O . LEU A 1 341 ? -7.426 -3.842 17.047 1.00 87.06 341 LEU A O 1
ATOM 2529 N N . SER A 1 342 ? -8.085 -2.645 15.252 1.00 81.12 342 SER A N 1
ATOM 2530 C CA . SER A 1 342 ? -9.512 -2.553 15.564 1.00 81.12 342 SER A CA 1
ATOM 2531 C C . SER A 1 342 ? -9.785 -1.964 16.960 1.00 81.12 342 SER A C 1
ATOM 2533 O O . SER A 1 342 ? -10.816 -2.234 17.597 1.00 81.12 342 SER A O 1
ATOM 2535 N N . THR A 1 343 ? -8.865 -1.122 17.437 1.00 75.75 343 THR A N 1
ATOM 2536 C CA . THR A 1 343 ? -9.007 -0.390 18.691 1.00 75.75 343 THR A CA 1
ATOM 2537 C C . THR A 1 343 ? -10.151 0.616 18.573 1.00 75.75 343 THR A C 1
ATOM 2539 O O . THR A 1 343 ? -10.407 1.152 17.489 1.00 75.75 343 THR A O 1
ATOM 2542 N N . PRO A 1 344 ? -10.902 0.870 19.660 1.00 67.69 344 PRO A N 1
ATOM 2543 C CA . PRO A 1 344 ? -11.902 1.921 19.641 1.00 67.69 344 PRO A CA 1
ATOM 2544 C C . PRO A 1 344 ? -11.186 3.230 19.361 1.00 67.69 344 PRO A C 1
ATOM 2546 O O . PRO A 1 344 ? -10.291 3.622 20.110 1.00 67.69 344 PRO A O 1
ATOM 2549 N N . LEU A 1 345 ? -11.592 3.909 18.292 1.00 67.00 345 LEU A N 1
ATOM 2550 C CA . LEU A 1 345 ? -11.212 5.295 18.128 1.00 67.00 345 LEU A CA 1
ATOM 2551 C C . LEU A 1 345 ? -11.722 6.029 19.376 1.00 67.00 345 LEU A C 1
ATOM 2553 O O . LEU A 1 345 ? -12.911 5.895 19.687 1.00 67.00 345 LEU A O 1
ATOM 2557 N N . PRO A 1 346 ? -10.868 6.764 20.114 1.00 51.88 346 PRO A N 1
ATOM 2558 C CA . PRO A 1 346 ? -11.344 7.596 21.204 1.00 51.88 346 PRO A CA 1
ATOM 2559 C C . PRO A 1 346 ? -12.481 8.442 20.649 1.00 51.88 346 PRO A C 1
ATOM 2561 O O . PRO A 1 346 ? -12.298 9.099 19.617 1.00 51.88 346 PRO A O 1
ATOM 2564 N N . ALA A 1 347 ? -13.664 8.361 21.270 1.00 47.53 347 ALA A N 1
ATOM 2565 C CA . ALA A 1 347 ? -14.802 9.154 20.835 1.00 47.53 347 ALA A CA 1
ATOM 2566 C C . ALA A 1 347 ? -14.302 10.591 20.647 1.00 47.53 347 ALA A C 1
ATOM 2568 O O . ALA A 1 347 ? -13.594 11.086 21.535 1.00 47.53 347 ALA A O 1
ATOM 2569 N N . PRO A 1 348 ? -14.575 11.239 19.499 1.00 44.81 348 PRO A N 1
ATOM 2570 C CA . PRO A 1 348 ? -14.188 12.625 19.326 1.00 44.81 348 PRO A CA 1
ATOM 2571 C C . PRO A 1 348 ? -14.732 13.374 20.538 1.00 44.81 348 PRO A C 1
ATOM 2573 O O . PRO A 1 348 ? -15.943 13.368 20.778 1.00 44.81 348 PRO A O 1
ATOM 2576 N N . ARG A 1 349 ? -13.816 13.893 21.368 1.00 42.53 349 ARG A N 1
ATOM 2577 C CA . ARG A 1 349 ? -14.152 14.470 22.673 1.00 42.53 349 ARG A CA 1
ATOM 2578 C C . ARG A 1 349 ? -15.326 15.437 22.474 1.00 42.53 349 ARG A C 1
ATOM 2580 O O . ARG A 1 349 ? -15.324 16.162 21.477 1.00 42.53 349 ARG A O 1
ATOM 2587 N N . PRO A 1 350 ? -16.354 15.367 23.338 1.00 33.12 350 PRO A N 1
ATOM 2588 C CA . PRO A 1 350 ? -17.736 15.729 23.029 1.00 33.12 350 PRO A CA 1
ATOM 2589 C C . PRO A 1 350 ? -17.832 17.018 22.218 1.00 33.12 350 PRO A C 1
ATOM 2591 O O . PRO A 1 350 ? -17.476 18.084 22.702 1.00 33.12 350 PRO A O 1
ATOM 2594 N N . GLY A 1 351 ? -18.304 16.902 20.977 1.00 39.88 351 GLY A N 1
ATOM 2595 C CA . GLY A 1 351 ? -18.465 18.029 20.056 1.00 39.88 351 GLY A CA 1
ATOM 2596 C C . GLY A 1 351 ? -18.619 17.642 18.583 1.00 39.88 351 GLY A C 1
ATOM 2597 O O . GLY A 1 351 ? -19.121 18.448 17.811 1.00 39.88 351 GLY A O 1
ATOM 2598 N N . ALA A 1 352 ? -18.239 16.421 18.183 1.00 38.62 352 ALA A N 1
ATOM 2599 C CA . ALA A 1 352 ? -18.325 15.983 16.781 1.00 38.62 352 ALA A CA 1
ATOM 2600 C C . ALA A 1 352 ? -19.643 15.291 16.387 1.00 38.62 352 ALA A C 1
ATOM 2602 O O . ALA A 1 352 ? -19.821 14.955 15.225 1.00 38.62 352 ALA A O 1
ATOM 2603 N N . ALA A 1 353 ? -20.580 15.104 17.317 1.00 33.53 353 ALA A N 1
ATOM 2604 C CA . ALA A 1 353 ? -21.960 14.789 16.975 1.00 33.53 353 ALA A CA 1
ATOM 2605 C C . ALA A 1 353 ? -22.784 16.056 17.194 1.00 33.53 353 ALA A C 1
ATOM 2607 O O . ALA A 1 353 ? -23.040 16.457 18.333 1.00 33.53 353 ALA A O 1
ATOM 2608 N N . GLY A 1 354 ? -23.201 16.697 16.102 1.00 31.23 354 GLY A N 1
ATOM 2609 C CA . GLY A 1 354 ? -24.424 17.480 16.156 1.00 31.23 354 GLY A CA 1
ATOM 2610 C C . GLY A 1 354 ? -25.507 16.588 16.757 1.00 31.23 354 GLY A C 1
ATOM 2611 O O . GLY A 1 354 ? -25.649 15.444 16.342 1.00 31.23 354 GLY A O 1
ATOM 2612 N N . LEU A 1 355 ? -26.164 17.095 17.800 1.00 29.45 355 LEU A N 1
ATOM 2613 C CA . LEU A 1 355 ? -27.425 16.619 18.368 1.00 29.45 355 LEU A CA 1
ATOM 2614 C C . LEU A 1 355 ? -28.085 15.480 17.567 1.00 29.45 355 LEU A C 1
ATOM 2616 O O . LEU A 1 355 ? -28.911 15.734 16.695 1.00 29.45 355 LEU A O 1
ATOM 2620 N N . LEU A 1 356 ? -27.789 14.227 17.915 1.00 28.77 356 LEU A N 1
ATOM 2621 C CA . LEU A 1 356 ? -28.805 13.194 17.768 1.00 28.77 356 LEU A CA 1
ATOM 2622 C C . LEU A 1 356 ? -29.881 13.533 18.811 1.00 28.77 356 LEU A C 1
ATOM 2624 O O . LEU A 1 356 ? -29.539 13.679 19.992 1.00 28.77 356 LEU A O 1
ATOM 2628 N N . PRO A 1 357 ? -31.155 13.730 18.430 1.00 28.44 357 PRO A N 1
ATOM 2629 C CA . PRO A 1 357 ? -32.207 13.776 19.429 1.00 28.44 357 PRO A CA 1
ATOM 2630 C C . PRO A 1 357 ? -32.226 12.419 20.153 1.00 28.44 357 PRO A C 1
ATOM 2632 O O . PRO A 1 357 ? -32.038 11.384 19.509 1.00 28.44 357 PRO A O 1
ATOM 2635 N N . PRO A 1 358 ? -32.421 12.391 21.482 1.00 31.05 358 PRO A N 1
ATOM 2636 C CA . PRO A 1 358 ? -32.625 11.132 22.177 1.00 31.05 358 PRO A CA 1
ATOM 2637 C C . PRO A 1 358 ? -33.874 10.472 21.589 1.00 31.05 358 PRO A C 1
ATOM 2639 O O . PRO A 1 358 ? -34.943 11.085 21.579 1.00 31.05 358 PRO A O 1
ATOM 2642 N N . GLN A 1 359 ? -33.737 9.243 21.083 1.00 33.84 359 GLN A N 1
ATOM 2643 C CA . GLN A 1 359 ? -34.895 8.403 20.813 1.00 33.84 359 GLN A CA 1
ATOM 2644 C C . GLN A 1 359 ? -35.641 8.212 22.133 1.00 33.84 359 GLN A C 1
ATOM 2646 O O . GLN A 1 359 ? -35.164 7.537 23.045 1.00 33.84 359 GLN A O 1
ATOM 2651 N N . GLN A 1 360 ? -36.792 8.869 22.252 1.00 33.44 360 GLN A N 1
ATOM 2652 C CA . GLN A 1 360 ? -37.745 8.592 23.308 1.00 33.44 360 GLN A CA 1
ATOM 2653 C C . GLN A 1 360 ? -38.457 7.287 22.953 1.00 33.44 360 GLN A C 1
ATOM 2655 O O . GLN A 1 360 ? -39.405 7.281 22.175 1.00 33.44 360 GLN A O 1
ATOM 2660 N N . ASN A 1 361 ? -37.996 6.187 23.541 1.00 32.34 361 ASN A N 1
ATOM 2661 C CA . ASN A 1 361 ? -38.855 5.035 23.775 1.00 32.34 361 ASN A CA 1
ATOM 2662 C C . ASN A 1 361 ? -39.792 5.399 24.934 1.00 32.34 361 ASN A C 1
ATOM 2664 O O . ASN A 1 361 ? -39.375 5.426 26.090 1.00 32.34 361 ASN A O 1
ATOM 2668 N N . GLY A 1 362 ? -41.041 5.726 24.606 1.00 31.34 362 GLY A N 1
ATOM 2669 C CA . GLY A 1 362 ? -42.148 5.902 25.545 1.00 31.34 362 GLY A CA 1
ATOM 2670 C C . GLY A 1 362 ? -43.400 5.201 24.996 1.00 31.34 362 GLY A C 1
ATOM 2671 O O . GLY A 1 362 ? -43.561 5.149 23.776 1.00 31.34 362 GLY A O 1
ATOM 2672 N N . PRO A 1 363 ? -44.244 4.605 25.858 1.00 36.88 363 PRO A N 1
ATOM 2673 C CA . PRO A 1 363 ? -45.265 3.639 25.460 1.00 36.88 363 PRO A CA 1
ATOM 2674 C C . PRO A 1 363 ? -46.453 4.292 24.743 1.00 36.88 363 PRO A C 1
ATOM 2676 O O . PRO A 1 363 ? -46.770 5.462 24.949 1.00 36.88 363 PRO A O 1
ATOM 2679 N N . GLY A 1 364 ? -47.075 3.507 23.862 1.00 35.06 364 GLY A N 1
ATOM 2680 C CA . GLY A 1 364 ? -47.990 3.962 22.824 1.00 35.06 364 GLY A CA 1
ATOM 2681 C C . GLY A 1 364 ? -49.314 4.577 23.274 1.00 35.06 364 GLY A C 1
ATOM 2682 O O . GLY A 1 364 ? -49.833 4.329 24.359 1.00 35.06 364 GLY A O 1
ATOM 2683 N N . LEU A 1 365 ? -49.897 5.315 22.333 1.00 29.08 365 LEU A N 1
ATOM 2684 C CA . LEU A 1 365 ? -51.324 5.601 22.257 1.00 29.08 365 LEU A CA 1
ATOM 2685 C C . LEU A 1 365 ? -51.739 5.521 20.778 1.00 29.08 365 LEU A C 1
ATOM 2687 O O . LEU A 1 365 ? -51.077 6.133 19.935 1.00 29.08 365 LEU A O 1
ATOM 2691 N N . PRO A 1 366 ? -52.791 4.761 20.434 1.00 37.19 366 PRO A N 1
ATOM 2692 C CA . PRO A 1 366 ? -53.200 4.572 19.052 1.00 37.19 366 PRO A CA 1
ATOM 2693 C C . PRO A 1 366 ? -53.961 5.807 18.560 1.00 37.19 366 PRO A C 1
ATOM 2695 O O . PRO A 1 366 ? -54.868 6.298 19.231 1.00 37.19 366 PRO A O 1
ATOM 2698 N N . ARG A 1 367 ? -53.630 6.295 17.362 1.00 30.23 367 ARG A N 1
ATOM 2699 C CA . ARG A 1 367 ? -54.506 7.199 16.608 1.00 30.23 367 ARG A CA 1
ATOM 2700 C C . ARG A 1 367 ? -54.904 6.536 15.297 1.00 30.23 367 ARG A C 1
ATOM 2702 O O . ARG A 1 367 ? -54.056 6.124 14.513 1.00 30.23 367 ARG A O 1
ATOM 2709 N N . HIS A 1 368 ? -56.215 6.402 15.138 1.00 31.16 368 HIS A N 1
ATOM 2710 C CA . HIS A 1 368 ? -56.910 5.899 13.961 1.00 31.16 368 HIS A CA 1
ATOM 2711 C C . HIS A 1 368 ? -56.818 6.860 12.758 1.00 31.16 368 HIS A C 1
ATOM 2713 O O . HIS A 1 368 ? -56.424 8.016 12.929 1.00 31.16 368 HIS A O 1
ATOM 2719 N N . PRO A 1 369 ? -57.132 6.368 11.543 1.00 40.28 369 PRO A N 1
ATOM 2720 C CA . PRO A 1 369 ? -56.654 6.922 10.284 1.00 40.28 369 PRO A CA 1
ATOM 2721 C C . PRO A 1 369 ? -57.630 7.935 9.678 1.00 40.28 369 PRO A C 1
ATOM 2723 O O . PRO A 1 369 ? -58.843 7.791 9.806 1.00 40.28 369 PRO A O 1
ATOM 2726 N N . HIS A 1 370 ? -57.099 8.891 8.918 1.00 30.84 370 HIS A N 1
ATOM 2727 C CA . HIS A 1 370 ? -57.857 9.548 7.858 1.00 30.84 370 HIS A CA 1
ATOM 2728 C C . HIS A 1 370 ? -57.235 9.188 6.510 1.00 30.84 370 HIS A C 1
ATOM 2730 O O . HIS A 1 370 ? -56.091 9.530 6.220 1.00 30.84 370 HIS A O 1
ATOM 2736 N N . HIS A 1 371 ? -58.022 8.441 5.735 1.00 34.91 371 HIS A N 1
ATOM 2737 C CA . HIS A 1 371 ? -57.881 8.233 4.300 1.00 34.91 371 HIS A CA 1
ATOM 2738 C C . HIS A 1 371 ? -57.917 9.583 3.582 1.00 34.91 371 HIS A C 1
ATOM 2740 O O . HIS A 1 371 ? -58.867 10.344 3.769 1.00 34.91 371 HIS A O 1
ATOM 2746 N N . GLN A 1 372 ? -56.950 9.824 2.702 1.00 34.75 372 GLN A N 1
ATOM 2747 C CA . GLN A 1 372 ? -57.206 10.587 1.489 1.00 34.75 372 GLN A CA 1
ATOM 2748 C C . GLN A 1 372 ? -56.317 10.030 0.378 1.00 34.75 372 GLN A C 1
ATOM 2750 O O . GLN A 1 372 ? -55.092 10.004 0.495 1.00 34.75 372 GLN A O 1
ATOM 2755 N N . ASP A 1 373 ? -56.985 9.477 -0.628 1.00 31.75 373 ASP A N 1
ATOM 2756 C CA . ASP A 1 373 ? -56.411 8.734 -1.738 1.00 31.75 373 ASP A CA 1
ATOM 2757 C C . ASP A 1 373 ? -55.732 9.673 -2.742 1.00 31.75 373 ASP A C 1
ATOM 2759 O O . ASP A 1 373 ? -56.381 10.543 -3.316 1.00 31.75 373 ASP A O 1
ATOM 2763 N N . ASP A 1 374 ? -54.446 9.431 -2.998 1.00 32.19 374 ASP A N 1
ATOM 2764 C CA . ASP A 1 374 ? -53.752 9.822 -4.228 1.00 32.19 374 ASP A CA 1
ATOM 2765 C C . ASP A 1 374 ? -53.142 8.544 -4.838 1.00 32.19 374 ASP A C 1
ATOM 2767 O O . ASP A 1 374 ? -52.516 7.761 -4.110 1.00 32.19 374 ASP A O 1
ATOM 2771 N N . PRO A 1 375 ? -53.289 8.280 -6.152 1.00 33.94 375 PRO A N 1
ATOM 2772 C CA . PRO A 1 375 ? -52.771 7.068 -6.774 1.00 33.94 375 PRO A CA 1
ATOM 2773 C C . PRO A 1 375 ? -51.250 7.172 -6.946 1.00 33.94 375 PRO A C 1
ATOM 2775 O O . PRO A 1 375 ? -50.729 7.572 -7.988 1.00 33.94 375 PRO A O 1
ATOM 2778 N N . VAL A 1 376 ? -50.514 6.791 -5.905 1.00 33.78 376 VAL A N 1
ATOM 2779 C CA . VAL A 1 376 ? -49.064 6.600 -5.971 1.00 33.78 376 VAL A CA 1
ATOM 2780 C C . VAL A 1 376 ? -48.798 5.267 -6.666 1.00 33.78 376 VAL A C 1
ATOM 2782 O O . VAL A 1 376 ? -48.981 4.197 -6.088 1.00 33.78 376 VAL A O 1
ATOM 2785 N N . LEU A 1 377 ? -48.355 5.337 -7.926 1.00 37.38 377 LEU A N 1
ATOM 2786 C CA . LEU A 1 377 ? -47.692 4.229 -8.621 1.00 37.38 377 LEU A CA 1
ATOM 2787 C C . LEU A 1 377 ? -46.703 3.550 -7.658 1.00 37.38 377 LEU A C 1
ATOM 2789 O O . LEU A 1 377 ? -45.930 4.269 -7.015 1.00 37.38 377 LEU A O 1
ATOM 2793 N N . PRO A 1 378 ? -46.681 2.208 -7.544 1.00 31.05 378 PRO A N 1
ATOM 2794 C CA . PRO A 1 378 ? -45.770 1.533 -6.634 1.00 31.05 378 PRO A CA 1
ATOM 2795 C C . PRO A 1 378 ? -44.336 1.936 -6.978 1.00 31.05 378 PRO A C 1
ATOM 2797 O O . PRO A 1 378 ? -43.786 1.555 -8.013 1.00 31.05 378 PRO A O 1
ATOM 2800 N N . ARG A 1 379 ? -43.724 2.742 -6.101 1.00 34.72 379 ARG A N 1
ATOM 2801 C CA . ARG A 1 379 ? -42.279 2.943 -6.089 1.00 34.72 379 ARG A CA 1
ATOM 2802 C C . ARG A 1 379 ? -41.691 1.582 -5.759 1.00 34.72 379 ARG A C 1
ATOM 2804 O O . ARG A 1 379 ? -41.647 1.189 -4.597 1.00 34.72 379 ARG A O 1
ATOM 2811 N N . ILE A 1 380 ? -41.286 0.866 -6.803 1.00 34.97 380 ILE A N 1
ATOM 2812 C CA . ILE A 1 380 ? -40.386 -0.276 -6.703 1.00 34.97 380 ILE A CA 1
ATOM 2813 C C . ILE A 1 380 ? -39.233 0.205 -5.806 1.00 34.97 380 ILE A C 1
ATOM 2815 O O . ILE A 1 380 ? -38.582 1.196 -6.167 1.00 34.97 380 ILE A O 1
ATOM 2819 N N . PRO A 1 381 ? -39.027 -0.385 -4.612 1.00 32.47 381 PRO A N 1
ATOM 2820 C CA . PRO A 1 381 ? -37.855 -0.081 -3.807 1.00 32.47 381 PRO A CA 1
ATOM 2821 C C . PRO A 1 381 ? -36.644 -0.255 -4.721 1.00 32.47 381 PRO A C 1
ATOM 2823 O O . PRO A 1 381 ? -36.611 -1.252 -5.446 1.00 32.47 381 PRO A O 1
ATOM 2826 N N . PRO A 1 382 ? -35.683 0.684 -4.771 1.00 31.31 382 PRO A N 1
ATOM 2827 C CA . PRO A 1 382 ? -34.465 0.422 -5.512 1.00 31.31 382 PRO A CA 1
ATOM 2828 C C . PRO A 1 382 ? -33.880 -0.872 -4.948 1.00 31.31 382 PRO A C 1
ATOM 2830 O O . PRO A 1 382 ? -33.496 -0.916 -3.780 1.00 31.31 382 PRO A O 1
ATOM 2833 N N . GLU A 1 383 ? -33.890 -1.930 -5.762 1.00 31.19 383 GLU A N 1
ATOM 2834 C CA . GLU A 1 383 ? -33.161 -3.165 -5.498 1.00 31.19 383 GLU A CA 1
ATOM 2835 C C . GLU A 1 383 ? -31.771 -2.756 -4.988 1.00 31.19 383 GLU A C 1
ATOM 2837 O O . GLU A 1 383 ? -31.123 -1.919 -5.638 1.00 31.19 383 GLU A O 1
ATOM 2842 N N . PRO A 1 384 ? -31.320 -3.245 -3.818 1.00 38.12 384 PRO A N 1
ATOM 2843 C CA . PRO A 1 384 ? -29.989 -2.950 -3.321 1.00 38.12 384 PRO A CA 1
ATOM 2844 C C . PRO A 1 384 ? -29.003 -3.530 -4.328 1.00 38.12 384 PRO A C 1
ATOM 2846 O O . PRO A 1 384 ? -28.714 -4.722 -4.353 1.00 38.12 384 PRO A O 1
ATOM 2849 N N . ASN A 1 385 ? -28.546 -2.662 -5.223 1.00 39.09 385 ASN A N 1
ATOM 2850 C CA . ASN A 1 385 ? -27.632 -2.978 -6.298 1.00 39.09 385 ASN A CA 1
ATOM 2851 C C . ASN A 1 385 ? -26.260 -3.171 -5.650 1.00 39.09 385 ASN A C 1
ATOM 2853 O O . ASN A 1 385 ? -25.452 -2.247 -5.627 1.00 39.09 385 ASN A O 1
ATOM 2857 N N . ASP A 1 386 ? -26.076 -4.320 -5.000 1.00 43.41 386 ASP A N 1
ATOM 2858 C CA . ASP A 1 386 ? -24.977 -4.607 -4.087 1.00 43.41 386 ASP A CA 1
ATOM 2859 C C . ASP A 1 386 ? -23.690 -4.769 -4.910 1.00 43.41 386 ASP A C 1
ATOM 2861 O O . ASP A 1 386 ? -23.470 -5.802 -5.561 1.00 43.41 386 ASP A O 1
ATOM 2865 N N . PRO A 1 387 ? -22.850 -3.722 -4.997 1.00 43.78 387 PRO A N 1
ATOM 2866 C CA . PRO A 1 387 ? -21.777 -3.709 -5.963 1.00 43.78 387 PRO A CA 1
ATOM 2867 C C . PRO A 1 387 ? -20.658 -4.602 -5.434 1.00 43.78 387 PRO A C 1
ATOM 2869 O O . PRO A 1 387 ? -19.967 -4.261 -4.473 1.00 43.78 387 PRO A O 1
ATOM 2872 N N . VAL A 1 388 ? -20.436 -5.745 -6.088 1.00 44.22 388 VAL A N 1
ATOM 2873 C CA . VAL A 1 388 ? -19.178 -6.489 -5.946 1.00 44.22 388 VAL A CA 1
ATOM 2874 C C . VAL A 1 388 ? -18.056 -5.513 -6.283 1.00 44.22 388 VAL A C 1
ATOM 2876 O O . VAL A 1 388 ? -17.991 -5.012 -7.406 1.00 44.22 388 VAL A O 1
ATOM 2879 N N . LEU A 1 389 ? -17.189 -5.215 -5.312 1.00 48.88 389 LEU A N 1
ATOM 2880 C CA . LEU A 1 389 ? -16.019 -4.379 -5.551 1.00 48.88 389 LEU A CA 1
ATOM 2881 C C . LEU A 1 389 ? -15.190 -5.030 -6.668 1.00 48.88 389 LEU A C 1
ATOM 2883 O O . LEU A 1 389 ? -14.718 -6.158 -6.496 1.00 48.88 389 LEU A O 1
ATOM 2887 N N . PRO A 1 390 ? -15.020 -4.370 -7.830 1.00 53.16 390 PRO A N 1
ATOM 2888 C CA . PRO A 1 390 ? -14.177 -4.913 -8.880 1.00 53.16 390 PRO A CA 1
ATOM 2889 C C . PRO A 1 390 ? -12.758 -5.055 -8.328 1.00 53.16 390 PRO A C 1
ATOM 2891 O O . PRO A 1 390 ? -12.305 -4.214 -7.549 1.00 53.16 390 PRO A O 1
ATOM 2894 N N . ARG A 1 391 ? -12.043 -6.117 -8.728 1.00 64.00 391 ARG A N 1
ATOM 2895 C CA . ARG A 1 391 ? -10.612 -6.254 -8.419 1.00 64.00 391 ARG A CA 1
ATOM 2896 C C . ARG A 1 391 ? -9.922 -4.946 -8.780 1.00 64.00 391 ARG A C 1
ATOM 2898 O O . ARG A 1 391 ? -9.938 -4.573 -9.951 1.00 64.00 391 ARG A O 1
ATOM 2905 N N . LEU A 1 392 ? -9.337 -4.270 -7.794 1.00 73.12 392 LEU A N 1
ATOM 2906 C CA . LEU A 1 392 ? -8.594 -3.041 -8.034 1.00 73.12 392 LEU A CA 1
ATOM 2907 C C . LEU A 1 392 ? -7.325 -3.416 -8.805 1.00 73.12 392 LEU A C 1
ATOM 2909 O O . LEU A 1 392 ? -6.460 -4.100 -8.245 1.00 73.12 392 LEU A O 1
ATOM 2913 N N . PRO A 1 393 ? -7.231 -3.062 -10.099 1.00 78.69 393 PRO A N 1
ATOM 2914 C CA . PRO A 1 393 ? -6.081 -3.425 -10.904 1.00 78.69 393 PRO A CA 1
ATOM 2915 C C . PRO A 1 393 ? -4.856 -2.725 -10.320 1.00 78.69 393 PRO A C 1
ATOM 2917 O O . PRO A 1 393 ? -4.842 -1.502 -10.181 1.00 78.69 393 PRO A O 1
ATOM 2920 N N . HIS A 1 394 ? -3.842 -3.505 -9.954 1.00 86.88 394 HIS A N 1
ATOM 2921 C CA . HIS A 1 394 ? -2.622 -2.967 -9.377 1.00 86.88 394 HIS A CA 1
ATOM 2922 C C . HIS A 1 394 ? -1.380 -3.753 -9.794 1.00 86.88 394 HIS A C 1
ATOM 2924 O O . HIS A 1 394 ? -1.472 -4.916 -10.200 1.00 86.88 394 HIS A O 1
ATOM 2930 N N . GLY A 1 395 ? -0.229 -3.099 -9.693 1.00 89.19 395 GLY A N 1
ATOM 2931 C CA . GLY A 1 395 ? 1.073 -3.620 -10.077 1.00 89.19 395 GLY A CA 1
ATOM 2932 C C . GLY A 1 395 ? 1.621 -2.993 -11.359 1.00 89.19 395 GLY A C 1
ATOM 2933 O O . GLY A 1 395 ? 1.165 -1.952 -11.837 1.00 89.19 395 GLY A O 1
ATOM 2934 N N . LEU A 1 396 ? 2.631 -3.654 -11.913 1.00 92.56 396 LEU A N 1
ATOM 2935 C CA . LEU A 1 396 ? 3.383 -3.212 -13.078 1.00 92.56 396 LEU A CA 1
ATOM 2936 C C . LEU A 1 396 ? 2.666 -3.588 -14.375 1.00 92.56 396 LEU A C 1
ATOM 2938 O O . LEU A 1 396 ? 2.434 -4.767 -14.651 1.00 92.56 396 LEU A O 1
ATOM 2942 N N . MET A 1 397 ? 2.351 -2.589 -15.197 1.00 92.62 397 MET A N 1
ATOM 2943 C CA . MET A 1 397 ? 1.750 -2.773 -16.515 1.00 92.62 397 MET A CA 1
ATOM 2944 C C . MET A 1 397 ? 2.797 -3.191 -17.541 1.00 92.62 397 MET A C 1
ATOM 2946 O O . MET A 1 397 ? 3.684 -2.422 -17.904 1.00 92.62 397 MET A O 1
ATOM 2950 N N . LEU A 1 398 ? 2.652 -4.405 -18.066 1.00 92.81 398 LEU A N 1
ATOM 2951 C CA . LEU A 1 398 ? 3.499 -4.923 -19.142 1.00 92.81 398 LEU A CA 1
ATOM 2952 C C . LEU A 1 398 ? 2.965 -4.515 -20.516 1.00 92.81 398 LEU A C 1
ATOM 2954 O O . LEU A 1 398 ? 3.722 -4.163 -21.418 1.00 92.81 398 LEU A O 1
ATOM 2958 N N . GLY A 1 399 ? 1.646 -4.487 -20.675 1.00 91.19 399 GLY A N 1
ATOM 2959 C CA . GLY A 1 399 ? 1.025 -4.177 -21.954 1.00 91.19 399 GLY A CA 1
ATOM 2960 C C . GLY A 1 399 ? -0.472 -4.422 -21.933 1.00 91.19 399 GLY A C 1
ATOM 2961 O O . GLY A 1 399 ? -1.110 -4.309 -20.883 1.00 91.19 399 GLY A O 1
ATOM 2962 N N . ARG A 1 400 ? -1.036 -4.772 -23.087 1.00 90.94 400 ARG A N 1
ATOM 2963 C CA . ARG A 1 400 ? -2.469 -5.050 -23.238 1.00 90.94 400 ARG A CA 1
ATOM 2964 C C . ARG A 1 400 ? -2.712 -6.443 -23.789 1.00 90.94 400 ARG A C 1
ATOM 2966 O O . ARG A 1 400 ? -1.937 -6.944 -24.595 1.00 90.94 400 ARG A O 1
ATOM 2973 N N . ASN A 1 401 ? -3.796 -7.074 -23.359 1.00 89.94 401 ASN A N 1
ATOM 2974 C CA . ASN A 1 401 ? -4.230 -8.337 -23.944 1.00 89.94 401 ASN A CA 1
ATOM 2975 C C . ASN A 1 401 ? -4.986 -8.100 -25.267 1.00 89.94 401 ASN A C 1
ATOM 2977 O O . ASN A 1 401 ? -5.174 -6.961 -25.700 1.00 89.94 401 ASN A O 1
ATOM 2981 N N . ARG A 1 402 ? -5.461 -9.179 -25.904 1.00 86.44 402 ARG A N 1
ATOM 2982 C CA . ARG A 1 402 ? -6.217 -9.108 -27.170 1.00 86.44 402 ARG A CA 1
ATOM 2983 C C . ARG A 1 402 ? -7.508 -8.288 -27.070 1.00 86.44 402 ARG A C 1
ATOM 2985 O O . ARG A 1 402 ? -7.931 -7.717 -28.064 1.00 86.44 402 ARG A O 1
ATOM 2992 N N . GLN A 1 403 ? -8.107 -8.203 -25.882 1.00 87.19 403 GLN A N 1
ATOM 2993 C CA . GLN A 1 403 ? -9.294 -7.385 -25.612 1.00 87.19 403 GLN A CA 1
ATOM 2994 C C . GLN A 1 403 ? -8.953 -5.930 -25.237 1.00 87.19 403 GLN A C 1
ATOM 2996 O O . GLN A 1 403 ? -9.827 -5.184 -24.805 1.00 87.19 403 GLN A O 1
ATOM 3001 N N . GLY A 1 404 ? -7.682 -5.523 -25.323 1.00 85.88 404 GLY A N 1
ATOM 3002 C CA . GLY A 1 404 ? -7.231 -4.179 -24.963 1.00 85.88 404 GLY A CA 1
ATOM 3003 C C . GLY A 1 404 ? -7.160 -3.898 -23.456 1.00 85.88 404 GLY A C 1
ATOM 3004 O O . GLY A 1 404 ? -6.854 -2.768 -23.075 1.00 85.88 404 GLY A O 1
ATOM 3005 N N . ARG A 1 405 ? -7.402 -4.895 -22.591 1.00 86.56 405 ARG A N 1
ATOM 3006 C CA . ARG A 1 405 ? -7.308 -4.757 -21.126 1.00 86.56 405 ARG A CA 1
ATOM 3007 C C . ARG A 1 405 ? -5.844 -4.779 -20.670 1.00 86.56 405 ARG A C 1
ATOM 3009 O O . ARG A 1 405 ? -5.051 -5.526 -21.250 1.00 86.56 405 ARG A O 1
ATOM 3016 N N . PRO A 1 406 ? -5.472 -4.015 -19.626 1.00 88.62 406 PRO A N 1
ATOM 3017 C CA . PRO A 1 406 ? -4.102 -3.987 -19.127 1.00 88.62 406 PRO A CA 1
ATOM 3018 C C . PRO A 1 406 ? -3.685 -5.348 -18.555 1.00 88.62 406 PRO A C 1
ATOM 3020 O O . PRO A 1 406 ? -4.434 -5.999 -17.822 1.00 88.62 406 PRO A O 1
ATOM 3023 N N . VAL A 1 407 ? -2.464 -5.772 -18.875 1.00 90.44 407 VAL A N 1
ATOM 3024 C CA . VAL A 1 407 ? -1.823 -6.949 -18.285 1.00 90.44 407 VAL A CA 1
ATOM 3025 C C . VAL A 1 407 ? -0.844 -6.478 -17.224 1.00 90.44 407 VAL A C 1
ATOM 3027 O O . VAL A 1 407 ? 0.182 -5.873 -17.534 1.00 90.44 407 VAL A O 1
ATOM 3030 N N . LEU A 1 408 ? -1.210 -6.746 -15.974 1.00 90.94 408 LEU A N 1
ATOM 3031 C CA . LEU A 1 408 ? -0.475 -6.355 -14.779 1.00 90.94 408 LEU A CA 1
ATOM 3032 C C . LEU A 1 408 ? 0.179 -7.569 -14.129 1.00 90.94 408 LEU A C 1
ATOM 3034 O O . LEU A 1 408 ? -0.444 -8.640 -14.064 1.00 90.94 408 LEU A O 1
ATOM 3038 N N . ILE A 1 409 ? 1.392 -7.361 -13.623 1.00 92.06 409 ILE A N 1
ATOM 3039 C CA . ILE A 1 409 ? 2.104 -8.279 -12.731 1.00 92.06 409 ILE A CA 1
ATOM 3040 C C . ILE A 1 409 ? 2.405 -7.595 -11.398 1.00 92.06 409 ILE A C 1
ATOM 3042 O O . ILE A 1 409 ? 2.461 -6.372 -11.314 1.00 92.06 409 ILE A O 1
ATOM 3046 N N . GLN A 1 410 ? 2.621 -8.387 -10.354 1.00 90.88 410 GLN A N 1
ATOM 3047 C CA . GLN A 1 410 ? 2.949 -7.905 -9.012 1.00 90.88 410 GLN A CA 1
ATOM 3048 C C . GLN A 1 410 ? 4.358 -8.387 -8.650 1.00 90.88 410 GLN A C 1
ATOM 3050 O O . GLN A 1 410 ? 4.479 -9.418 -7.981 1.00 90.88 410 GLN A O 1
ATOM 3055 N N . PRO A 1 411 ? 5.409 -7.706 -9.145 1.00 90.75 411 PRO A N 1
ATOM 3056 C CA . PRO A 1 411 ? 6.783 -8.096 -8.854 1.00 90.75 411 PRO A CA 1
ATOM 3057 C C . PRO A 1 411 ? 7.140 -7.809 -7.390 1.00 90.75 411 PRO A C 1
ATOM 3059 O O . PRO A 1 411 ? 7.877 -8.576 -6.789 1.00 90.75 411 PRO A O 1
ATOM 3062 N N . PHE A 1 412 ? 6.577 -6.748 -6.803 1.00 91.81 412 PHE A N 1
ATOM 3063 C CA . PHE A 1 412 ? 6.876 -6.307 -5.441 1.00 91.81 412 PHE A CA 1
ATOM 3064 C C . PHE A 1 412 ? 5.824 -6.817 -4.458 1.00 91.81 412 PHE A C 1
ATOM 3066 O O . PHE A 1 412 ? 4.642 -6.480 -4.575 1.00 91.81 412 PHE A O 1
ATOM 3073 N N . ARG A 1 413 ? 6.258 -7.638 -3.500 1.00 87.81 413 ARG A N 1
ATOM 3074 C CA . ARG A 1 413 ? 5.406 -8.316 -2.516 1.00 87.81 413 ARG A CA 1
ATOM 3075 C C . ARG A 1 413 ? 6.009 -8.200 -1.111 1.00 87.81 413 ARG A C 1
ATOM 3077 O O . ARG A 1 413 ? 7.211 -7.974 -0.988 1.00 87.81 413 ARG A O 1
ATOM 3084 N N . PRO A 1 414 ? 5.230 -8.436 -0.039 1.00 79.31 414 PRO A N 1
ATOM 3085 C CA . PRO A 1 414 ? 5.738 -8.511 1.339 1.00 79.31 414 PRO A CA 1
ATOM 3086 C C . PRO A 1 414 ? 6.581 -9.780 1.631 1.00 79.31 414 PRO A C 1
ATOM 3088 O O . PRO A 1 414 ? 6.698 -10.211 2.780 1.00 79.31 414 PRO A O 1
ATOM 3091 N N . GLY A 1 415 ? 7.188 -10.363 0.597 1.00 82.88 415 GLY A N 1
ATOM 3092 C CA . GLY A 1 415 ? 8.139 -11.470 0.615 1.00 82.88 415 GLY A CA 1
ATOM 3093 C C . GLY A 1 415 ? 9.081 -11.348 -0.590 1.00 82.88 415 GLY A C 1
ATOM 3094 O O . GLY A 1 415 ? 8.817 -10.522 -1.471 1.00 82.88 415 GLY A O 1
ATOM 3095 N N . PRO A 1 416 ? 10.176 -12.121 -0.627 1.00 85.12 416 PRO A N 1
ATOM 3096 C CA . PRO A 1 416 ? 11.061 -12.134 -1.784 1.00 85.12 416 PRO A CA 1
ATOM 3097 C C . PRO A 1 416 ? 10.307 -12.621 -3.023 1.00 85.12 416 PRO A C 1
ATOM 3099 O O . PRO A 1 416 ? 9.339 -13.374 -2.921 1.00 85.12 416 PRO A O 1
ATOM 3102 N N . THR A 1 417 ? 10.700 -12.141 -4.197 1.00 90.81 417 THR A N 1
ATOM 3103 C CA . THR A 1 417 ? 10.097 -12.575 -5.464 1.00 90.81 417 THR A CA 1
ATOM 3104 C C . THR A 1 417 ? 11.181 -12.814 -6.500 1.00 90.81 417 THR A C 1
ATOM 3106 O O . THR A 1 417 ? 11.981 -11.919 -6.785 1.00 90.81 417 THR A O 1
ATOM 3109 N N . HIS A 1 418 ? 11.181 -14.005 -7.088 1.00 91.94 418 HIS A N 1
ATOM 3110 C CA . HIS A 1 418 ? 12.071 -14.389 -8.175 1.00 91.94 418 HIS A CA 1
ATOM 3111 C C . HIS A 1 418 ? 11.343 -14.244 -9.509 1.00 91.94 418 HIS A C 1
ATOM 3113 O O . HIS A 1 418 ? 10.347 -14.916 -9.783 1.00 91.94 418 HIS A O 1
ATOM 3119 N N . LEU A 1 419 ? 11.834 -13.329 -10.341 1.00 94.25 419 LEU A N 1
ATOM 3120 C CA . LEU A 1 419 ? 11.314 -13.079 -11.674 1.00 94.25 419 LEU A CA 1
ATOM 3121 C C . LEU A 1 419 ? 12.358 -13.500 -12.707 1.00 94.25 419 LEU A C 1
ATOM 3123 O O . LEU A 1 419 ? 13.502 -13.062 -12.657 1.00 94.25 419 LEU A O 1
ATOM 3127 N N . VAL A 1 420 ? 11.973 -14.325 -13.670 1.00 94.19 420 VAL A N 1
ATOM 3128 C CA . VAL A 1 420 ? 12.858 -14.716 -14.772 1.00 94.19 420 VAL A CA 1
ATOM 3129 C C . VAL A 1 420 ? 12.327 -14.106 -16.055 1.00 94.19 420 VAL A C 1
ATOM 3131 O O . VAL A 1 420 ? 11.149 -14.244 -16.382 1.00 94.19 420 VAL A O 1
ATOM 3134 N N . LEU A 1 421 ? 13.192 -13.407 -16.782 1.00 95.12 421 LEU A N 1
ATOM 3135 C CA . LEU A 1 421 ? 12.900 -12.877 -18.105 1.00 95.12 421 LEU A CA 1
ATOM 3136 C C . LEU A 1 421 ? 13.736 -13.629 -19.134 1.00 95.12 421 LEU A C 1
ATOM 3138 O O . LEU A 1 421 ? 14.946 -13.434 -19.198 1.00 95.12 421 LEU A O 1
ATOM 3142 N N . VAL A 1 422 ? 13.083 -14.419 -19.983 1.00 93.06 422 VAL A N 1
ATOM 3143 C CA . VAL A 1 422 ? 13.714 -15.018 -21.164 1.00 93.06 422 VAL A CA 1
ATOM 3144 C C . VAL A 1 422 ? 13.435 -14.119 -22.362 1.00 93.06 422 VAL A C 1
ATOM 3146 O O . VAL A 1 422 ? 12.303 -14.031 -22.855 1.00 93.06 422 VAL A O 1
ATOM 3149 N N . GLY A 1 423 ? 14.457 -13.404 -22.818 1.00 90.12 423 GLY A N 1
ATOM 3150 C CA . GLY A 1 423 ? 14.323 -12.477 -23.929 1.00 90.12 423 GLY A CA 1
ATOM 3151 C C . GLY A 1 423 ? 15.481 -11.500 -24.070 1.00 90.12 423 GLY A C 1
ATOM 3152 O O . GLY A 1 423 ? 16.632 -11.782 -23.758 1.00 90.12 423 GLY A O 1
ATOM 3153 N N . THR A 1 424 ? 15.166 -10.331 -24.614 1.00 90.50 424 THR A N 1
ATOM 3154 C CA . THR A 1 424 ? 16.148 -9.290 -24.927 1.00 90.50 424 THR A CA 1
ATOM 3155 C C . THR A 1 424 ? 16.397 -8.351 -23.746 1.00 90.50 424 THR A C 1
ATOM 3157 O O . THR A 1 424 ? 15.478 -8.017 -22.994 1.00 90.50 424 THR A O 1
ATOM 3160 N N . GLY A 1 425 ? 17.616 -7.805 -23.656 1.00 90.00 425 GLY A N 1
ATOM 3161 C CA . GLY A 1 425 ? 17.948 -6.745 -22.694 1.00 90.00 425 GLY A CA 1
ATOM 3162 C C . GLY A 1 425 ? 17.059 -5.500 -22.834 1.00 90.00 425 GLY A C 1
ATOM 3163 O O . GLY A 1 425 ? 16.699 -4.889 -21.836 1.00 90.00 425 GLY A O 1
ATOM 3164 N N . ARG A 1 426 ? 16.582 -5.171 -24.045 1.00 92.38 426 ARG A N 1
ATOM 3165 C CA . ARG A 1 426 ? 15.612 -4.076 -24.262 1.00 92.38 426 ARG A CA 1
ATOM 3166 C C . ARG A 1 426 ? 14.261 -4.332 -23.589 1.00 92.38 426 ARG A C 1
ATOM 3168 O O . ARG A 1 426 ? 13.626 -3.400 -23.103 1.00 92.38 426 ARG A O 1
ATOM 3175 N N . CYS A 1 427 ? 13.811 -5.587 -23.535 1.00 93.88 427 CYS A N 1
ATOM 3176 C CA . CYS A 1 427 ? 12.612 -5.945 -22.779 1.00 93.88 427 CYS A CA 1
ATOM 3177 C C . CYS A 1 427 ? 12.842 -5.775 -21.269 1.00 93.88 427 CYS A C 1
ATOM 3179 O O . CYS A 1 427 ? 11.968 -5.249 -20.579 1.00 93.88 427 CYS A O 1
ATOM 3181 N N . ALA A 1 428 ? 14.029 -6.143 -20.772 1.00 94.56 428 ALA A N 1
ATOM 3182 C CA . ALA A 1 428 ? 14.417 -5.911 -19.381 1.00 94.56 428 ALA A CA 1
ATOM 3183 C C . ALA A 1 428 ? 14.433 -4.409 -19.052 1.00 94.56 428 ALA A C 1
ATOM 3185 O O . ALA A 1 428 ? 13.820 -3.984 -18.076 1.00 94.56 428 ALA A O 1
ATOM 3186 N N . GLN A 1 429 ? 15.046 -3.596 -19.918 1.00 94.94 429 GLN A N 1
ATOM 3187 C CA . GLN A 1 429 ? 15.073 -2.133 -19.822 1.00 94.94 429 GLN A CA 1
ATOM 3188 C C . GLN A 1 429 ? 13.666 -1.529 -19.771 1.00 94.94 429 GLN A C 1
ATOM 3190 O O . GLN A 1 429 ? 13.418 -0.651 -18.950 1.00 94.94 429 GLN A O 1
ATOM 3195 N N . LEU A 1 430 ? 12.724 -2.021 -20.586 1.00 94.69 430 LEU A N 1
ATOM 3196 C CA . LEU A 1 430 ? 11.326 -1.577 -20.536 1.00 94.69 430 LEU A CA 1
ATOM 3197 C C . LEU A 1 430 ? 10.678 -1.878 -19.179 1.00 94.69 430 LEU A C 1
ATOM 3199 O O . LEU A 1 430 ? 10.022 -1.010 -18.601 1.00 94.69 430 LEU A O 1
ATOM 3203 N N . ILE A 1 431 ? 10.848 -3.102 -18.674 1.00 95.38 431 ILE A N 1
ATOM 3204 C CA . ILE A 1 431 ? 10.295 -3.528 -17.380 1.00 95.38 431 ILE A CA 1
ATOM 3205 C C . ILE A 1 431 ? 10.873 -2.669 -16.252 1.00 95.38 431 ILE A C 1
ATOM 3207 O O . ILE A 1 431 ? 10.115 -2.162 -15.427 1.00 95.38 431 ILE A O 1
ATOM 3211 N N . ILE A 1 432 ? 12.188 -2.443 -16.264 1.00 94.19 432 ILE A N 1
ATOM 3212 C CA . ILE A 1 432 ? 12.907 -1.583 -15.316 1.00 94.19 432 ILE A CA 1
ATOM 3213 C C . ILE A 1 432 ? 12.389 -0.149 -15.376 1.00 94.19 432 ILE A C 1
ATOM 3215 O O . ILE A 1 432 ? 12.018 0.410 -14.347 1.00 94.19 432 ILE A O 1
ATOM 3219 N N . PHE A 1 433 ? 12.285 0.434 -16.572 1.00 92.88 433 PHE A N 1
ATOM 3220 C CA . PHE A 1 433 ? 11.813 1.807 -16.745 1.00 92.88 433 PHE A CA 1
ATOM 3221 C C . PHE A 1 433 ? 10.394 1.998 -16.203 1.00 92.88 433 PHE A C 1
ATOM 3223 O O . PHE A 1 433 ? 10.080 3.013 -15.584 1.00 92.88 433 PHE A O 1
ATOM 3230 N N . ARG A 1 434 ? 9.533 0.991 -16.360 1.00 92.94 434 ARG A N 1
ATOM 3231 C CA . ARG A 1 434 ? 8.189 1.003 -15.776 1.00 92.94 434 ARG A CA 1
ATOM 3232 C C . ARG A 1 434 ? 8.188 0.728 -14.273 1.00 92.94 434 ARG A C 1
ATOM 3234 O O . ARG A 1 434 ? 7.347 1.282 -13.572 1.00 92.94 434 ARG A O 1
ATOM 3241 N N . ALA A 1 435 ? 9.112 -0.083 -13.763 1.00 93.38 435 ALA A N 1
ATOM 3242 C CA . ALA A 1 435 ? 9.267 -0.322 -12.329 1.00 93.38 435 ALA A CA 1
ATOM 3243 C C . ALA A 1 435 ? 9.704 0.952 -11.589 1.00 93.38 435 ALA A C 1
ATOM 3245 O O . ALA A 1 435 ? 9.154 1.249 -10.528 1.00 93.38 435 ALA A O 1
ATOM 3246 N N . LEU A 1 436 ? 10.588 1.757 -12.191 1.00 91.94 436 LEU A N 1
ATOM 3247 C CA . LEU A 1 436 ? 10.954 3.088 -11.688 1.00 91.94 436 LEU A CA 1
ATOM 3248 C C . LEU A 1 436 ? 9.717 3.986 -11.522 1.00 91.94 436 LEU A C 1
ATOM 3250 O O . LEU A 1 436 ? 9.592 4.693 -10.526 1.00 91.94 436 LEU A O 1
ATOM 3254 N N . ALA A 1 437 ? 8.742 3.904 -12.436 1.00 90.12 437 ALA A N 1
ATOM 3255 C CA . ALA A 1 437 ? 7.490 4.658 -12.326 1.00 90.12 437 ALA A CA 1
ATOM 3256 C C . ALA A 1 437 ? 6.644 4.280 -11.095 1.00 90.12 437 ALA A C 1
ATOM 3258 O O . ALA A 1 437 ? 5.865 5.101 -10.603 1.00 90.12 437 ALA A O 1
ATOM 3259 N N . LEU A 1 438 ? 6.806 3.058 -10.580 1.00 90.69 438 LEU A N 1
ATOM 3260 C CA . LEU A 1 438 ? 6.174 2.593 -9.343 1.00 90.69 438 LEU A CA 1
ATOM 3261 C C . LEU A 1 438 ? 6.957 2.996 -8.080 1.00 90.69 438 LEU A C 1
ATOM 3263 O O . LEU A 1 438 ? 6.553 2.616 -6.985 1.00 90.69 438 LEU A O 1
ATOM 3267 N N . GLY A 1 439 ? 8.053 3.752 -8.216 1.00 89.12 439 GLY A N 1
ATOM 3268 C CA . GLY A 1 439 ? 8.921 4.163 -7.110 1.00 89.12 439 GLY A CA 1
ATOM 3269 C C . GLY A 1 439 ? 9.965 3.118 -6.705 1.00 89.12 439 GLY A C 1
ATOM 3270 O O . GLY A 1 439 ? 10.517 3.214 -5.608 1.00 89.12 439 GLY A O 1
ATOM 3271 N N . ALA A 1 440 ? 10.221 2.112 -7.551 1.00 91.69 440 ALA A N 1
ATOM 3272 C CA . ALA A 1 440 ? 11.228 1.097 -7.269 1.00 91.69 440 ALA A CA 1
ATOM 3273 C C . ALA A 1 440 ? 12.651 1.664 -7.370 1.00 91.69 440 ALA A C 1
ATOM 3275 O O . ALA A 1 440 ? 12.945 2.425 -8.289 1.00 91.69 440 ALA A O 1
ATOM 3276 N N . ARG A 1 441 ? 13.540 1.237 -6.470 1.00 91.75 441 ARG A N 1
ATOM 3277 C CA . ARG A 1 441 ? 14.992 1.389 -6.618 1.00 91.75 441 ARG A CA 1
ATOM 3278 C C . ARG A 1 441 ? 15.523 0.174 -7.367 1.00 91.75 441 ARG A C 1
ATOM 3280 O O . ARG A 1 441 ? 15.262 -0.959 -6.969 1.00 91.75 441 ARG A O 1
ATOM 3287 N N . VAL A 1 442 ? 16.239 0.394 -8.453 1.00 93.25 442 VAL A N 1
ATOM 3288 C CA . VAL A 1 442 ? 16.705 -0.646 -9.363 1.00 93.25 442 VAL A CA 1
ATOM 3289 C C . VAL A 1 442 ? 18.223 -0.727 -9.301 1.00 93.25 442 VAL A C 1
ATOM 3291 O O . VAL A 1 442 ? 18.920 0.261 -9.509 1.00 93.25 442 VAL A O 1
ATOM 3294 N N . LEU A 1 443 ? 18.725 -1.928 -9.045 1.00 93.25 443 LEU A N 1
ATOM 3295 C CA . LEU A 1 443 ? 20.148 -2.240 -8.985 1.00 93.25 443 LEU A CA 1
ATOM 3296 C C . LEU A 1 443 ? 20.426 -3.238 -10.099 1.00 93.25 443 LEU A C 1
ATOM 3298 O O . LEU A 1 443 ? 19.876 -4.338 -10.077 1.00 93.25 443 LEU A O 1
ATOM 3302 N N . VAL A 1 444 ? 21.242 -2.877 -11.081 1.00 93.19 444 VAL A N 1
ATOM 3303 C CA . VAL A 1 444 ? 21.579 -3.774 -12.192 1.00 93.19 444 VAL A CA 1
ATOM 3304 C C . VAL A 1 444 ? 22.989 -4.308 -11.993 1.00 93.19 444 VAL A C 1
ATOM 3306 O O . VAL A 1 444 ? 23.958 -3.568 -12.112 1.00 93.19 444 VAL A O 1
ATOM 3309 N N . SER A 1 445 ? 23.081 -5.601 -11.703 1.00 92.56 445 SER A N 1
ATOM 3310 C CA . SER A 1 445 ? 24.302 -6.401 -11.746 1.00 92.56 445 SER A CA 1
ATOM 3311 C C . SER A 1 445 ? 24.482 -6.903 -13.176 1.00 92.56 445 SER A C 1
ATOM 3313 O O . SER A 1 445 ? 23.638 -7.655 -13.669 1.00 92.56 445 SER A O 1
ATOM 3315 N N . THR A 1 446 ? 25.517 -6.437 -13.872 1.00 90.94 446 THR A N 1
ATOM 3316 C CA . THR A 1 446 ? 25.749 -6.787 -15.282 1.00 90.94 446 THR A CA 1
ATOM 3317 C C . THR A 1 446 ? 27.232 -6.788 -15.626 1.00 90.94 446 THR A C 1
ATOM 3319 O O . THR A 1 446 ? 27.987 -5.918 -15.193 1.00 90.94 446 THR A O 1
ATOM 3322 N N . ALA A 1 447 ? 27.636 -7.725 -16.483 1.00 87.44 447 ALA A N 1
ATOM 3323 C CA . ALA A 1 447 ? 28.959 -7.730 -17.108 1.00 87.44 447 ALA A CA 1
ATOM 3324 C C . ALA A 1 447 ? 29.068 -6.785 -18.329 1.00 87.44 447 ALA A C 1
ATOM 3326 O O . ALA A 1 447 ? 30.143 -6.672 -18.912 1.00 87.44 447 ALA A O 1
ATOM 3327 N N . ARG A 1 448 ? 27.969 -6.134 -18.747 1.00 88.12 448 ARG A N 1
ATOM 3328 C CA . ARG A 1 448 ? 27.873 -5.314 -19.976 1.00 88.12 448 ARG A CA 1
ATOM 3329 C C . ARG A 1 448 ? 27.298 -3.917 -19.701 1.00 88.12 448 ARG A C 1
ATOM 3331 O O . ARG A 1 448 ? 26.197 -3.597 -20.169 1.00 88.12 448 ARG A O 1
ATOM 3338 N N . PRO A 1 449 ? 27.980 -3.066 -18.917 1.00 87.62 449 PRO A N 1
ATOM 3339 C CA . PRO A 1 449 ? 27.453 -1.759 -18.513 1.00 87.62 449 PRO A CA 1
ATOM 3340 C C . PRO A 1 449 ? 27.116 -0.835 -19.699 1.00 87.62 449 PRO A C 1
ATOM 3342 O O . PRO A 1 449 ? 26.181 -0.033 -19.621 1.00 87.62 449 PRO A O 1
ATOM 3345 N N . GLU A 1 450 ? 27.810 -0.967 -20.831 1.00 89.62 450 GLU A N 1
ATOM 3346 C CA . GLU A 1 450 ? 27.585 -0.183 -22.049 1.00 89.62 450 GLU A CA 1
ATOM 3347 C C . GLU A 1 450 ? 26.195 -0.398 -22.660 1.00 89.62 450 GLU A C 1
ATOM 3349 O O . GLU A 1 450 ? 25.608 0.545 -23.201 1.00 89.62 450 GLU A O 1
ATOM 3354 N N . ALA A 1 451 ? 25.619 -1.596 -22.508 1.00 87.75 451 ALA A N 1
ATOM 3355 C CA . ALA A 1 451 ? 24.269 -1.899 -22.979 1.00 87.75 451 ALA A CA 1
ATOM 3356 C C . ALA A 1 451 ? 23.193 -1.102 -22.218 1.00 87.75 451 ALA A C 1
ATOM 3358 O O . ALA A 1 451 ? 22.105 -0.860 -22.749 1.00 87.75 451 ALA A O 1
ATOM 3359 N N . TRP A 1 452 ? 23.502 -0.668 -20.993 1.00 88.88 452 TRP A N 1
ATOM 3360 C CA . TRP A 1 452 ? 22.601 0.041 -20.081 1.00 88.88 452 TRP A CA 1
ATOM 3361 C C . TRP A 1 452 ? 22.831 1.559 -20.053 1.00 88.88 452 TRP A C 1
ATOM 3363 O O . TRP A 1 452 ? 21.947 2.312 -19.635 1.00 88.88 452 TRP A O 1
ATOM 3373 N N . ALA A 1 453 ? 23.975 2.031 -20.560 1.00 86.75 453 ALA A N 1
ATOM 3374 C CA . ALA A 1 453 ? 24.344 3.446 -20.583 1.00 86.75 453 ALA A CA 1
ATOM 3375 C C . ALA A 1 453 ? 23.300 4.383 -21.240 1.00 86.75 453 ALA A C 1
ATOM 3377 O O . ALA A 1 453 ? 23.068 5.468 -20.698 1.00 86.75 453 ALA A O 1
ATOM 3378 N N . PRO A 1 454 ? 22.627 4.027 -22.360 1.00 86.75 454 PRO A N 1
ATOM 3379 C CA . PRO A 1 454 ? 21.597 4.888 -22.948 1.00 86.75 454 PRO A CA 1
ATOM 3380 C C . PRO A 1 454 ? 20.409 5.143 -22.012 1.00 86.75 454 PRO A C 1
ATOM 3382 O O . PRO A 1 454 ? 19.937 6.277 -21.924 1.00 86.75 454 PRO A O 1
ATOM 3385 N N . LEU A 1 455 ? 19.968 4.117 -21.276 1.00 87.31 455 LEU A N 1
ATOM 3386 C CA . LEU A 1 455 ? 18.848 4.220 -20.340 1.00 87.31 455 LEU A CA 1
ATOM 3387 C C . LEU A 1 455 ? 19.190 5.142 -19.162 1.00 87.31 455 LEU A C 1
ATOM 3389 O O . LEU A 1 455 ? 18.384 5.998 -18.806 1.00 87.31 455 LEU A O 1
ATOM 3393 N N . LEU A 1 456 ? 20.399 5.014 -18.608 1.00 87.75 456 LEU A N 1
ATOM 3394 C CA . LEU A 1 456 ? 20.887 5.874 -17.521 1.00 87.75 456 LEU A CA 1
ATOM 3395 C C . LEU A 1 456 ? 20.976 7.337 -17.942 1.00 87.75 456 LEU A C 1
ATOM 3397 O O . LEU A 1 456 ? 20.497 8.215 -17.228 1.00 87.75 456 LEU A O 1
ATOM 3401 N N . ARG A 1 457 ? 21.526 7.605 -19.134 1.00 86.75 457 ARG A N 1
ATOM 3402 C CA . ARG A 1 457 ? 21.567 8.967 -19.687 1.00 86.75 457 ARG A CA 1
ATOM 3403 C C . ARG A 1 457 ? 20.165 9.555 -19.845 1.00 86.75 457 ARG A C 1
ATOM 3405 O O . ARG A 1 457 ? 19.967 10.732 -19.565 1.00 86.75 457 ARG A O 1
ATOM 3412 N N . GLY A 1 458 ? 19.193 8.733 -20.240 1.00 81.50 458 GLY A N 1
ATOM 3413 C CA . GLY A 1 458 ? 17.789 9.126 -20.371 1.00 81.50 458 GLY A CA 1
ATOM 3414 C C . GLY A 1 458 ? 17.076 9.470 -19.060 1.00 81.50 458 GLY A C 1
ATOM 3415 O O . GLY A 1 458 ? 16.046 10.143 -19.096 1.00 81.50 458 GLY A O 1
ATOM 3416 N N . LEU A 1 459 ? 17.600 9.020 -17.917 1.00 82.38 459 LEU A N 1
ATOM 3417 C CA . LEU A 1 459 ? 17.022 9.234 -16.584 1.00 82.38 459 LEU A CA 1
ATOM 3418 C C . LEU A 1 459 ? 17.636 10.420 -15.821 1.00 82.38 459 LEU A C 1
ATOM 3420 O O . LEU A 1 459 ? 17.154 10.722 -14.736 1.00 82.38 459 LEU A O 1
ATOM 3424 N N . ALA A 1 460 ? 18.666 11.069 -16.383 1.00 64.94 460 ALA A N 1
ATOM 3425 C CA . ALA A 1 460 ? 19.368 12.271 -15.907 1.00 64.94 460 ALA A CA 1
ATOM 3426 C C . ALA A 1 460 ? 19.010 12.754 -14.478 1.00 64.94 460 ALA A C 1
ATOM 3428 O O . ALA A 1 460 ? 18.063 13.517 -14.288 1.00 64.94 460 ALA A O 1
ATOM 3429 N N . GLY A 1 461 ? 19.814 12.350 -13.486 1.00 63.97 461 GLY A N 1
ATOM 3430 C CA . GLY A 1 461 ? 19.717 12.815 -12.092 1.00 63.97 461 GLY A CA 1
ATOM 3431 C C . GLY A 1 461 ? 18.874 11.946 -11.151 1.00 63.97 461 GLY A C 1
ATOM 3432 O O . GLY A 1 461 ? 18.817 12.239 -9.961 1.00 63.97 461 GLY A O 1
ATOM 3433 N N . ASP A 1 462 ? 18.239 10.881 -11.648 1.00 68.88 462 ASP A N 1
ATOM 3434 C CA . ASP A 1 462 ? 17.519 9.913 -10.812 1.00 68.88 462 ASP A CA 1
ATOM 3435 C C . ASP A 1 462 ? 18.472 8.822 -10.282 1.00 68.88 462 ASP A C 1
ATOM 3437 O O . ASP A 1 462 ? 18.879 7.924 -11.020 1.00 68.88 462 ASP A O 1
ATOM 3441 N N . GLU A 1 463 ? 18.818 8.877 -8.992 1.00 75.12 463 GLU A N 1
ATOM 3442 C CA . GLU A 1 463 ? 19.634 7.855 -8.304 1.00 75.12 463 GLU A CA 1
ATOM 3443 C C . GLU A 1 463 ? 18.881 6.528 -8.085 1.00 75.12 463 GLU A C 1
ATOM 3445 O O . GLU A 1 463 ? 19.415 5.582 -7.504 1.00 75.12 463 GLU A O 1
ATOM 3450 N N . SER A 1 464 ? 17.631 6.427 -8.547 1.00 83.50 464 SER A N 1
ATOM 3451 C CA . SER A 1 464 ? 16.825 5.212 -8.414 1.00 83.50 464 SER A CA 1
ATOM 3452 C C . SER A 1 464 ? 17.281 4.070 -9.330 1.00 83.50 464 SER A C 1
ATOM 3454 O O . SER A 1 464 ? 16.765 2.970 -9.167 1.00 83.50 464 SER A O 1
ATOM 3456 N N . LEU A 1 465 ? 18.210 4.282 -10.273 1.00 89.81 465 LEU A N 1
ATOM 3457 C CA . LEU A 1 465 ? 18.831 3.224 -11.085 1.00 89.81 465 LEU A CA 1
ATOM 3458 C C . LEU A 1 465 ? 20.361 3.280 -10.964 1.00 89.81 465 LEU A C 1
ATOM 3460 O O . LEU A 1 465 ? 20.975 4.245 -11.414 1.00 89.81 465 LEU A O 1
ATOM 3464 N N . THR A 1 466 ? 20.983 2.219 -10.446 1.00 90.38 466 THR A N 1
ATOM 3465 C CA . THR A 1 466 ? 22.450 2.101 -10.354 1.00 90.38 466 THR A CA 1
ATOM 3466 C C . THR A 1 466 ? 22.963 0.834 -11.038 1.00 90.38 466 THR A C 1
ATOM 3468 O O . THR A 1 466 ? 22.280 -0.193 -11.080 1.00 90.38 466 THR A O 1
ATOM 3471 N N . LEU A 1 467 ? 24.176 0.909 -11.596 1.00 90.62 467 LEU A N 1
ATOM 3472 C CA . LEU A 1 467 ? 24.885 -0.245 -12.156 1.00 90.62 467 LEU A CA 1
ATOM 3473 C C . LEU A 1 467 ? 25.952 -0.730 -11.186 1.00 90.62 467 LEU A C 1
ATOM 3475 O O . LEU A 1 467 ? 26.661 0.075 -10.582 1.00 90.62 467 LEU A O 1
ATOM 3479 N N . HIS A 1 468 ? 26.104 -2.043 -11.113 1.00 89.81 468 HIS A N 1
ATOM 3480 C CA . HIS A 1 468 ? 27.123 -2.712 -10.327 1.00 89.81 468 HIS A CA 1
ATOM 3481 C C . HIS A 1 468 ? 27.765 -3.834 -11.151 1.00 89.81 468 HIS A C 1
ATOM 3483 O O . HIS A 1 468 ? 27.094 -4.430 -12.003 1.00 89.81 468 HIS A O 1
ATOM 3489 N N . PRO A 1 469 ? 29.055 -4.133 -10.916 1.00 86.00 469 PRO A N 1
ATOM 3490 C CA . PRO A 1 469 ? 29.671 -5.324 -11.481 1.00 86.00 469 PRO A CA 1
ATOM 3491 C C . PRO A 1 469 ? 28.966 -6.596 -10.968 1.00 86.00 469 PRO A C 1
ATOM 3493 O O . PRO A 1 469 ? 28.300 -6.547 -9.926 1.00 86.00 469 PRO A O 1
ATOM 3496 N N . PRO A 1 470 ? 29.112 -7.733 -11.673 1.00 84.19 470 PRO A N 1
ATOM 3497 C CA . PRO A 1 470 ? 28.604 -9.018 -11.209 1.00 84.19 470 PRO A CA 1
ATOM 3498 C C . PRO A 1 470 ? 29.099 -9.350 -9.797 1.00 84.19 470 PRO A C 1
ATOM 3500 O O . PRO A 1 470 ? 30.255 -9.089 -9.471 1.00 84.19 470 PRO A O 1
ATOM 3503 N N . GLY A 1 471 ? 28.230 -9.941 -8.970 1.00 74.31 471 GLY A N 1
ATOM 3504 C CA . GLY A 1 471 ? 28.569 -10.306 -7.586 1.00 74.31 471 GLY A CA 1
ATOM 3505 C C . GLY A 1 471 ? 28.250 -9.229 -6.544 1.00 74.31 471 GLY A C 1
ATOM 3506 O O . GLY A 1 471 ? 28.999 -9.042 -5.596 1.00 74.31 471 GLY A O 1
ATOM 3507 N N . LEU A 1 472 ? 27.143 -8.496 -6.707 1.00 74.69 472 LEU A N 1
ATOM 3508 C CA . LEU A 1 472 ? 26.695 -7.525 -5.706 1.00 74.69 472 LEU A CA 1
ATOM 3509 C C . LEU A 1 472 ? 26.369 -8.202 -4.357 1.00 74.69 472 LEU A C 1
ATOM 3511 O O . LEU A 1 472 ? 25.355 -8.892 -4.232 1.00 74.69 472 LEU A O 1
ATOM 3515 N N . ASP A 1 473 ? 27.177 -7.917 -3.336 1.00 66.81 473 ASP A N 1
ATOM 3516 C CA . ASP A 1 473 ? 27.041 -8.527 -2.005 1.00 66.81 473 ASP A CA 1
ATOM 3517 C C . ASP A 1 473 ? 25.998 -7.841 -1.108 1.00 66.81 473 ASP A C 1
ATOM 3519 O O . ASP A 1 473 ? 25.373 -8.480 -0.261 1.00 66.81 473 ASP A O 1
ATOM 3523 N N . THR A 1 474 ? 25.788 -6.528 -1.275 1.00 78.31 474 THR A N 1
ATOM 3524 C CA . THR A 1 474 ? 24.919 -5.737 -0.388 1.00 78.31 474 THR A CA 1
ATOM 3525 C C . THR A 1 474 ? 23.747 -5.125 -1.142 1.00 78.31 474 THR A C 1
ATOM 3527 O O . THR A 1 474 ? 23.910 -4.199 -1.932 1.00 78.31 474 THR A O 1
ATOM 3530 N N . VAL A 1 475 ? 22.539 -5.604 -0.836 1.00 81.00 475 VAL A N 1
ATOM 3531 C CA . VAL A 1 475 ? 21.281 -5.044 -1.347 1.00 81.00 475 VAL A CA 1
ATOM 3532 C C . VAL A 1 475 ? 20.649 -4.148 -0.267 1.00 81.00 475 VAL A C 1
ATOM 3534 O O . VAL A 1 475 ? 20.446 -4.619 0.861 1.00 81.00 475 VAL A O 1
ATOM 3537 N N . PRO A 1 476 ? 20.310 -2.876 -0.560 1.00 82.44 476 PRO A N 1
ATOM 3538 C CA . PRO A 1 476 ? 19.567 -2.018 0.356 1.00 82.44 476 PRO A CA 1
ATOM 3539 C C . PRO A 1 476 ? 18.213 -2.646 0.732 1.00 82.44 476 PRO A C 1
ATOM 3541 O O . PRO A 1 476 ? 17.622 -3.373 -0.068 1.00 82.44 476 PRO A O 1
ATOM 3544 N N . PRO A 1 477 ? 17.696 -2.394 1.945 1.00 79.94 477 PRO A N 1
ATOM 3545 C CA . PRO A 1 477 ? 16.400 -2.925 2.348 1.00 79.94 477 PRO A CA 1
ATOM 3546 C C . PRO A 1 477 ? 15.276 -2.308 1.504 1.00 79.94 477 PRO A C 1
ATOM 3548 O O . PRO A 1 477 ? 15.174 -1.086 1.390 1.00 79.94 477 PRO A O 1
ATOM 3551 N N . GLY A 1 478 ? 14.425 -3.160 0.931 1.00 82.62 478 GLY A N 1
ATOM 3552 C CA . GLY A 1 478 ? 13.192 -2.739 0.276 1.00 82.62 478 GLY A CA 1
ATOM 3553 C C . GLY A 1 478 ? 12.093 -2.420 1.285 1.00 82.62 478 GLY A C 1
ATOM 3554 O O . GLY A 1 478 ? 12.016 -3.011 2.364 1.00 82.62 478 GLY A O 1
ATOM 3555 N N . SER A 1 479 ? 11.217 -1.490 0.919 1.00 81.62 479 SER A N 1
ATOM 3556 C CA . SER A 1 479 ? 9.986 -1.198 1.656 1.00 81.62 479 SER A CA 1
ATOM 3557 C C . SER A 1 479 ? 8.792 -1.153 0.710 1.00 81.62 479 SER A C 1
ATOM 3559 O O . SER A 1 479 ? 8.954 -1.095 -0.509 1.00 81.62 479 SER A O 1
ATOM 3561 N N . GLN A 1 480 ? 7.583 -1.108 1.269 1.00 83.50 480 GLN A N 1
ATOM 3562 C CA . GLN A 1 480 ? 6.375 -0.905 0.479 1.00 83.50 480 GLN A CA 1
ATOM 3563 C C . GLN A 1 480 ? 6.467 0.365 -0.395 1.00 83.50 480 GLN A C 1
ATOM 3565 O O . GLN A 1 480 ? 6.093 0.351 -1.563 1.00 83.50 480 GLN A O 1
ATOM 3570 N N . LEU A 1 481 ? 7.000 1.465 0.140 1.00 81.25 481 LEU A N 1
ATOM 3571 C CA . LEU A 1 481 ? 7.043 2.755 -0.559 1.00 81.25 481 LEU A CA 1
ATOM 3572 C C . LEU A 1 481 ? 8.220 2.891 -1.523 1.00 81.25 481 LEU A C 1
ATOM 3574 O O . LEU A 1 481 ? 8.141 3.644 -2.492 1.00 81.25 481 LEU A O 1
ATOM 3578 N N . THR A 1 482 ? 9.313 2.190 -1.234 1.00 86.19 482 THR A N 1
ATOM 3579 C CA . THR A 1 482 ? 10.515 2.150 -2.063 1.00 86.19 482 THR A CA 1
ATOM 3580 C C . THR A 1 482 ? 10.959 0.696 -2.242 1.00 86.19 482 THR A C 1
ATOM 3582 O O . THR A 1 482 ? 11.907 0.251 -1.590 1.00 86.19 482 THR A O 1
ATOM 3585 N N . PRO A 1 483 ? 10.250 -0.087 -3.078 1.00 91.44 483 PRO A N 1
ATOM 3586 C CA . PRO A 1 483 ? 10.613 -1.479 -3.310 1.00 91.44 483 PRO A CA 1
ATOM 3587 C C . PRO A 1 483 ? 11.931 -1.569 -4.085 1.00 91.44 483 PRO A C 1
ATOM 3589 O O . PRO A 1 483 ? 12.320 -0.621 -4.768 1.00 91.44 483 PRO A O 1
ATOM 3592 N N . VAL A 1 484 ? 12.622 -2.703 -3.998 1.00 93.00 484 VAL A N 1
ATOM 3593 C CA . VAL A 1 484 ? 13.920 -2.913 -4.656 1.00 93.00 484 VAL A CA 1
ATOM 3594 C C . VAL A 1 484 ? 13.785 -3.944 -5.773 1.00 93.00 484 VAL A C 1
ATOM 3596 O O . VAL A 1 484 ? 13.214 -5.014 -5.574 1.00 93.00 484 VAL A O 1
ATOM 3599 N N . LEU A 1 485 ? 14.328 -3.636 -6.950 1.00 94.69 485 LEU A N 1
ATOM 3600 C CA . LEU A 1 485 ? 14.470 -4.560 -8.074 1.00 94.69 485 LEU A CA 1
ATOM 3601 C C . LEU A 1 485 ? 15.959 -4.805 -8.334 1.00 94.69 485 LEU A C 1
ATOM 3603 O O . LEU A 1 485 ? 16.645 -3.945 -8.884 1.00 94.69 485 LEU A O 1
ATOM 3607 N N . LEU A 1 486 ? 16.450 -5.979 -7.953 1.00 93.81 486 LEU A N 1
ATOM 3608 C CA . LEU A 1 486 ? 17.790 -6.443 -8.291 1.00 93.81 486 LEU A CA 1
ATOM 3609 C C . LEU A 1 486 ? 17.740 -7.154 -9.641 1.00 93.81 486 LEU A C 1
ATOM 3611 O O . LEU A 1 486 ? 17.029 -8.141 -9.788 1.00 93.81 486 LEU A O 1
ATOM 3615 N N . VAL A 1 487 ? 18.497 -6.685 -10.620 1.00 94.00 487 VAL A N 1
ATOM 3616 C CA . VAL A 1 487 ? 18.557 -7.269 -11.961 1.00 94.00 487 VAL A CA 1
ATOM 3617 C C . VAL A 1 487 ? 19.893 -7.971 -12.125 1.00 94.00 487 VAL A C 1
ATOM 3619 O O . VAL A 1 487 ? 20.927 -7.339 -11.949 1.00 94.00 487 VAL A O 1
ATOM 3622 N N . ARG A 1 488 ? 19.869 -9.260 -12.460 1.00 92.25 488 ARG A N 1
ATOM 3623 C CA . ARG A 1 488 ? 21.049 -10.060 -12.802 1.00 92.25 488 ARG A CA 1
ATOM 3624 C C . ARG A 1 488 ? 21.063 -10.281 -14.311 1.00 92.25 488 ARG A C 1
ATOM 3626 O O . ARG A 1 488 ? 20.260 -11.055 -14.832 1.00 92.25 488 ARG A O 1
ATOM 3633 N N . ASP A 1 489 ? 21.928 -9.550 -14.999 1.00 88.19 489 ASP A N 1
ATOM 3634 C CA . ASP A 1 489 ? 22.191 -9.653 -16.440 1.00 88.19 489 ASP A CA 1
ATOM 3635 C C . ASP A 1 489 ? 23.586 -10.256 -16.643 1.00 88.19 489 ASP A C 1
ATOM 3637 O O . ASP A 1 489 ? 24.509 -9.622 -17.162 1.00 88.19 489 ASP A O 1
ATOM 3641 N N . ASP A 1 490 ? 23.722 -11.499 -16.185 1.00 69.94 490 ASP A N 1
ATOM 3642 C CA . ASP A 1 490 ? 24.944 -12.286 -16.272 1.00 69.94 490 ASP A CA 1
ATOM 3643 C C . ASP A 1 490 ? 24.686 -13.417 -17.277 1.00 69.94 490 ASP A C 1
ATOM 3645 O O . ASP A 1 490 ? 23.766 -14.221 -17.111 1.00 69.94 490 ASP A O 1
ATOM 3649 N N . ARG A 1 491 ? 25.459 -13.482 -18.367 1.00 52.50 491 ARG A N 1
ATOM 3650 C CA . ARG A 1 491 ? 25.405 -14.648 -19.259 1.00 52.50 491 ARG A CA 1
ATOM 3651 C C . ARG A 1 491 ? 25.987 -15.827 -18.471 1.00 52.50 491 ARG A C 1
ATOM 3653 O O . ARG A 1 491 ? 27.089 -15.653 -17.951 1.00 52.50 491 ARG A O 1
ATOM 3660 N N . PRO A 1 492 ? 25.353 -17.012 -18.413 1.00 48.47 492 PRO A N 1
ATOM 3661 C CA . PRO A 1 492 ? 26.081 -18.194 -17.982 1.00 48.47 492 PRO A CA 1
ATOM 3662 C C . PRO A 1 492 ? 27.256 -18.362 -18.947 1.00 48.47 492 PRO A C 1
ATOM 3664 O O . PRO A 1 492 ? 27.078 -18.612 -20.143 1.00 48.47 492 PRO A O 1
ATOM 3667 N N . THR A 1 493 ? 28.466 -18.109 -18.455 1.00 37.78 493 THR A N 1
ATOM 3668 C CA . THR A 1 493 ? 29.686 -18.497 -19.145 1.00 37.78 493 THR A CA 1
ATOM 3669 C C . THR A 1 493 ? 29.621 -20.007 -19.262 1.00 37.78 493 THR A C 1
ATOM 3671 O O . THR A 1 493 ? 29.627 -20.700 -18.245 1.00 37.78 493 THR A O 1
ATOM 3674 N N . THR A 1 494 ? 29.516 -20.518 -20.486 1.00 31.64 494 THR A N 1
ATOM 3675 C CA . THR A 1 494 ? 29.825 -21.917 -20.774 1.00 31.64 494 THR A CA 1
ATOM 3676 C C . THR A 1 494 ? 31.127 -22.250 -20.036 1.00 31.64 494 THR A C 1
ATOM 3678 O O . THR A 1 494 ? 32.098 -21.509 -20.226 1.00 31.64 494 THR A O 1
ATOM 3681 N N . PRO A 1 495 ? 31.175 -23.272 -19.162 1.00 32.56 495 PRO A N 1
ATOM 3682 C CA . PRO A 1 495 ? 32.441 -23.657 -18.557 1.00 32.56 495 PRO A CA 1
ATOM 3683 C C . PRO A 1 495 ? 33.406 -24.001 -19.702 1.00 32.56 495 PRO A C 1
ATOM 3685 O O . PRO A 1 495 ? 32.965 -24.627 -20.672 1.00 32.56 495 PRO A O 1
ATOM 3688 N N . PRO A 1 496 ? 34.678 -23.562 -19.666 1.00 31.30 496 PRO A N 1
ATOM 3689 C CA . PRO A 1 496 ? 35.609 -23.882 -20.734 1.00 31.30 496 PRO A CA 1
ATOM 3690 C C . PRO A 1 496 ? 35.722 -25.402 -20.833 1.00 31.30 496 PRO A C 1
ATOM 3692 O O . PRO A 1 496 ? 36.167 -26.084 -19.910 1.00 31.30 496 PRO A O 1
ATOM 3695 N N . ALA A 1 497 ? 35.247 -25.930 -21.958 1.00 33.62 497 ALA A N 1
ATOM 3696 C CA . ALA A 1 497 ? 35.454 -27.308 -22.333 1.00 33.62 497 ALA A CA 1
ATOM 3697 C C . ALA A 1 497 ? 36.960 -27.530 -22.505 1.00 33.62 497 ALA A C 1
ATOM 3699 O O . ALA A 1 497 ? 37.589 -26.856 -23.312 1.00 33.62 497 ALA A O 1
ATOM 3700 N N . GLY A 1 498 ? 37.494 -28.481 -21.740 1.00 34.84 498 GLY A N 1
ATOM 3701 C CA . GLY A 1 498 ? 38.697 -29.237 -22.065 1.00 34.84 498 GLY A CA 1
ATOM 3702 C C . GLY A 1 498 ? 39.975 -28.432 -22.282 1.00 34.84 498 GLY A C 1
ATOM 3703 O O . GLY A 1 498 ? 40.311 -28.084 -23.407 1.00 34.84 498 GLY A O 1
ATOM 3704 N N . GLN A 1 499 ? 40.789 -28.331 -21.234 1.00 33.09 499 GLN A N 1
ATOM 3705 C CA . GLN A 1 499 ? 42.232 -28.430 -21.427 1.00 33.09 499 GLN A CA 1
ATOM 3706 C C . GLN A 1 499 ? 42.784 -29.471 -20.455 1.00 33.09 499 GLN A C 1
ATOM 3708 O O . GLN A 1 499 ? 43.263 -29.171 -19.368 1.00 33.09 499 GLN A O 1
ATOM 3713 N N . GLN A 1 500 ? 42.635 -30.735 -20.858 1.00 37.72 500 GLN A N 1
ATOM 3714 C CA . GLN A 1 500 ? 43.593 -31.768 -20.497 1.00 37.72 500 GLN A CA 1
ATOM 3715 C C . GLN A 1 500 ? 44.824 -31.537 -21.375 1.00 37.72 500 GLN A C 1
ATOM 3717 O O . GLN A 1 500 ? 44.773 -31.744 -22.585 1.00 37.72 500 GLN A O 1
ATOM 3722 N N . SER A 1 501 ? 45.913 -31.094 -20.766 1.00 31.30 501 SER A N 1
ATOM 3723 C CA . SER A 1 501 ? 47.258 -31.319 -21.282 1.00 31.30 501 SER A CA 1
ATOM 3724 C C . SER A 1 501 ? 48.136 -31.647 -20.087 1.00 31.30 501 SER A C 1
ATOM 3726 O O . SER A 1 501 ? 48.458 -30.787 -19.270 1.00 31.30 501 SER A O 1
ATOM 3728 N N . SER A 1 502 ? 48.393 -32.941 -19.980 1.00 32.19 502 SER A N 1
ATOM 3729 C CA . SER A 1 502 ? 49.436 -33.600 -19.215 1.00 32.19 502 SER A CA 1
ATOM 3730 C C . SER A 1 502 ? 50.802 -32.968 -19.495 1.00 32.19 502 SER A C 1
ATOM 3732 O O . SER A 1 502 ? 51.098 -32.704 -20.654 1.00 32.19 502 SER A O 1
ATOM 3734 N N . ASP A 1 503 ? 51.622 -32.792 -18.460 1.00 32.66 503 ASP A N 1
ATOM 3735 C CA . ASP A 1 503 ? 53.054 -33.110 -18.505 1.00 32.66 503 ASP A CA 1
ATOM 3736 C C . ASP A 1 503 ? 53.582 -33.335 -17.074 1.00 32.66 503 ASP A C 1
ATOM 3738 O O . ASP A 1 503 ? 53.093 -32.758 -16.102 1.00 32.66 503 ASP A O 1
ATOM 3742 N N . GLU A 1 504 ? 54.503 -34.291 -16.975 1.00 33.66 504 GLU A N 1
ATOM 3743 C CA . GLU A 1 504 ? 54.921 -35.076 -15.806 1.00 33.66 504 GLU A CA 1
ATOM 3744 C C . GLU A 1 504 ? 55.903 -34.394 -14.818 1.00 33.66 504 GLU A C 1
ATOM 3746 O O . GLU A 1 504 ? 56.734 -33.589 -15.220 1.00 33.66 504 GLU A O 1
ATOM 3751 N N . ALA A 1 505 ? 55.802 -34.826 -13.538 1.00 31.16 505 ALA A N 1
ATOM 3752 C CA . ALA A 1 505 ? 56.819 -35.162 -12.496 1.00 31.16 505 ALA A CA 1
ATOM 3753 C C . ALA A 1 505 ? 58.043 -34.232 -12.270 1.00 31.16 505 ALA A C 1
ATOM 3755 O O . ALA A 1 505 ? 58.769 -33.942 -13.208 1.00 31.16 505 ALA A O 1
ATOM 3756 N N . GLY A 1 506 ? 58.478 -33.787 -11.074 1.00 27.86 506 GLY A N 1
ATOM 3757 C CA . GLY A 1 506 ? 58.355 -34.090 -9.619 1.00 27.86 506 GLY A CA 1
ATOM 3758 C C . GLY A 1 506 ? 59.716 -33.682 -8.951 1.00 27.86 506 GLY A C 1
ATOM 3759 O O . GLY A 1 506 ? 60.602 -33.285 -9.710 1.00 27.86 506 GLY A O 1
ATOM 3760 N N . PRO A 1 507 ? 60.033 -33.824 -7.634 1.00 44.59 507 PRO A N 1
ATOM 3761 C CA . PRO A 1 507 ? 59.259 -33.814 -6.381 1.00 44.59 507 PRO A CA 1
ATOM 3762 C C . PRO A 1 507 ? 59.728 -32.747 -5.319 1.00 44.59 507 PRO A C 1
ATOM 3764 O O . PRO A 1 507 ? 60.683 -32.009 -5.531 1.00 44.59 507 PRO A O 1
ATOM 3767 N N . GLU A 1 508 ? 58.997 -32.709 -4.190 1.00 32.50 508 GLU A N 1
ATOM 3768 C CA . GLU A 1 508 ? 58.970 -31.889 -2.935 1.00 32.50 508 GLU A CA 1
ATOM 3769 C C . GLU A 1 508 ? 60.270 -31.634 -2.096 1.00 32.50 508 GLU A C 1
ATOM 3771 O O . GLU A 1 508 ? 61.320 -32.131 -2.504 1.00 32.50 508 GLU A O 1
ATOM 3776 N N . PRO A 1 509 ? 60.256 -31.028 -0.859 1.00 50.06 509 PRO A N 1
ATOM 3777 C CA . PRO A 1 509 ? 59.263 -30.194 -0.110 1.00 50.06 509 PRO A CA 1
ATOM 3778 C C . PRO A 1 509 ? 59.858 -28.918 0.561 1.00 50.06 509 PRO A C 1
ATOM 3780 O O . PRO A 1 509 ? 61.073 -28.744 0.634 1.00 50.06 509 PRO A O 1
ATOM 3783 N N . GLY A 1 510 ? 59.010 -28.063 1.158 1.00 28.09 510 GLY A N 1
ATOM 3784 C CA . GLY A 1 510 ? 59.466 -27.034 2.110 1.00 28.09 510 GLY A CA 1
ATOM 3785 C C . GLY A 1 510 ? 58.380 -26.094 2.651 1.00 28.09 510 GLY A C 1
ATOM 3786 O O . GLY A 1 510 ? 58.160 -25.038 2.077 1.00 28.09 510 GLY A O 1
ATOM 3787 N N . ASP A 1 511 ? 57.748 -26.526 3.744 1.00 29.64 511 ASP A N 1
ATOM 3788 C CA . ASP A 1 511 ? 57.268 -25.782 4.922 1.00 29.64 511 ASP A CA 1
ATOM 3789 C C . ASP A 1 511 ? 56.418 -24.484 4.869 1.00 29.64 511 ASP A C 1
ATOM 3791 O O . ASP A 1 511 ? 56.653 -23.531 4.138 1.00 29.64 511 ASP A O 1
ATOM 3795 N N . GLU A 1 512 ? 55.502 -24.466 5.849 1.00 29.58 512 GLU A N 1
ATOM 3796 C CA . GLU A 1 512 ? 54.902 -23.321 6.555 1.00 29.58 512 GLU A CA 1
ATOM 3797 C C . GLU A 1 512 ? 53.643 -22.604 6.007 1.00 29.58 512 GLU A C 1
ATOM 3799 O O . GLU A 1 512 ? 53.672 -21.608 5.296 1.00 29.58 512 GLU A O 1
ATOM 3804 N N . ALA A 1 513 ? 52.518 -23.055 6.581 1.00 29.92 513 ALA A N 1
ATOM 3805 C CA . ALA A 1 513 ? 51.589 -22.258 7.393 1.00 29.92 513 ALA A CA 1
ATOM 3806 C C . ALA A 1 513 ? 50.528 -21.333 6.745 1.00 29.92 513 ALA A C 1
ATOM 3808 O O . ALA A 1 513 ? 50.782 -20.461 5.927 1.00 29.92 513 ALA A O 1
ATOM 3809 N N . ALA A 1 514 ? 49.338 -21.450 7.358 1.00 29.52 514 ALA A N 1
ATOM 3810 C CA . ALA A 1 514 ? 48.277 -20.454 7.536 1.00 29.52 514 ALA A CA 1
ATOM 3811 C C . ALA A 1 514 ? 47.084 -20.439 6.553 1.00 29.52 514 ALA A C 1
ATOM 3813 O O . ALA A 1 514 ? 47.130 -19.916 5.447 1.00 29.52 514 ALA A O 1
ATOM 3814 N N . GLY A 1 515 ? 45.928 -20.852 7.094 1.00 28.45 515 GLY A N 1
ATOM 3815 C CA . GLY A 1 515 ? 44.682 -20.099 6.926 1.00 28.45 515 GLY A CA 1
ATOM 3816 C C . GLY A 1 515 ? 43.728 -20.568 5.831 1.00 28.45 515 GLY A C 1
ATOM 3817 O O . GLY A 1 515 ? 43.582 -19.909 4.804 1.00 28.45 515 GLY A O 1
ATOM 3818 N N . GLY A 1 516 ? 42.968 -21.631 6.111 1.00 28.14 516 GLY A N 1
ATOM 3819 C CA . GLY A 1 516 ? 41.755 -21.959 5.363 1.00 28.14 516 GLY A CA 1
ATOM 3820 C C . GLY A 1 516 ? 40.722 -20.831 5.459 1.00 28.14 516 GLY A C 1
ATOM 3821 O O . GLY A 1 516 ? 40.022 -20.704 6.462 1.00 28.14 516 GLY A O 1
ATOM 3822 N N . HIS A 1 517 ? 40.613 -20.017 4.410 1.00 33.84 517 HIS A N 1
ATOM 3823 C CA . HIS A 1 517 ? 39.543 -19.036 4.267 1.00 33.84 517 HIS A CA 1
ATOM 3824 C C . HIS A 1 517 ? 38.370 -19.682 3.536 1.00 33.84 517 HIS A C 1
ATOM 3826 O O . HIS A 1 517 ? 38.410 -19.963 2.341 1.00 33.84 517 HIS A O 1
ATOM 3832 N N . SER A 1 518 ? 37.322 -19.933 4.314 1.00 31.91 518 SER A N 1
ATOM 3833 C CA . SER A 1 518 ? 36.034 -20.455 3.878 1.00 31.91 518 SER A CA 1
ATOM 3834 C C . SER A 1 518 ? 35.377 -19.519 2.851 1.00 31.91 518 SER A C 1
ATOM 3836 O O . SER A 1 518 ? 34.869 -18.457 3.204 1.00 31.91 518 SER A O 1
ATOM 3838 N N . THR A 1 519 ? 35.319 -19.934 1.585 1.00 34.25 519 THR A N 1
ATOM 3839 C CA . THR A 1 519 ? 34.564 -19.297 0.483 1.00 34.25 519 THR A CA 1
ATOM 3840 C C . THR A 1 519 ? 33.038 -19.458 0.600 1.00 34.25 519 THR A C 1
ATOM 3842 O O . THR A 1 519 ? 32.285 -19.062 -0.285 1.00 34.25 519 THR A O 1
ATOM 3845 N N . THR A 1 520 ? 32.542 -19.991 1.717 1.00 35.91 520 THR A N 1
ATOM 3846 C CA . THR A 1 520 ? 31.119 -20.248 1.987 1.00 35.91 520 THR A CA 1
ATOM 3847 C C . THR A 1 520 ? 30.349 -19.041 2.547 1.00 35.91 520 THR A C 1
ATOM 3849 O O . THR A 1 520 ? 29.123 -19.092 2.629 1.00 35.91 520 THR A O 1
ATOM 3852 N N . GLY A 1 521 ? 31.024 -17.941 2.907 1.00 27.84 521 GLY A N 1
ATOM 3853 C CA . GLY A 1 521 ? 30.385 -16.754 3.496 1.00 27.84 521 GLY A CA 1
ATOM 3854 C C . GLY A 1 521 ? 29.657 -15.848 2.491 1.00 27.84 521 GLY A C 1
ATOM 3855 O O . GLY A 1 521 ? 28.549 -15.388 2.759 1.00 27.84 521 GLY A O 1
ATOM 3856 N N . THR A 1 522 ? 30.235 -15.616 1.312 1.00 35.16 522 THR A N 1
ATOM 3857 C CA . THR A 1 522 ? 29.758 -14.596 0.356 1.00 35.16 522 THR A CA 1
ATOM 3858 C C . THR A 1 522 ? 28.477 -15.019 -0.370 1.00 35.16 522 THR A C 1
ATOM 3860 O O . THR A 1 522 ? 27.530 -14.240 -0.482 1.00 35.16 522 THR A O 1
ATOM 3863 N N . ALA A 1 523 ? 28.376 -16.293 -0.768 1.00 35.81 523 ALA A N 1
ATOM 3864 C CA . ALA A 1 523 ? 27.175 -16.835 -1.409 1.00 35.81 523 ALA A CA 1
ATOM 3865 C C . ALA A 1 523 ? 25.962 -16.873 -0.457 1.00 35.81 523 ALA A C 1
ATOM 3867 O O . ALA A 1 523 ? 24.836 -16.585 -0.868 1.00 35.81 523 ALA A O 1
ATOM 3868 N N . ALA A 1 524 ? 26.186 -17.162 0.831 1.00 32.16 524 ALA A N 1
ATOM 3869 C CA . ALA A 1 524 ? 25.132 -17.172 1.845 1.00 32.16 524 ALA A CA 1
ATOM 3870 C C . ALA A 1 524 ? 24.585 -15.760 2.125 1.00 32.16 524 ALA A C 1
ATOM 3872 O O . ALA A 1 524 ? 23.372 -15.595 2.268 1.00 32.16 524 ALA A O 1
ATOM 3873 N N . VAL A 1 525 ? 25.445 -14.735 2.141 1.00 35.50 525 VAL A N 1
ATOM 3874 C CA . VAL A 1 525 ? 25.044 -13.330 2.347 1.00 35.50 525 VAL A CA 1
ATOM 3875 C C . VAL A 1 525 ? 24.310 -12.768 1.121 1.00 35.50 525 VAL A C 1
ATOM 3877 O O . VAL A 1 525 ? 23.257 -12.148 1.285 1.00 35.50 525 VAL A O 1
ATOM 3880 N N . ALA A 1 526 ? 24.765 -13.062 -0.103 1.00 41.00 526 ALA A N 1
ATOM 3881 C CA . ALA A 1 526 ? 24.071 -12.668 -1.336 1.00 41.00 526 ALA A CA 1
ATOM 3882 C C . ALA A 1 526 ? 22.706 -13.375 -1.502 1.00 41.00 526 ALA A C 1
ATOM 3884 O O . ALA A 1 526 ? 21.729 -12.764 -1.952 1.00 41.00 526 ALA A O 1
ATOM 3885 N N . SER A 1 527 ? 22.599 -14.641 -1.075 1.00 40.56 527 SER A N 1
ATOM 3886 C CA . SER A 1 527 ? 21.326 -15.376 -1.023 1.00 40.56 527 SER A CA 1
ATOM 3887 C C . SER A 1 527 ? 20.371 -14.788 0.029 1.00 40.56 527 SER A C 1
ATOM 3889 O O . SER A 1 527 ? 19.185 -14.606 -0.254 1.00 40.56 527 SER A O 1
ATOM 3891 N N . GLN A 1 528 ? 20.874 -14.388 1.204 1.00 45.09 528 GLN A N 1
ATOM 3892 C CA . GLN A 1 528 ? 20.089 -13.715 2.255 1.00 45.09 528 GLN A CA 1
ATOM 3893 C C . GLN A 1 528 ? 19.675 -12.277 1.884 1.00 45.09 528 GLN A C 1
ATOM 3895 O O . GLN A 1 528 ? 18.625 -11.798 2.315 1.00 45.09 528 GLN A O 1
ATOM 3900 N N . ALA A 1 529 ? 20.453 -11.573 1.058 1.00 47.25 529 ALA A N 1
ATOM 3901 C CA . ALA A 1 529 ? 20.090 -10.248 0.553 1.00 47.25 529 ALA A CA 1
ATOM 3902 C C . ALA A 1 529 ? 18.880 -10.305 -0.403 1.00 47.25 529 ALA A C 1
ATOM 3904 O O . ALA A 1 529 ? 18.040 -9.400 -0.394 1.00 47.25 529 ALA A O 1
ATOM 3905 N N . SER A 1 530 ? 18.748 -11.399 -1.165 1.00 50.44 530 SER A N 1
ATOM 3906 C CA . SER A 1 530 ? 17.607 -11.659 -2.056 1.00 50.44 530 SER A CA 1
ATOM 3907 C C . SER A 1 530 ? 16.339 -12.146 -1.341 1.00 50.44 530 SER A C 1
ATOM 3909 O O . SER A 1 530 ? 15.259 -12.062 -1.918 1.00 50.44 530 SER A O 1
ATOM 3911 N N . SER A 1 531 ? 16.433 -12.580 -0.075 1.00 59.47 531 SER A N 1
ATOM 3912 C CA . SER A 1 531 ? 15.301 -13.112 0.706 1.00 59.47 531 SER A CA 1
ATOM 3913 C C . SER A 1 531 ? 14.521 -12.043 1.493 1.00 59.47 531 SER A C 1
ATOM 3915 O O . SER A 1 531 ? 13.710 -12.364 2.367 1.00 59.47 531 SER A O 1
ATOM 3917 N N . ARG A 1 532 ? 14.792 -10.758 1.240 1.00 73.25 532 ARG A N 1
ATOM 3918 C CA . ARG A 1 532 ? 14.190 -9.630 1.966 1.00 73.25 532 ARG A CA 1
ATOM 3919 C C . ARG A 1 532 ? 12.801 -9.276 1.403 1.00 73.25 532 ARG A C 1
ATOM 3921 O O . ARG A 1 532 ? 12.564 -9.436 0.208 1.00 73.25 532 ARG A O 1
ATOM 3928 N N . PRO A 1 533 ? 11.857 -8.806 2.243 1.00 82.31 533 PRO A N 1
ATOM 3929 C CA . PRO A 1 533 ? 10.560 -8.330 1.761 1.00 82.31 533 PRO A CA 1
ATOM 3930 C C . PRO A 1 533 ? 10.724 -7.153 0.808 1.00 82.31 533 PRO A C 1
ATOM 3932 O O . PRO A 1 533 ? 11.663 -6.372 0.947 1.00 82.31 533 PRO A O 1
ATOM 3935 N N . TRP A 1 534 ? 9.772 -7.001 -0.111 1.00 88.88 534 TRP A N 1
ATOM 3936 C CA . TRP A 1 534 ? 9.754 -5.909 -1.085 1.00 88.88 534 TRP A CA 1
ATOM 3937 C C . TRP A 1 534 ? 10.995 -5.865 -1.993 1.00 88.88 534 TRP A C 1
ATOM 3939 O O . TRP A 1 534 ? 11.237 -4.849 -2.645 1.00 88.88 534 TRP A O 1
ATOM 3949 N N . THR A 1 535 ? 11.737 -6.975 -2.070 1.00 92.12 535 THR A N 1
ATOM 3950 C CA . THR A 1 535 ? 12.875 -7.171 -2.968 1.00 92.12 535 THR A CA 1
ATOM 3951 C C . THR A 1 535 ? 12.511 -8.196 -4.035 1.00 92.12 535 THR A C 1
ATOM 3953 O O . THR A 1 535 ? 12.180 -9.346 -3.738 1.00 92.12 535 THR A O 1
ATOM 3956 N N . THR A 1 536 ? 12.599 -7.785 -5.294 1.00 93.94 536 THR A N 1
ATOM 3957 C CA . THR A 1 536 ? 12.443 -8.661 -6.456 1.00 93.94 536 THR A CA 1
ATOM 3958 C C . THR A 1 536 ? 13.807 -8.901 -7.079 1.00 93.94 536 THR A C 1
ATOM 3960 O O . THR A 1 536 ? 14.507 -7.941 -7.393 1.00 93.94 536 THR A O 1
ATOM 3963 N N . THR A 1 537 ? 14.172 -10.160 -7.312 1.00 93.50 537 THR A N 1
ATOM 3964 C CA . THR A 1 537 ? 15.348 -10.504 -8.121 1.00 93.50 537 THR A CA 1
ATOM 3965 C C . THR A 1 537 ? 14.883 -10.888 -9.518 1.00 93.50 537 THR A C 1
ATOM 3967 O O . THR A 1 537 ? 14.188 -11.887 -9.678 1.00 93.50 537 THR A O 1
ATOM 3970 N N . MET A 1 538 ? 15.240 -10.084 -10.519 1.00 95.12 538 MET A N 1
ATOM 3971 C CA . MET A 1 538 ? 15.005 -10.358 -11.931 1.00 95.12 538 MET A CA 1
ATOM 3972 C C . MET A 1 538 ? 16.260 -10.943 -12.581 1.00 95.12 538 MET A C 1
ATOM 3974 O O . MET A 1 538 ? 17.241 -10.226 -12.757 1.00 95.12 538 MET A O 1
ATOM 3978 N N . THR A 1 539 ? 16.213 -12.203 -13.003 1.00 93.75 539 THR A N 1
ATOM 3979 C CA . THR A 1 539 ? 17.277 -12.817 -13.815 1.00 93.75 539 THR A CA 1
ATOM 3980 C C . THR A 1 539 ? 16.933 -12.676 -15.293 1.00 93.75 539 THR A C 1
ATOM 3982 O O . THR A 1 539 ? 15.848 -13.080 -15.722 1.00 93.75 539 THR A O 1
ATOM 3985 N N . VAL A 1 540 ? 17.837 -12.088 -16.076 1.00 93.06 540 VAL A N 1
ATOM 3986 C CA . VAL A 1 540 ? 17.656 -11.868 -17.517 1.00 93.06 540 VAL A CA 1
ATOM 3987 C C . VAL A 1 540 ? 18.445 -12.919 -18.286 1.00 93.06 540 VAL A C 1
ATOM 3989 O O . VAL A 1 540 ? 19.667 -12.974 -18.196 1.00 93.06 540 VAL A O 1
ATOM 3992 N N . LEU A 1 541 ? 17.747 -13.740 -19.068 1.00 91.38 541 LEU A N 1
ATOM 3993 C CA . LEU A 1 541 ? 18.323 -14.842 -19.830 1.00 91.38 541 LEU A CA 1
ATOM 3994 C C . LEU A 1 541 ? 18.069 -14.659 -21.329 1.00 91.38 541 LEU A C 1
ATOM 3996 O O . LEU A 1 541 ? 16.957 -14.349 -21.756 1.00 91.38 541 LEU A O 1
ATOM 4000 N N . ALA A 1 542 ? 19.096 -14.894 -22.148 1.00 87.88 542 ALA A N 1
ATOM 4001 C CA . ALA A 1 542 ? 18.953 -14.895 -23.607 1.00 87.88 542 ALA A CA 1
ATOM 4002 C C . ALA A 1 542 ? 18.261 -16.169 -24.129 1.00 87.88 542 ALA A C 1
ATOM 4004 O O . ALA A 1 542 ? 17.546 -16.112 -25.133 1.00 87.88 542 ALA A O 1
ATOM 4005 N N . HIS A 1 543 ? 18.474 -17.284 -23.428 1.00 88.00 543 HIS A N 1
ATOM 4006 C CA . HIS A 1 543 ? 17.915 -18.609 -23.687 1.00 88.00 543 HIS A CA 1
ATOM 4007 C C . HIS A 1 543 ? 17.314 -19.152 -22.387 1.00 88.00 543 HIS A C 1
ATOM 4009 O O . HIS A 1 543 ? 17.823 -18.820 -21.316 1.00 88.00 543 HIS A O 1
ATOM 4015 N N . PRO A 1 544 ? 16.229 -19.934 -22.446 1.00 86.69 544 PRO A N 1
ATOM 4016 C CA . PRO A 1 544 ? 15.601 -20.473 -21.253 1.00 86.69 544 PRO A CA 1
ATOM 4017 C C . PRO A 1 544 ? 16.504 -21.479 -20.540 1.00 86.69 544 PRO A C 1
ATOM 4019 O O . PRO A 1 544 ? 17.191 -22.276 -21.173 1.00 86.69 544 PRO A O 1
ATOM 4022 N N . ASP A 1 545 ? 16.420 -21.462 -19.218 1.00 88.94 545 ASP A N 1
ATOM 4023 C CA . ASP A 1 545 ? 16.999 -22.452 -18.318 1.00 88.94 545 ASP A CA 1
ATOM 4024 C C . ASP A 1 545 ? 15.836 -23.097 -17.551 1.00 88.94 545 ASP A C 1
ATOM 4026 O O . ASP A 1 545 ? 14.990 -22.383 -17.000 1.00 88.94 545 ASP A O 1
ATOM 4030 N N . ALA A 1 546 ? 15.746 -24.428 -17.587 1.00 87.19 546 ALA A N 1
ATOM 4031 C CA . ALA A 1 546 ? 14.632 -25.177 -17.012 1.00 87.19 546 ALA A CA 1
ATOM 4032 C C . ALA A 1 546 ? 14.559 -25.029 -15.486 1.00 87.19 546 ALA A C 1
ATOM 4034 O O . ALA A 1 546 ? 13.468 -24.825 -14.951 1.00 87.19 546 ALA A O 1
ATOM 4035 N N . ASP A 1 547 ? 15.702 -25.061 -14.802 1.00 86.94 547 ASP A N 1
ATOM 4036 C CA . ASP A 1 547 ? 15.768 -25.051 -13.339 1.00 86.94 547 ASP A CA 1
ATOM 4037 C C . ASP A 1 547 ? 15.433 -23.658 -12.796 1.00 86.94 547 ASP A C 1
ATOM 4039 O O . ASP A 1 547 ? 14.649 -23.492 -11.851 1.00 86.94 547 ASP A O 1
ATOM 4043 N N . LEU A 1 548 ? 15.960 -22.620 -13.454 1.00 86.25 548 LEU A N 1
ATOM 4044 C CA . LEU A 1 548 ? 15.619 -21.234 -13.129 1.00 86.25 548 LEU A CA 1
ATOM 4045 C C . LEU A 1 548 ? 14.159 -20.914 -13.462 1.00 86.25 548 LEU A C 1
ATOM 4047 O O . LEU A 1 548 ? 13.510 -20.180 -12.719 1.00 86.25 548 LEU A O 1
ATOM 4051 N N . ALA A 1 549 ? 13.617 -21.460 -14.552 1.00 86.31 549 ALA A N 1
ATOM 4052 C CA . ALA A 1 549 ? 12.214 -21.263 -14.898 1.00 86.31 549 ALA A CA 1
ATOM 4053 C C . ALA A 1 549 ? 11.269 -21.974 -13.917 1.00 86.31 549 ALA A C 1
ATOM 4055 O O . ALA A 1 549 ? 10.254 -21.388 -13.539 1.00 86.31 549 ALA A O 1
ATOM 4056 N N . ALA A 1 550 ? 11.599 -23.195 -13.485 1.00 86.25 550 ALA A N 1
ATOM 4057 C CA . ALA A 1 550 ? 10.794 -23.975 -12.543 1.00 86.25 550 ALA A CA 1
ATOM 4058 C C . ALA A 1 550 ? 10.775 -23.369 -11.130 1.00 86.25 550 ALA A C 1
ATOM 4060 O O . ALA A 1 550 ? 9.765 -23.455 -10.432 1.00 86.25 550 ALA A O 1
ATOM 4061 N N . SER A 1 551 ? 11.869 -22.722 -10.719 1.00 86.81 551 SER A N 1
ATOM 4062 C CA . SER A 1 551 ? 11.977 -22.032 -9.425 1.00 86.81 551 SER A CA 1
ATOM 4063 C C . SER A 1 551 ? 11.434 -20.594 -9.425 1.00 86.81 551 SER A C 1
ATOM 4065 O O . SER A 1 551 ? 11.356 -19.972 -8.365 1.00 86.81 551 SER A O 1
ATOM 4067 N N . ALA A 1 552 ? 11.042 -20.046 -10.581 1.00 88.12 552 ALA A N 1
ATOM 4068 C CA . ALA A 1 552 ? 10.566 -18.670 -10.689 1.00 88.12 552 ALA A CA 1
ATOM 4069 C C . ALA A 1 552 ? 9.127 -18.492 -10.169 1.00 88.12 552 ALA A C 1
ATOM 4071 O O . ALA A 1 552 ? 8.204 -19.207 -10.561 1.00 88.12 552 ALA A O 1
ATOM 4072 N N . ASP A 1 553 ? 8.895 -17.436 -9.383 1.00 89.38 553 ASP A N 1
ATOM 4073 C CA . ASP A 1 553 ? 7.540 -17.009 -9.005 1.00 89.38 553 ASP A CA 1
ATOM 4074 C C . ASP A 1 553 ? 6.789 -16.404 -10.200 1.00 89.38 553 ASP A C 1
ATOM 4076 O O . ASP A 1 553 ? 5.568 -16.546 -10.342 1.00 89.38 553 ASP A O 1
ATOM 4080 N N . LEU A 1 554 ? 7.528 -15.685 -11.053 1.00 92.00 554 LEU A N 1
ATOM 4081 C CA . LEU A 1 554 ? 7.033 -15.006 -12.246 1.00 92.00 554 LEU A CA 1
ATOM 4082 C C . LEU A 1 554 ? 7.983 -15.257 -13.418 1.00 92.00 554 LEU A C 1
ATOM 4084 O O . LEU A 1 554 ? 9.139 -14.843 -13.381 1.00 92.00 554 LEU A O 1
ATOM 4088 N N . LEU A 1 555 ? 7.475 -15.847 -14.496 1.00 93.56 555 LEU A N 1
ATOM 4089 C CA . LEU A 1 555 ? 8.250 -16.078 -15.712 1.00 93.56 555 LEU A CA 1
ATOM 4090 C C . LEU A 1 555 ? 7.701 -15.224 -16.861 1.00 93.56 555 LEU A C 1
ATOM 4092 O O . LEU A 1 555 ? 6.520 -15.289 -17.211 1.00 93.56 555 LEU A O 1
ATOM 4096 N N . LEU A 1 556 ? 8.566 -14.394 -17.437 1.00 94.75 556 LEU A N 1
ATOM 4097 C CA . LEU A 1 556 ? 8.280 -13.526 -18.571 1.00 94.75 556 LEU A CA 1
ATOM 4098 C C . LEU A 1 556 ? 9.017 -14.053 -19.801 1.00 94.75 556 LEU A C 1
ATOM 4100 O O . LEU A 1 556 ? 10.243 -14.105 -19.821 1.00 94.75 556 LEU A O 1
ATOM 4104 N N . LEU A 1 557 ? 8.273 -14.427 -20.837 1.00 93.44 557 LEU A N 1
ATOM 4105 C CA . LEU A 1 557 ? 8.818 -15.055 -22.039 1.00 93.44 557 LEU A CA 1
ATOM 4106 C C . LEU A 1 557 ? 8.517 -14.184 -23.253 1.00 93.44 557 LEU A C 1
ATOM 4108 O O . LEU A 1 557 ? 7.352 -13.942 -23.579 1.00 93.44 557 LEU A O 1
ATOM 4112 N N . GLN A 1 558 ? 9.557 -13.711 -23.935 1.00 92.94 558 GLN A N 1
ATOM 4113 C CA . GLN A 1 558 ? 9.420 -13.248 -25.319 1.00 92.94 558 GLN A CA 1
ATOM 4114 C C . GLN A 1 558 ? 9.227 -14.461 -26.249 1.00 92.94 558 GLN A C 1
ATOM 4116 O O . GLN A 1 558 ? 9.369 -15.593 -25.785 1.00 92.94 558 GLN A O 1
ATOM 4121 N N . PRO A 1 559 ? 8.886 -14.273 -27.540 1.00 90.31 559 PRO A N 1
ATOM 4122 C CA . PRO A 1 559 ? 8.756 -15.396 -28.463 1.00 90.31 559 PRO A CA 1
ATOM 4123 C C . PRO A 1 559 ? 9.970 -16.335 -28.382 1.00 90.31 559 PRO A C 1
ATOM 4125 O O . PRO A 1 559 ? 11.115 -15.871 -28.376 1.00 90.31 559 PRO A O 1
ATOM 4128 N N . LEU A 1 560 ? 9.711 -17.642 -28.312 1.00 88.81 560 LEU A N 1
ATOM 4129 C CA . LEU A 1 560 ? 10.729 -18.688 -28.162 1.00 88.81 560 LEU A CA 1
ATOM 4130 C C . LEU A 1 560 ? 10.905 -19.495 -29.449 1.00 88.81 560 LEU A C 1
ATOM 4132 O O . LEU A 1 560 ? 9.971 -19.599 -30.249 1.00 88.81 560 LEU A O 1
ATOM 4136 N N . THR A 1 561 ? 12.077 -20.105 -29.636 1.00 88.81 561 THR A N 1
ATOM 4137 C CA . THR A 1 561 ? 12.241 -21.135 -30.677 1.00 88.81 561 THR A CA 1
ATOM 4138 C C . THR A 1 561 ? 11.430 -22.395 -30.321 1.00 88.81 561 THR A C 1
ATOM 4140 O O . THR A 1 561 ? 11.034 -22.566 -29.164 1.00 88.81 561 THR A O 1
ATOM 4143 N N . PRO A 1 562 ? 11.142 -23.291 -31.284 1.00 86.94 562 PRO A N 1
ATOM 4144 C CA . PRO A 1 562 ? 10.462 -24.554 -30.991 1.00 86.94 562 PRO A CA 1
ATOM 4145 C C . PRO A 1 562 ? 11.176 -25.393 -29.921 1.00 86.94 562 PRO A C 1
ATOM 4147 O O . PRO A 1 562 ? 10.512 -25.910 -29.026 1.00 86.94 562 PRO A O 1
ATOM 4150 N N . ASP A 1 563 ? 12.509 -25.451 -29.962 1.00 87.00 563 ASP A N 1
ATOM 4151 C CA . ASP A 1 563 ? 13.323 -26.222 -29.011 1.00 87.00 563 ASP A CA 1
ATOM 4152 C C . ASP A 1 563 ? 13.275 -25.611 -27.603 1.00 87.00 563 ASP A C 1
ATOM 4154 O O . ASP A 1 563 ? 13.054 -26.307 -26.612 1.00 87.00 563 ASP A O 1
ATOM 4158 N N . GLU A 1 564 ? 13.387 -24.282 -27.516 1.00 89.62 564 GLU A N 1
ATOM 4159 C CA . GLU A 1 564 ? 13.236 -23.525 -26.269 1.00 89.62 564 GLU A CA 1
ATOM 4160 C C . GLU A 1 564 ? 11.843 -23.721 -25.648 1.00 89.62 564 GLU A C 1
ATOM 4162 O O . GLU A 1 564 ? 11.702 -23.864 -24.431 1.00 89.62 564 GLU A O 1
ATOM 4167 N N . ALA A 1 565 ? 10.802 -23.740 -26.487 1.00 87.00 565 ALA A N 1
ATOM 4168 C CA . ALA A 1 565 ? 9.430 -23.969 -26.054 1.00 87.00 565 ALA A CA 1
ATOM 4169 C C . ALA A 1 565 ? 9.201 -25.414 -25.581 1.00 87.00 565 ALA A C 1
ATOM 4171 O O . ALA A 1 565 ? 8.456 -25.611 -24.623 1.00 87.00 565 ALA A O 1
ATOM 4172 N N . ALA A 1 566 ? 9.838 -26.410 -26.207 1.00 86.44 566 ALA A N 1
ATOM 4173 C CA . ALA A 1 566 ? 9.763 -27.810 -25.784 1.00 86.44 566 ALA A CA 1
ATOM 4174 C C . ALA A 1 566 ? 10.454 -28.041 -24.428 1.00 86.44 566 ALA A C 1
ATOM 4176 O O . ALA A 1 566 ? 9.889 -28.700 -23.549 1.00 86.44 566 ALA A O 1
ATOM 4177 N N . LEU A 1 567 ? 11.630 -27.433 -24.230 1.00 87.62 567 LEU A N 1
ATOM 4178 C CA . LEU A 1 567 ? 12.373 -27.475 -22.968 1.00 87.62 567 LEU A CA 1
ATOM 4179 C C . LEU A 1 567 ? 11.537 -26.909 -21.813 1.00 87.62 567 LEU A C 1
ATOM 4181 O O . LEU A 1 567 ? 11.311 -27.592 -20.813 1.00 87.62 567 LEU A O 1
ATOM 4185 N N . LEU A 1 568 ? 11.002 -25.693 -21.971 1.00 86.69 568 LEU A N 1
ATOM 4186 C CA . LEU A 1 568 ? 10.148 -25.086 -20.945 1.00 86.69 568 LEU A CA 1
ATOM 4187 C C . LEU A 1 568 ? 8.801 -25.791 -20.798 1.00 86.69 568 LEU A C 1
ATOM 4189 O O . LEU A 1 568 ? 8.266 -25.850 -19.695 1.00 86.69 568 LEU A O 1
ATOM 4193 N N . GLY A 1 569 ? 8.251 -26.324 -21.890 1.00 84.62 569 GLY A N 1
ATOM 4194 C CA . GLY A 1 569 ? 7.002 -27.076 -21.872 1.00 84.62 569 GLY A CA 1
ATOM 4195 C C . GLY A 1 569 ? 7.072 -28.293 -20.955 1.00 84.62 569 GLY A C 1
ATOM 4196 O O . GLY A 1 569 ? 6.131 -28.533 -20.203 1.00 84.62 569 GLY A O 1
ATOM 4197 N N . THR A 1 570 ? 8.210 -28.989 -20.979 1.00 84.31 570 THR A N 1
ATOM 4198 C CA . THR A 1 570 ? 8.489 -30.144 -20.117 1.00 84.31 570 THR A CA 1
ATOM 4199 C C . THR A 1 570 ? 8.742 -29.717 -18.670 1.00 84.31 570 THR A C 1
ATOM 4201 O O . THR A 1 570 ? 8.170 -30.298 -17.755 1.00 84.31 570 THR A O 1
ATOM 4204 N N . ALA A 1 571 ? 9.553 -28.676 -18.451 1.00 84.50 571 ALA A N 1
ATOM 4205 C CA . ALA A 1 571 ? 9.920 -28.225 -17.105 1.00 84.50 571 ALA A CA 1
ATOM 4206 C C . ALA A 1 571 ? 8.743 -27.630 -16.308 1.00 84.50 571 ALA A C 1
ATOM 4208 O O . ALA A 1 571 ? 8.697 -27.738 -15.086 1.00 84.50 571 ALA A O 1
ATOM 4209 N N . LEU A 1 572 ? 7.798 -26.985 -16.997 1.00 81.75 572 LEU A N 1
ATOM 4210 C CA . LEU A 1 572 ? 6.679 -26.257 -16.390 1.00 81.75 572 LEU A CA 1
ATOM 4211 C C . LEU A 1 572 ? 5.327 -26.975 -16.537 1.00 81.75 572 LEU A C 1
ATOM 4213 O O . LEU A 1 572 ? 4.300 -26.383 -16.205 1.00 81.75 572 LEU A O 1
ATOM 4217 N N . ASP A 1 573 ? 5.320 -28.202 -17.070 1.00 82.12 573 ASP A N 1
ATOM 4218 C CA . ASP A 1 573 ? 4.116 -29.001 -17.349 1.00 82.12 573 ASP A CA 1
ATOM 4219 C C . ASP A 1 573 ? 3.037 -28.216 -18.132 1.00 82.12 573 ASP A C 1
ATOM 4221 O O . ASP A 1 573 ? 1.848 -28.196 -17.810 1.00 82.12 573 ASP A O 1
ATOM 4225 N N . LEU A 1 574 ? 3.459 -27.482 -19.171 1.00 76.50 574 LEU A N 1
ATOM 4226 C CA . LEU A 1 574 ? 2.578 -26.572 -19.923 1.00 76.50 574 LEU A CA 1
ATOM 4227 C C . LEU A 1 574 ? 1.715 -27.286 -20.978 1.00 76.50 574 LEU A C 1
ATOM 4229 O O . LEU A 1 574 ? 0.832 -26.660 -21.579 1.00 76.50 574 LEU A O 1
ATOM 4233 N N . GLY A 1 575 ? 1.968 -28.570 -21.242 1.00 80.31 575 GLY A N 1
ATOM 4234 C CA . GLY A 1 575 ? 1.259 -29.358 -22.253 1.00 80.31 575 GLY A CA 1
ATOM 4235 C C . GLY A 1 575 ? 1.185 -28.656 -23.617 1.00 80.31 575 GLY A C 1
ATOM 4236 O O . GLY A 1 575 ? 2.154 -28.062 -24.094 1.00 80.31 575 GLY A O 1
ATOM 4237 N N . GLU A 1 576 ? 0.001 -28.652 -24.237 1.00 76.00 576 GLU A N 1
ATOM 4238 C CA . GLU A 1 576 ? -0.231 -28.030 -25.553 1.00 76.00 576 GLU A CA 1
ATOM 4239 C C . GLU A 1 576 ? 0.029 -26.512 -25.587 1.00 76.00 576 GLU A C 1
ATOM 4241 O O . GLU A 1 576 ? 0.270 -25.939 -26.658 1.00 76.00 576 GLU A O 1
ATOM 4246 N N . THR A 1 577 ? 0.019 -25.832 -24.431 1.00 77.69 577 THR A N 1
ATOM 4247 C CA . THR A 1 577 ? 0.265 -24.382 -24.385 1.00 77.69 577 THR A CA 1
ATOM 4248 C C . THR A 1 577 ? 1.717 -24.017 -24.693 1.00 77.69 577 THR A C 1
ATOM 4250 O O . THR A 1 577 ? 1.967 -22.901 -25.160 1.00 77.69 577 THR A O 1
ATOM 4253 N N . ALA A 1 578 ? 2.658 -24.960 -24.566 1.00 78.12 578 ALA A N 1
ATOM 4254 C CA . ALA A 1 578 ? 4.049 -24.774 -24.977 1.00 78.12 578 ALA A CA 1
ATOM 4255 C C . ALA A 1 578 ? 4.161 -24.432 -26.476 1.00 78.12 578 ALA A C 1
ATOM 4257 O O . ALA A 1 578 ? 4.843 -23.481 -26.858 1.00 78.12 578 ALA A O 1
ATOM 4258 N N . GLY A 1 579 ? 3.380 -25.105 -27.331 1.00 76.12 579 GLY A N 1
ATOM 4259 C CA . GLY A 1 579 ? 3.339 -24.835 -28.773 1.00 76.12 579 GLY A CA 1
ATOM 4260 C C . GLY A 1 579 ? 2.726 -23.478 -29.150 1.00 76.12 579 GLY A C 1
ATOM 4261 O O . GLY A 1 579 ? 2.764 -23.080 -30.317 1.00 76.12 579 GLY A O 1
ATOM 4262 N N . LEU A 1 580 ? 2.123 -22.751 -28.202 1.00 80.75 580 LEU A N 1
ATOM 4263 C CA . LEU A 1 580 ? 1.669 -21.371 -28.406 1.00 80.75 580 LEU A CA 1
ATOM 4264 C C . LEU A 1 580 ? 2.782 -20.351 -28.133 1.00 80.75 580 LEU A C 1
ATOM 4266 O O . LEU A 1 580 ? 2.729 -19.252 -28.687 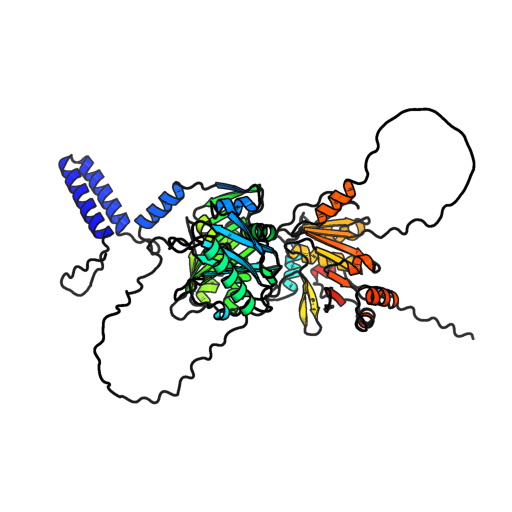1.00 80.75 580 LEU A O 1
ATOM 4270 N N . LEU A 1 581 ? 3.789 -20.701 -27.323 1.00 81.62 581 LEU A N 1
ATOM 4271 C CA . LEU A 1 581 ? 4.928 -19.827 -27.015 1.00 81.62 581 LEU A CA 1
ATOM 4272 C C . LEU A 1 581 ? 5.803 -19.583 -28.252 1.00 81.62 581 LEU A C 1
ATOM 4274 O O . LEU A 1 581 ? 6.267 -18.462 -28.459 1.00 81.62 581 LEU A O 1
ATOM 4278 N N . SER A 1 582 ? 5.949 -20.593 -29.115 1.00 83.06 582 SER A N 1
ATOM 4279 C CA . SER A 1 582 ? 6.668 -20.482 -30.394 1.00 83.06 582 SER A CA 1
ATOM 4280 C C . SER A 1 582 ? 5.881 -19.733 -31.476 1.00 83.06 582 SER A C 1
ATOM 4282 O O . SER A 1 582 ? 6.460 -19.126 -32.372 1.00 83.06 582 SER A O 1
ATOM 4284 N N . ARG A 1 583 ? 4.544 -19.706 -31.378 1.00 83.56 583 ARG A N 1
ATOM 4285 C CA . ARG A 1 583 ? 3.645 -18.978 -32.300 1.00 83.56 583 ARG A CA 1
ATOM 4286 C C . ARG A 1 583 ? 3.369 -17.534 -31.867 1.00 83.56 583 ARG A C 1
ATOM 4288 O O . ARG A 1 583 ? 2.496 -16.856 -32.421 1.00 83.56 583 ARG A O 1
ATOM 4295 N N . MET A 1 584 ? 4.082 -17.054 -30.854 1.00 84.88 584 MET A N 1
ATOM 4296 C CA . MET A 1 584 ? 3.924 -15.714 -30.315 1.00 84.88 584 MET A CA 1
ATOM 4297 C C . MET A 1 584 ? 4.430 -14.658 -31.316 1.00 84.88 584 MET A C 1
ATOM 4299 O O . MET A 1 584 ? 5.561 -14.712 -31.784 1.00 84.88 584 MET A O 1
ATOM 4303 N N . ARG A 1 585 ? 3.592 -13.662 -31.638 1.00 84.88 585 ARG A N 1
ATOM 4304 C CA . ARG A 1 585 ? 3.977 -12.529 -32.497 1.00 84.88 585 ARG A CA 1
ATOM 4305 C C . ARG A 1 585 ? 5.121 -11.707 -31.878 1.00 84.88 585 ARG A C 1
ATOM 4307 O O . ARG A 1 585 ? 5.140 -11.539 -30.654 1.00 84.88 585 ARG A O 1
ATOM 4314 N N . PRO A 1 586 ? 5.991 -11.099 -32.707 1.00 84.50 586 PRO A N 1
ATOM 4315 C CA . PRO A 1 586 ? 6.980 -10.130 -32.244 1.00 84.50 586 PRO A CA 1
ATOM 4316 C C . PRO A 1 586 ? 6.326 -9.004 -31.425 1.00 84.50 586 PRO A C 1
ATOM 4318 O O . PRO A 1 586 ? 5.256 -8.509 -31.779 1.00 84.50 586 PRO A O 1
ATOM 4321 N N . GLY A 1 587 ? 6.951 -8.617 -30.310 1.00 86.12 587 GLY A N 1
ATOM 4322 C CA . GLY A 1 587 ? 6.427 -7.584 -29.407 1.00 86.12 587 GLY A CA 1
ATOM 4323 C C . GLY A 1 587 ? 5.329 -8.055 -28.446 1.00 86.12 587 GLY A C 1
ATOM 4324 O O . GLY A 1 587 ? 4.774 -7.235 -27.716 1.00 86.12 587 GLY A O 1
ATOM 4325 N N . MET A 1 588 ? 5.013 -9.352 -28.405 1.00 91.25 588 MET A N 1
ATOM 4326 C CA . MET A 1 588 ? 4.257 -9.935 -27.296 1.00 91.25 588 MET A CA 1
ATOM 4327 C C . MET A 1 588 ? 5.188 -10.511 -26.222 1.00 91.25 588 MET A C 1
ATOM 4329 O O . MET A 1 588 ? 6.369 -10.763 -26.456 1.00 91.25 588 MET A O 1
ATOM 4333 N N . LEU A 1 589 ? 4.622 -10.694 -25.037 1.00 92.75 589 LEU A N 1
ATOM 4334 C CA . LEU A 1 589 ? 5.243 -11.280 -23.863 1.00 92.75 589 LEU A CA 1
ATOM 4335 C C . LEU A 1 589 ? 4.233 -12.249 -23.231 1.00 92.75 589 LEU A C 1
ATOM 4337 O O . LEU A 1 589 ? 3.092 -11.860 -22.955 1.00 92.75 589 LEU A O 1
ATOM 4341 N N . ALA A 1 590 ? 4.624 -13.501 -23.014 1.00 91.88 590 ALA A N 1
ATOM 4342 C CA . ALA A 1 590 ? 3.880 -14.415 -22.156 1.00 91.88 590 ALA A CA 1
ATOM 4343 C C . ALA A 1 590 ? 4.290 -14.189 -20.701 1.00 91.88 590 ALA A C 1
ATOM 4345 O O . ALA A 1 590 ? 5.469 -14.102 -20.375 1.00 91.88 590 ALA A O 1
ATOM 4346 N N . VAL A 1 591 ? 3.290 -14.093 -19.838 1.00 92.12 591 VAL A N 1
ATOM 4347 C CA . VAL A 1 591 ? 3.419 -14.035 -18.388 1.00 92.12 591 VAL A CA 1
ATOM 4348 C C . VAL A 1 591 ? 2.933 -15.372 -17.862 1.00 92.12 591 VAL A C 1
ATOM 4350 O O . VAL A 1 591 ? 1.738 -15.668 -17.952 1.00 92.12 591 VAL A O 1
ATOM 4353 N N . VAL A 1 592 ? 3.849 -16.167 -17.334 1.00 87.81 592 VAL A N 1
ATOM 4354 C CA . VAL A 1 592 ? 3.564 -17.477 -16.760 1.00 87.81 592 VAL A CA 1
ATOM 4355 C C . VAL A 1 592 ? 3.664 -17.364 -15.243 1.00 87.81 592 VAL A C 1
ATOM 4357 O O . VAL A 1 592 ? 4.670 -16.906 -14.703 1.00 87.81 592 VAL A O 1
ATOM 4360 N N . THR A 1 593 ? 2.589 -17.741 -14.557 1.00 81.62 593 THR A N 1
ATOM 4361 C CA . THR A 1 593 ? 2.527 -17.797 -13.091 1.00 81.62 593 THR A CA 1
ATOM 4362 C C . THR A 1 593 ? 1.985 -19.164 -12.703 1.00 81.62 593 THR A C 1
ATOM 4364 O O . THR A 1 593 ? 0.812 -19.379 -12.993 1.00 81.62 593 THR A O 1
ATOM 4367 N N . GLN A 1 594 ? 2.804 -20.045 -12.110 1.00 60.84 594 GLN A N 1
ATOM 4368 C CA . GLN A 1 594 ? 2.574 -21.425 -11.603 1.00 60.84 594 GLN A CA 1
ATOM 4369 C C . GLN A 1 594 ? 1.583 -22.370 -12.341 1.00 60.84 594 GLN A C 1
ATOM 4371 O O . GLN A 1 594 ? 1.884 -23.547 -12.463 1.00 60.84 594 GLN A O 1
ATOM 4376 N N . ARG A 1 595 ? 0.412 -21.923 -12.821 1.00 58.47 595 ARG A N 1
ATOM 4377 C CA . ARG A 1 595 ? -0.585 -22.674 -13.617 1.00 58.47 595 ARG A CA 1
ATOM 4378 C C . ARG A 1 595 ? -1.340 -21.853 -14.678 1.00 58.47 595 ARG A C 1
ATOM 4380 O O . ARG A 1 595 ? -2.319 -22.331 -15.243 1.00 58.47 595 ARG A O 1
ATOM 4387 N N . ALA A 1 596 ? -0.966 -20.597 -14.924 1.00 73.38 596 ALA A N 1
ATOM 4388 C CA . ALA A 1 596 ? -1.682 -19.727 -15.858 1.00 73.38 596 ALA A CA 1
ATOM 4389 C C . ALA A 1 596 ? -0.729 -18.974 -16.784 1.00 73.38 596 ALA A C 1
ATOM 4391 O O . ALA A 1 596 ? 0.227 -18.345 -16.329 1.00 73.38 596 ALA A O 1
ATOM 4392 N N . VAL A 1 597 ? -1.052 -18.982 -18.080 1.00 84.00 597 VAL A N 1
ATOM 4393 C CA . VAL A 1 597 ? -0.356 -18.205 -19.111 1.00 84.00 597 VAL A CA 1
ATOM 4394 C C . VAL A 1 597 ? -1.235 -17.031 -19.531 1.00 84.00 597 VAL A C 1
ATOM 4396 O O . VAL A 1 597 ? -2.360 -17.203 -20.008 1.00 84.00 597 VAL A O 1
ATOM 4399 N N . ARG A 1 598 ? -0.723 -15.810 -19.368 1.00 89.31 598 ARG A N 1
ATOM 4400 C CA . ARG A 1 598 ? -1.368 -14.571 -19.824 1.00 89.31 598 ARG A CA 1
ATOM 4401 C C . ARG A 1 598 ? -0.514 -13.916 -20.898 1.00 89.31 598 ARG A C 1
ATOM 4403 O O . ARG A 1 598 ? 0.693 -13.805 -20.753 1.00 89.31 598 ARG A O 1
ATOM 4410 N N . TRP A 1 599 ? -1.149 -13.418 -21.951 1.00 90.31 599 TRP A N 1
ATOM 4411 C CA . TRP A 1 599 ? -0.453 -12.796 -23.078 1.00 90.31 599 TRP A CA 1
ATOM 4412 C C . TRP A 1 599 ? -0.571 -11.276 -23.010 1.00 90.31 599 TRP A C 1
ATOM 4414 O O . TRP A 1 599 ? -1.683 -10.746 -22.910 1.00 90.31 599 TRP A O 1
ATOM 4424 N N . ALA A 1 600 ? 0.561 -10.584 -23.104 1.00 92.00 600 ALA A N 1
ATOM 4425 C CA . ALA A 1 600 ? 0.646 -9.132 -23.161 1.00 92.00 600 ALA A CA 1
ATOM 4426 C C . ALA A 1 600 ? 1.291 -8.694 -24.477 1.00 92.00 600 ALA A C 1
ATOM 4428 O O . ALA A 1 600 ? 2.436 -9.032 -24.748 1.00 92.00 600 ALA A O 1
ATOM 4429 N N . ALA A 1 601 ? 0.591 -7.902 -25.280 1.00 93.12 601 ALA A N 1
ATOM 4430 C CA . ALA A 1 601 ? 1.220 -7.111 -26.327 1.00 93.12 601 ALA A CA 1
ATOM 4431 C C . ALA A 1 601 ? 1.897 -5.901 -25.675 1.00 93.12 601 ALA A C 1
ATOM 4433 O O . ALA A 1 601 ? 1.221 -5.089 -25.031 1.00 93.12 601 ALA A O 1
ATOM 4434 N N . LEU A 1 602 ? 3.219 -5.796 -25.815 1.00 92.62 602 LEU A N 1
ATOM 4435 C CA . LEU A 1 602 ? 3.987 -4.660 -25.321 1.00 92.62 602 LEU A CA 1
ATOM 4436 C C . LEU A 1 602 ? 3.584 -3.419 -26.122 1.00 92.62 602 LEU A C 1
ATOM 4438 O O . LEU A 1 602 ? 3.696 -3.380 -27.344 1.00 92.62 602 LEU A O 1
ATOM 4442 N N . THR A 1 603 ? 3.110 -2.391 -25.425 1.00 90.25 603 THR A N 1
ATOM 4443 C CA . THR A 1 603 ? 2.724 -1.108 -26.024 1.00 90.25 603 THR A CA 1
ATOM 4444 C C . THR A 1 603 ? 3.675 -0.021 -25.529 1.00 90.25 603 THR A C 1
ATOM 4446 O O . THR A 1 603 ? 3.309 0.696 -24.593 1.00 90.25 603 THR A O 1
ATOM 4449 N N . PRO A 1 604 ? 4.915 0.065 -26.055 1.00 92.56 604 PRO A N 1
ATOM 4450 C CA . PRO A 1 604 ? 5.863 1.063 -25.596 1.00 92.56 604 PRO A CA 1
ATOM 4451 C C . PRO A 1 604 ? 5.420 2.472 -26.006 1.00 92.56 604 PRO A C 1
ATOM 4453 O O . PRO A 1 604 ? 4.969 2.687 -27.139 1.00 92.56 604 PRO A O 1
ATOM 4456 N N . THR A 1 605 ? 5.543 3.431 -25.093 1.00 92.81 605 THR A N 1
ATOM 4457 C CA . THR A 1 605 ? 5.242 4.849 -25.350 1.00 92.81 605 THR A CA 1
ATOM 4458 C C . THR A 1 605 ? 6.290 5.489 -26.262 1.00 92.81 605 THR A C 1
ATOM 4460 O O . THR A 1 605 ? 7.343 4.910 -26.525 1.00 92.81 605 THR A O 1
ATOM 4463 N N . SER A 1 606 ? 6.040 6.710 -26.745 1.00 91.44 606 SER A N 1
ATOM 4464 C CA . SER A 1 606 ? 7.047 7.459 -27.512 1.00 91.44 606 SER A CA 1
ATOM 4465 C C . SER A 1 606 ? 8.325 7.708 -26.702 1.00 91.44 606 SER A C 1
ATOM 4467 O O . SER A 1 606 ? 9.415 7.581 -27.247 1.00 91.44 606 SER A O 1
ATOM 4469 N N . VAL A 1 607 ? 8.201 7.980 -25.396 1.00 90.56 607 VAL A N 1
ATOM 4470 C CA . VAL A 1 607 ? 9.350 8.156 -24.489 1.00 90.56 607 VAL A CA 1
ATOM 4471 C C . VAL A 1 607 ? 10.136 6.849 -24.361 1.00 90.56 607 VAL A C 1
ATOM 4473 O O . VAL A 1 607 ? 11.350 6.843 -24.534 1.00 90.56 607 VAL A O 1
ATOM 4476 N N . GLU A 1 608 ? 9.443 5.727 -24.139 1.00 92.94 608 GLU A N 1
ATOM 4477 C CA . GLU A 1 608 ? 10.067 4.398 -24.057 1.00 92.94 608 GLU A CA 1
ATOM 4478 C C . GLU A 1 608 ? 10.785 4.031 -25.362 1.00 92.94 608 GLU A C 1
ATOM 4480 O O . GLU A 1 608 ? 11.917 3.558 -25.331 1.00 92.94 608 GLU A O 1
ATOM 4485 N N . LYS A 1 609 ? 10.177 4.307 -26.521 1.00 92.44 609 LYS A N 1
ATOM 4486 C CA . LYS A 1 609 ? 10.790 4.035 -27.831 1.00 92.44 609 LYS A CA 1
ATOM 4487 C C . LYS A 1 609 ? 12.059 4.849 -28.073 1.00 92.44 609 LYS A C 1
ATOM 4489 O O . LYS A 1 609 ? 12.993 4.310 -28.653 1.00 92.44 609 LYS A O 1
ATOM 4494 N N . VAL A 1 610 ? 12.095 6.114 -27.652 1.00 91.25 610 VAL A N 1
ATOM 4495 C CA . VAL A 1 610 ? 13.278 6.976 -27.819 1.00 91.25 610 VAL A CA 1
ATOM 4496 C C . VAL A 1 610 ? 14.420 6.526 -26.909 1.00 91.25 610 VAL A C 1
ATOM 4498 O O . VAL A 1 610 ? 15.560 6.465 -27.354 1.00 91.25 610 VAL A O 1
ATOM 4501 N N . LEU A 1 611 ? 14.121 6.184 -25.652 1.00 88.75 611 LEU A N 1
ATOM 4502 C CA . LEU A 1 611 ? 15.150 5.840 -24.666 1.00 88.75 611 LEU A CA 1
ATOM 4503 C C . LEU A 1 611 ? 15.654 4.392 -24.776 1.00 88.75 611 LEU A C 1
ATOM 4505 O O . LEU A 1 611 ? 16.816 4.129 -24.480 1.00 88.75 611 LEU A O 1
ATOM 4509 N N . ILE A 1 612 ? 14.788 3.455 -25.177 1.00 91.25 612 ILE A N 1
ATOM 4510 C CA . ILE A 1 612 ? 15.047 2.001 -25.114 1.00 91.25 612 ILE A CA 1
ATOM 4511 C C . ILE A 1 612 ? 15.045 1.360 -26.512 1.00 91.25 612 ILE A C 1
ATOM 4513 O O . ILE A 1 612 ? 15.726 0.362 -26.761 1.00 91.25 612 ILE A O 1
ATOM 4517 N N . GLY A 1 613 ? 14.280 1.918 -27.451 1.00 89.12 613 GLY A N 1
ATOM 4518 C CA . GLY A 1 613 ? 14.016 1.309 -28.753 1.00 89.12 613 GLY A CA 1
ATOM 4519 C C . GLY A 1 613 ? 12.867 0.297 -28.718 1.00 89.12 613 GLY A C 1
ATOM 4520 O O . GLY A 1 613 ? 12.009 0.312 -27.837 1.00 89.12 613 GLY A O 1
ATOM 4521 N N . GLN A 1 614 ? 12.824 -0.587 -29.719 1.00 88.25 614 GLN A N 1
ATOM 4522 C CA . GLN A 1 614 ? 11.788 -1.619 -29.825 1.00 88.25 614 GLN A CA 1
ATOM 4523 C C . GLN A 1 614 ? 12.173 -2.862 -28.997 1.00 88.25 614 GLN A C 1
ATOM 4525 O O . GLN A 1 614 ? 13.207 -3.479 -29.278 1.00 88.25 614 GLN A O 1
ATOM 4530 N N . PRO A 1 615 ? 11.355 -3.273 -28.008 1.00 88.00 615 PRO A N 1
ATOM 4531 C CA . PRO A 1 615 ? 11.624 -4.415 -27.135 1.00 88.00 615 PRO A CA 1
ATOM 4532 C C . PRO A 1 615 ? 11.166 -5.723 -27.799 1.00 88.00 615 PRO A C 1
ATOM 4534 O O . PRO A 1 615 ? 10.303 -6.431 -27.284 1.00 88.00 615 PRO A O 1
ATOM 4537 N N . VAL A 1 616 ? 11.695 -6.032 -28.982 1.00 88.38 616 VAL A N 1
ATOM 4538 C CA . VAL A 1 616 ? 11.280 -7.187 -29.793 1.00 88.38 616 VAL A CA 1
ATOM 4539 C C . VAL A 1 616 ? 12.423 -8.195 -29.894 1.00 88.38 616 VAL A C 1
ATOM 4541 O O . VAL A 1 616 ? 13.555 -7.814 -30.182 1.00 88.38 616 VAL A O 1
ATOM 4544 N N . ARG A 1 617 ? 12.115 -9.481 -29.684 1.00 85.06 617 ARG A N 1
ATOM 4545 C CA . ARG A 1 617 ? 13.007 -10.603 -30.003 1.00 85.06 617 ARG A CA 1
ATOM 4546 C C . ARG A 1 617 ? 12.701 -11.083 -31.420 1.00 85.06 617 ARG A C 1
ATOM 4548 O O . ARG A 1 617 ? 11.558 -11.438 -31.706 1.00 85.06 617 ARG A O 1
ATOM 4555 N N . THR A 1 618 ? 13.704 -11.075 -32.290 1.00 77.19 618 THR A N 1
ATOM 4556 C CA . THR A 1 618 ? 13.610 -11.663 -33.630 1.00 77.19 618 THR A CA 1
ATOM 4557 C C . THR A 1 618 ? 14.052 -13.115 -33.536 1.00 77.19 618 THR A C 1
ATOM 4559 O O . THR A 1 618 ? 15.179 -13.378 -33.128 1.00 77.19 618 THR A O 1
ATOM 4562 N N . ILE A 1 619 ? 13.168 -14.050 -33.877 1.00 74.31 619 ILE A N 1
ATOM 4563 C CA . ILE A 1 619 ? 13.535 -15.456 -34.045 1.00 74.31 619 ILE A CA 1
ATOM 4564 C C . ILE A 1 619 ? 13.847 -15.643 -35.524 1.00 74.31 619 ILE A C 1
ATOM 4566 O O . ILE A 1 619 ? 12.945 -15.524 -36.357 1.00 74.31 619 ILE A O 1
ATOM 4570 N N . GLU A 1 620 ? 15.100 -15.928 -35.865 1.00 57.78 620 GLU A N 1
ATOM 4571 C CA . GLU A 1 620 ? 15.409 -16.457 -37.189 1.00 57.78 620 GLU A CA 1
ATOM 4572 C C . GLU A 1 620 ? 14.779 -17.843 -37.285 1.00 57.78 620 GLU A C 1
ATOM 4574 O O . GLU A 1 620 ? 15.251 -18.821 -36.712 1.00 57.78 620 GLU A O 1
ATOM 4579 N N . THR A 1 621 ? 13.639 -17.924 -37.965 1.00 50.31 621 THR A N 1
ATOM 4580 C CA . THR A 1 621 ? 13.108 -19.216 -38.380 1.00 50.31 621 THR A CA 1
ATOM 4581 C C . THR A 1 621 ? 14.120 -19.743 -39.382 1.00 50.31 621 THR A C 1
ATOM 4583 O O . THR A 1 621 ? 14.277 -19.119 -40.432 1.00 50.31 621 THR A O 1
ATOM 4586 N N . GLN A 1 622 ? 14.841 -20.823 -39.064 1.00 43.44 622 GLN A N 1
ATOM 4587 C CA . GLN A 1 622 ? 15.686 -21.499 -40.044 1.00 43.44 622 GLN A CA 1
ATOM 4588 C C . GLN A 1 622 ? 14.818 -21.790 -41.272 1.00 43.44 622 GLN A C 1
ATOM 4590 O O . GLN A 1 622 ? 13.989 -22.703 -41.277 1.00 43.44 622 GLN A O 1
ATOM 4595 N N . ARG A 1 623 ? 14.952 -20.960 -42.313 1.00 37.97 623 ARG A N 1
ATOM 4596 C CA . ARG A 1 623 ? 14.450 -21.291 -43.636 1.00 37.97 623 ARG A CA 1
ATOM 4597 C C . ARG A 1 623 ? 15.252 -22.510 -44.027 1.00 37.97 623 ARG A C 1
ATOM 4599 O O . ARG A 1 623 ? 16.456 -22.422 -44.219 1.00 37.97 623 ARG A O 1
ATOM 4606 N N . ASN A 1 624 ? 14.561 -23.637 -44.062 1.00 35.50 624 ASN A N 1
ATOM 4607 C CA . ASN A 1 624 ? 15.057 -24.891 -44.577 1.00 35.50 624 ASN A CA 1
ATOM 4608 C C . ASN A 1 624 ? 15.568 -24.632 -46.001 1.00 35.50 624 ASN A C 1
ATOM 4610 O O . ASN A 1 624 ? 14.780 -24.584 -46.948 1.00 35.50 624 ASN A O 1
ATOM 4614 N N . THR A 1 625 ? 16.869 -24.378 -46.145 1.00 39.41 625 THR A N 1
ATOM 4615 C CA . THR A 1 625 ? 17.555 -24.335 -47.431 1.00 39.41 625 THR A CA 1
ATOM 4616 C C . THR A 1 625 ? 17.597 -25.772 -47.926 1.00 39.41 625 THR A C 1
ATOM 4618 O O . THR A 1 625 ? 18.614 -26.452 -47.833 1.00 39.41 625 THR A O 1
ATOM 4621 N N . ARG A 1 626 ? 16.459 -26.272 -48.423 1.00 38.50 626 ARG A N 1
ATOM 4622 C CA . ARG A 1 626 ? 16.468 -27.413 -49.330 1.00 38.50 626 ARG A CA 1
ATOM 4623 C C . ARG A 1 626 ? 17.220 -26.939 -50.565 1.00 38.50 626 ARG A C 1
ATOM 4625 O O . ARG A 1 626 ? 16.650 -26.278 -51.429 1.00 38.50 626 ARG A O 1
ATOM 4632 N N . GLN A 1 627 ? 18.519 -27.222 -50.583 1.00 38.41 627 GLN A N 1
ATOM 4633 C CA . GLN A 1 627 ? 19.291 -27.315 -51.807 1.00 38.41 627 GLN A CA 1
ATOM 4634 C C . GLN A 1 627 ? 18.496 -28.217 -52.752 1.00 38.41 627 GLN A C 1
ATOM 4636 O O . GLN A 1 627 ? 18.298 -29.398 -52.479 1.00 38.41 627 GLN A O 1
ATOM 4641 N N . VAL A 1 628 ? 17.967 -27.621 -53.814 1.00 37.06 628 VAL A N 1
ATOM 4642 C CA . VAL A 1 628 ? 17.530 -28.354 -54.996 1.00 37.06 628 VAL A CA 1
ATOM 4643 C C . VAL A 1 628 ? 18.819 -28.628 -55.771 1.00 37.06 628 VAL A C 1
ATOM 4645 O O . VAL A 1 628 ? 19.467 -27.655 -56.165 1.00 37.06 628 VAL A O 1
ATOM 4648 N N . PRO A 1 629 ? 19.259 -29.888 -55.934 1.00 43.06 629 PRO A N 1
ATOM 4649 C CA . PRO A 1 629 ? 20.314 -30.179 -56.885 1.00 43.06 629 PRO A CA 1
ATOM 4650 C C . PRO A 1 629 ? 19.742 -29.996 -58.296 1.00 43.06 629 PRO A C 1
ATOM 4652 O O . PRO A 1 629 ? 18.634 -30.457 -58.578 1.00 43.06 629 PRO A O 1
ATOM 4655 N N . LEU A 1 630 ? 20.487 -29.246 -59.111 1.00 43.44 630 LEU A N 1
ATOM 4656 C CA . LEU A 1 630 ? 20.259 -29.029 -60.541 1.00 43.44 630 LEU A CA 1
ATOM 4657 C C . LEU A 1 630 ? 20.340 -30.333 -61.337 1.00 43.44 630 LEU A C 1
ATOM 4659 O O . LEU A 1 630 ? 21.192 -31.178 -60.976 1.00 43.44 630 LEU A O 1
#

pLDDT: mean 76.35, std 20.21, range [27.84, 96.94]

Sequence (630 aa):
MTVSLSVGSGRAFRVHLHQLVSTQAAAVLILLGVLDGDLSVVLAAAGAAGLLAMTWVRVRDRWAFQWLALLAHFATRRRTARLSNPSAILALTAPGTRLIRADLSGRPAAIISDDLGLTMLVELGTLPRLATLEITPPVRLQLVLTGAPAPVARAGPAAVSYRALGRDGPLAQHRAILAIRVPRQRDEPDEELRHAATAATRAMLRKLGTSAAGPLDETATVRVIADLACIEPETVLRESWTGLTAGGLAQAVFRCDPEPGAGLSARLLARLLHLPATTTTLALTVDPGPAATLLIRITAPGMPALETAARSLRRLLASERMTAHRYDGDHLPALTATLPLSTPLPAPRPGAAGLLPPQQNGPGLPRHPHHQDDPVLPRIPPEPNDPVLPRLPHGLMLGRNRQGRPVLIQPFRPGPTHLVLVGTGRCAQLIIFRALALGARVLVSTARPEAWAPLLRGLAGDESLTLHPPGLDTVPPGSQLTPVLLVRDDRPTTPPAGQQSSDEAGPEPGDEAAGGHSTTGTAAVASQASSRPWTTTMTVLAHPDADLAASADLLLLQPLTPDEAALLGTALDLGETAGLLSRMRPGMLAVVTQRAVRWAALTPTSVEKVLIGQPVRTIETQRNTRQVPL

Foldseek 3Di:
DWDFDDDDDDDGDTDDPLLVVLQVVLVVLCVVQVVPDDVSNVVSNVVSVVSNQQAPPADPQHGNVLVVVLVVVLVPDDFKDAFADLCVLVCLQANPWDWDWDDQPNDIAIWTDHPFWIKWKFWFPFDDQPVLPDDDDDKKKKKKKKFFQFQAPPFDLLRVQQCVQDVRRFTQDMTIMMIITDTDDPPDDPVVRVVVSSVSVNVSCVSCPNRTPGTDHPVRQSQLLSQLLVADHRWMWGDDQQFIDTPQKTKWKKKKDADVPQDDDLVLVLVLQNQNARMKMWMWMDHPDDDIIIMIMGMHRDDVSVVVSVVVVQVSQVVRRIHIDIPGSCHSNSSSSSGSPSDPSDDPPPRPDDDPDPPDPDDDDDDDDDDDDDDDDPPPPPDPPRDRNPGRGHHFFQAAAPVRHTDHDHLAFQWFAEEEEAADVLSVLVSVSNVVSNQEQEEEAEPCVVLCVLLVVLSPPDNSYDYDHHQDLDDDAAGPSYFYEYEYHYEPDDDDPDDDDDDDDDDDDDDDDDDDDDPPPRVVSSVVNSGHHSYYYYYYHNADDLVSLLPGQKYKYAQDDLVSLVSNCVSLVVPPVSVVSNVDDWQKIWIDGSHDTGIRRGDRDPSSCVRRNRRTGDDPPPPPPPPDDD

Radius of gyration: 32.27 Å; chains: 1; bounding box: 117×84×108 Å

Organism: Actinoplanes missouriensis (strain ATCC 14538 / DSM 43046 / CBS 188.64 / JCM 3121 / NBRC 102363 / NCIMB 12654 / NRRL B-3342 / UNCC 431) (NCBI:txid512565)

Secondary structure (DSSP, 8-state):
-EEE---SSS---EEEHHHHHHHHHHHHHHHHHHHH-HHHHHHHHHHHHHHHHHHH-EETTEEHHHHHHHHHHHHHS--EEEE-STTHHHHHHSTT-EEEEEESSSSEEEEEEETTEEEEEEEESSPPPGGGG---TT-EEEEEEEEEESSPTT-SHHHHHHHHT-SSPPEEEEEEEEEEEEEPPTT--HHHHHHHHHHHHHHHHHHHGGGEEEE--HHHHHHHHHHHHT--TTEEEEEETTEEEETTEEEEEEEEEEPTT----HHHHHHHHTSSSSEEEEEEEE-SSS--EEEEEEEEEHHHHHHHHHHHHHHHHHTTTEEEEE-TT-HHHHHHHHSTT-PPPPP-SSSSS--PPP-----------------------------PPPP--BSEEEEE-TTS-EEEE----SS-EEEEEES-HHHHHHHHHHHHHTT-EEEEEES-HHHHHHHHHHTTT-TTEEEE-S----PPPP-SSS-EEEEEE-----------------------------THHHHHHHHHHHTSTTEEEEEEESS--HHHHHT-SEEEE----HHHHHHHHHHTT-GGGHHHHTTPPTTEEEEEETTEEEEEE----HHHHHHH------------------